Protein AF-0000000086746248 (afdb_homodimer)

Structure (mmCIF, N/CA/C/O backbone):
data_AF-0000000086746248-model_v1
#
loop_
_entity.id
_entity.type
_enti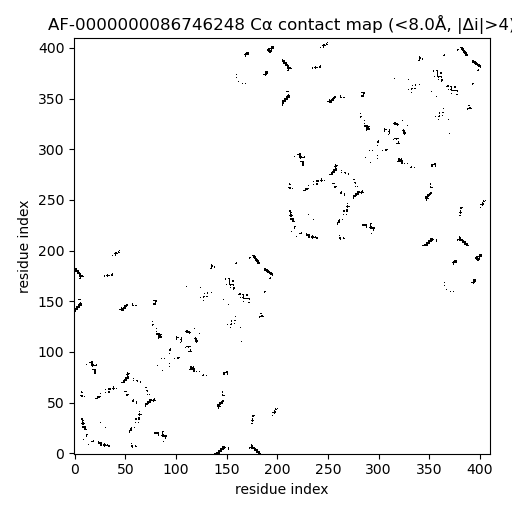ty.pdbx_description
1 polymer 'Alpha-ribazole phosphatase'
#
loop_
_atom_site.group_PDB
_atom_site.id
_atom_site.type_symbol
_atom_site.label_atom_id
_atom_site.label_alt_id
_atom_site.label_comp_id
_atom_site.label_asym_id
_atom_site.label_entity_id
_atom_site.label_seq_id
_atom_site.pdbx_PDB_ins_code
_atom_site.Cartn_x
_atom_site.Cartn_y
_atom_site.Cartn_z
_atom_site.occupancy
_atom_site.B_iso_or_equiv
_atom_site.auth_seq_id
_atom_site.auth_comp_id
_atom_site.auth_asym_id
_atom_site.auth_atom_id
_atom_site.pdbx_PDB_model_num
ATOM 1 N N . MET A 1 1 ? 16.594 5.59 -3.506 1 92.88 1 MET A N 1
ATOM 2 C CA . MET A 1 1 ? 16.297 6.043 -2.148 1 92.88 1 MET A CA 1
ATOM 3 C C . MET A 1 1 ? 15.086 5.301 -1.584 1 92.88 1 MET A C 1
ATOM 5 O O . MET A 1 1 ? 14.273 4.766 -2.338 1 92.88 1 MET A O 1
ATOM 9 N N . ARG A 1 2 ? 15.07 5.227 -0.285 1 95.44 2 ARG A N 1
ATOM 10 C CA . ARG A 1 2 ? 13.93 4.707 0.453 1 95.44 2 ARG A CA 1
ATOM 11 C C . ARG A 1 2 ? 13.258 5.805 1.271 1 95.44 2 ARG A C 1
ATOM 13 O O . ARG A 1 2 ? 13.922 6.508 2.037 1 95.44 2 ARG A O 1
ATOM 20 N N . LEU A 1 3 ? 12.047 5.98 1.037 1 97.38 3 LEU A N 1
ATOM 21 C CA . LEU A 1 3 ? 11.273 7.023 1.699 1 97.38 3 LEU A CA 1
ATOM 22 C C . LEU A 1 3 ? 10.297 6.418 2.707 1 97.38 3 LEU A C 1
ATOM 24 O O . LEU A 1 3 ? 9.445 5.609 2.34 1 97.38 3 LEU A O 1
ATOM 28 N N . PHE A 1 4 ? 10.492 6.738 3.939 1 98.38 4 PHE A N 1
ATOM 29 C CA . PHE A 1 4 ? 9.578 6.348 5.004 1 98.38 4 PHE A CA 1
ATOM 30 C C . PHE A 1 4 ? 8.547 7.441 5.258 1 98.38 4 PHE A C 1
ATOM 32 O O . PHE A 1 4 ? 8.898 8.562 5.629 1 98.38 4 PHE A O 1
ATOM 39 N N . LEU A 1 5 ? 7.301 7.16 5.004 1 98.81 5 LEU A N 1
ATOM 40 C CA . LEU A 1 5 ? 6.195 8.109 5.102 1 98.81 5 LEU A CA 1
ATOM 41 C C . LEU A 1 5 ? 5.379 7.863 6.363 1 98.81 5 LEU A C 1
ATOM 43 O O . LEU A 1 5 ? 4.91 6.746 6.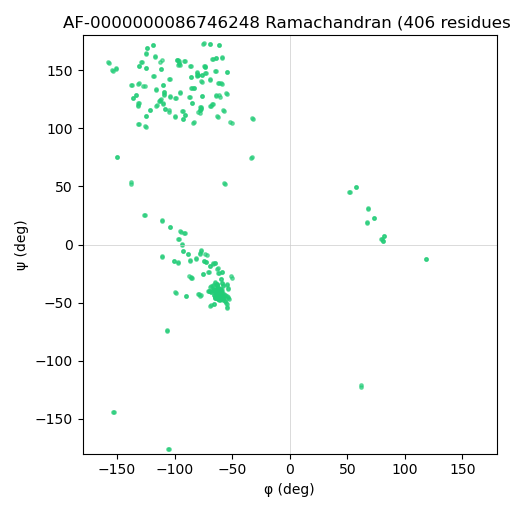602 1 98.81 5 LEU A O 1
ATOM 47 N N . VAL A 1 6 ? 5.176 8.906 7.148 1 98.88 6 VAL A N 1
ATOM 48 C CA . VAL A 1 6 ? 4.453 8.781 8.414 1 98.88 6 VAL A CA 1
ATOM 49 C C . VAL A 1 6 ? 3.463 9.938 8.555 1 98.88 6 VAL A C 1
ATOM 51 O O . VAL A 1 6 ? 3.838 11.102 8.406 1 98.88 6 VAL A O 1
ATOM 54 N N . ARG A 1 7 ? 2.248 9.609 8.789 1 98.75 7 ARG A N 1
ATOM 55 C CA . ARG A 1 7 ? 1.278 10.633 9.188 1 98.75 7 ARG A CA 1
ATOM 56 C C . ARG A 1 7 ? 1.477 11.039 10.641 1 98.75 7 ARG A C 1
ATOM 58 O O . ARG A 1 7 ? 1.772 10.195 11.492 1 98.75 7 ARG A O 1
ATOM 65 N N . HIS A 1 8 ? 1.243 12.25 10.93 1 98.44 8 HIS A N 1
ATOM 66 C CA . HIS A 1 8 ? 1.346 12.688 12.32 1 98.44 8 HIS A CA 1
ATOM 67 C C . HIS A 1 8 ? 0.386 11.906 13.219 1 98.44 8 HIS A C 1
ATOM 69 O O . HIS A 1 8 ? -0.6 11.344 12.734 1 98.44 8 HIS A O 1
ATOM 75 N N . GLY A 1 9 ? 0.669 11.93 14.508 1 97.94 9 GLY A N 1
ATOM 76 C CA . GLY A 1 9 ? -0.2 11.273 15.469 1 97.94 9 GLY A CA 1
ATOM 77 C C . GLY A 1 9 ? -1.541 11.969 15.633 1 97.94 9 GLY A C 1
ATOM 78 O O . GLY A 1 9 ? -1.736 13.078 15.133 1 97.94 9 GLY A O 1
ATOM 79 N N . GLN A 1 10 ? -2.363 11.344 16.344 1 96.38 10 GLN A N 1
ATOM 80 C CA . GLN A 1 10 ? -3.721 11.828 16.578 1 96.38 10 GLN A CA 1
ATOM 81 C C . GLN A 1 10 ? -3.707 13.18 17.281 1 96.38 10 GLN A C 1
ATOM 83 O O . GLN A 1 10 ? -2.928 13.398 18.203 1 96.38 10 GLN A O 1
ATOM 88 N N . THR A 1 11 ? -4.566 14.031 16.844 1 94.06 11 THR A N 1
ATOM 89 C CA . THR A 1 11 ? -4.75 15.344 17.469 1 94.06 11 THR A CA 1
ATOM 90 C C . THR A 1 11 ? -6.168 15.492 18 1 94.06 11 THR A C 1
ATOM 92 O O . THR A 1 11 ? -7.031 14.656 17.734 1 94.06 11 THR A O 1
ATOM 95 N N . THR A 1 12 ? -6.395 16.531 18.703 1 88.19 12 THR A N 1
ATOM 96 C CA . THR A 1 12 ? -7.738 16.812 19.203 1 88.19 12 THR A CA 1
ATOM 97 C C . THR A 1 12 ? -8.695 17.078 18.047 1 88.19 12 THR A C 1
ATOM 99 O O . THR A 1 12 ? -9.883 16.75 18.125 1 88.19 12 THR A O 1
ATOM 102 N N . ALA A 1 13 ? -8.203 17.656 17 1 85.12 13 ALA A N 1
ATOM 103 C CA . ALA A 1 13 ? -9.023 17.922 15.812 1 85.12 13 ALA A CA 1
ATOM 104 C C . ALA A 1 13 ? -9.461 16.625 15.141 1 85.12 13 ALA A C 1
ATOM 106 O O . ALA A 1 13 ? -10.586 16.516 14.648 1 85.12 13 ALA A O 1
ATOM 107 N N . ASN A 1 14 ? -8.609 15.641 15.078 1 83.62 14 ASN A N 1
ATOM 108 C CA . ASN A 1 14 ? -8.977 14.344 14.531 1 83.62 14 ASN A CA 1
ATOM 109 C C . ASN A 1 14 ? -10.18 13.75 15.266 1 83.62 14 ASN A C 1
ATOM 111 O O . ASN A 1 14 ? -11.07 13.18 14.633 1 83.62 14 ASN A O 1
ATOM 115 N N . LEU A 1 15 ? -10.188 13.828 16.516 1 81.12 15 LEU A N 1
ATOM 116 C CA . LEU A 1 15 ? -11.258 13.281 17.344 1 81.12 15 LEU A CA 1
ATOM 117 C C . LEU A 1 15 ? -12.578 13.984 17.047 1 81.12 15 LEU A C 1
ATOM 119 O O . LEU A 1 15 ? -13.633 13.344 17.031 1 81.12 15 LEU A O 1
ATOM 123 N N . SER A 1 16 ? -12.43 15.227 16.75 1 78.88 16 SER A N 1
ATOM 124 C CA . SER A 1 16 ? -13.641 16.031 16.578 1 78.88 16 SER A CA 1
ATOM 125 C C . SER A 1 16 ? -14.156 15.938 15.148 1 78.88 16 SER A C 1
ATOM 127 O O . SER A 1 16 ? -15.281 16.344 14.859 1 78.88 16 SER A O 1
ATOM 129 N N . GLY A 1 17 ? -13.32 15.406 14.227 1 78.5 17 GLY A N 1
ATOM 130 C CA . GLY A 1 17 ? -13.734 15.227 12.844 1 78.5 17 GLY A CA 1
ATOM 131 C C . GLY A 1 17 ? -13.82 16.531 12.07 1 78.5 17 GLY A C 1
ATOM 132 O O . GLY A 1 17 ? -14.664 16.672 11.18 1 78.5 17 GLY A O 1
ATOM 133 N N . VAL A 1 18 ? -13.109 17.547 12.523 1 77.69 18 VAL A N 1
ATOM 134 C CA . VAL A 1 18 ? -13.156 18.859 11.891 1 77.69 18 VAL A CA 1
ATOM 135 C C . VAL A 1 18 ? -12.078 18.953 10.82 1 77.69 18 VAL A C 1
ATOM 137 O O . VAL A 1 18 ? -11.109 18.188 10.828 1 77.69 18 VAL A O 1
ATOM 140 N N . PHE A 1 19 ? -12.305 19.859 9.914 1 78.94 19 PHE A N 1
ATOM 141 C CA . PHE A 1 19 ? -11.266 20.172 8.945 1 78.94 19 PHE A CA 1
ATOM 142 C C . PHE A 1 19 ? -10.07 20.828 9.633 1 78.94 19 PHE A C 1
ATOM 144 O O . PHE A 1 19 ? -10.234 21.828 10.352 1 78.94 19 PHE A O 1
ATOM 151 N N . CYS A 1 20 ? -9 20.25 9.516 1 80.75 20 CYS A N 1
ATOM 152 C CA . CYS A 1 20 ? -7.793 20.812 10.102 1 80.75 20 CYS A CA 1
ATOM 153 C C . CYS A 1 20 ? -6.648 20.828 9.094 1 80.75 20 CYS A C 1
ATOM 155 O O . CYS A 1 20 ? -6.051 19.797 8.82 1 80.75 20 CYS A O 1
ATOM 157 N N . GLY A 1 21 ? -6.41 21.953 8.617 1 89.38 21 GLY A N 1
ATOM 158 C CA . GLY A 1 21 ? -5.344 22.156 7.645 1 89.38 21 GLY A CA 1
ATOM 159 C C . GLY A 1 21 ? -4.137 22.875 8.227 1 89.38 21 GLY A C 1
ATOM 160 O O . GLY A 1 21 ? -3.221 22.234 8.742 1 89.38 21 GLY A O 1
ATOM 161 N N . MET A 1 22 ? -4.336 24.188 8.438 1 88.75 22 MET A N 1
ATOM 162 C CA . MET A 1 22 ? -3.211 25.031 8.844 1 88.75 22 MET A CA 1
ATOM 163 C C . MET A 1 22 ? -3.246 25.297 10.344 1 88.75 22 MET A C 1
ATOM 165 O O . MET A 1 22 ? -2.258 25.75 10.914 1 88.75 22 MET A O 1
ATOM 169 N N . THR A 1 23 ? -4.391 25 10.961 1 87.38 23 THR A N 1
ATOM 170 C CA . THR A 1 23 ? -4.484 25.234 12.398 1 87.38 23 THR A CA 1
ATOM 171 C C . THR A 1 23 ? -3.516 24.344 13.164 1 87.38 23 THR A C 1
ATOM 173 O O . THR A 1 23 ? -3.48 23.125 12.945 1 87.38 23 THR A O 1
ATOM 176 N N . ASP A 1 24 ? -2.783 24.938 13.953 1 87.88 24 ASP A N 1
ATOM 177 C CA . ASP A 1 24 ? -1.768 24.203 14.695 1 87.88 24 ASP A CA 1
ATOM 178 C C . ASP A 1 24 ? -2.363 23.547 15.938 1 87.88 24 ASP A C 1
ATOM 180 O O . ASP A 1 24 ? -2.645 24.234 16.922 1 87.88 24 ASP A O 1
ATOM 184 N N . VAL A 1 25 ? -2.553 22.359 15.945 1 89.81 25 VAL A N 1
ATOM 185 C CA . VAL A 1 25 ? -3.111 21.578 17.047 1 89.81 25 VAL A CA 1
ATOM 186 C C . VAL A 1 25 ? -2.047 20.641 17.609 1 89.81 25 VAL A C 1
ATOM 188 O O . VAL A 1 25 ? -1.065 20.328 16.938 1 89.81 25 VAL A O 1
ATOM 191 N N . VAL A 1 26 ? -2.307 20.281 18.844 1 93 26 VAL A N 1
ATOM 192 C CA . VAL A 1 26 ? -1.319 19.453 19.516 1 93 26 VAL A CA 1
ATOM 193 C C . VAL A 1 26 ? -1.736 17.984 19.438 1 93 26 VAL A C 1
ATOM 195 O O . VAL A 1 26 ? -2.912 17.672 19.234 1 93 26 VAL A O 1
ATOM 198 N N . LEU A 1 27 ? -0.732 17.125 19.609 1 96.5 27 LEU A N 1
ATOM 199 C CA . LEU A 1 27 ? -1.006 15.695 19.703 1 96.5 27 LEU A CA 1
ATOM 200 C C . LEU A 1 27 ? -1.729 15.359 21 1 96.5 27 LEU A C 1
ATOM 202 O O . LEU A 1 27 ? -1.428 15.938 22.047 1 96.5 27 LEU A O 1
ATOM 206 N N . THR A 1 28 ? -2.645 14.461 20.938 1 96.62 28 THR A N 1
ATOM 207 C CA . THR A 1 28 ? -3.193 13.859 22.156 1 96.62 28 THR A CA 1
ATOM 208 C C . THR A 1 28 ? -2.211 12.867 22.766 1 96.62 28 THR A C 1
ATOM 210 O O . THR A 1 28 ? -1.162 12.586 22.172 1 96.62 28 THR A O 1
ATOM 213 N N . GLU A 1 29 ? -2.535 12.375 23.922 1 97.5 29 GLU A N 1
ATOM 214 C CA . GLU A 1 29 ? -1.723 11.312 24.5 1 97.5 29 GLU A CA 1
ATOM 215 C C . GLU A 1 29 ? -1.669 10.094 23.578 1 97.5 29 GLU A C 1
ATOM 217 O O . GLU A 1 29 ? -0.617 9.469 23.422 1 97.5 29 GLU A O 1
ATOM 222 N N . THR A 1 30 ? -2.764 9.812 23.062 1 97.31 30 THR A N 1
ATOM 223 C CA . THR A 1 30 ? -2.82 8.734 22.078 1 97.31 30 THR A CA 1
ATOM 224 C C . THR A 1 30 ? -1.892 9.031 20.906 1 97.31 30 THR A C 1
ATOM 226 O O . THR A 1 30 ? -1.175 8.141 20.438 1 97.31 30 THR A O 1
ATOM 229 N N . GLY A 1 31 ? -1.908 10.25 20.406 1 98.12 31 GLY A N 1
ATOM 230 C CA . GLY A 1 31 ? -1.047 10.648 19.312 1 98.12 31 GLY A CA 1
ATOM 231 C C . GLY A 1 31 ? 0.43 10.508 19.625 1 98.12 31 GLY A C 1
ATOM 232 O O . GLY A 1 31 ? 1.215 10.078 18.781 1 98.12 31 GLY A O 1
ATOM 233 N N . ILE A 1 32 ? 0.754 10.859 20.812 1 98.31 32 ILE A N 1
ATOM 234 C CA . ILE A 1 32 ? 2.133 10.727 21.281 1 98.31 32 ILE A CA 1
ATOM 235 C C . ILE A 1 32 ? 2.531 9.258 21.312 1 98.31 32 ILE A C 1
ATOM 237 O O . ILE A 1 32 ? 3.611 8.883 20.844 1 98.31 32 ILE A O 1
ATOM 241 N N . ASN A 1 33 ? 1.65 8.461 21.828 1 98.38 33 ASN A N 1
ATOM 242 C CA . ASN A 1 33 ? 1.914 7.027 21.875 1 98.38 33 ASN A CA 1
ATOM 243 C C . ASN A 1 33 ? 2.041 6.426 20.484 1 98.38 33 ASN A C 1
ATOM 245 O O . ASN A 1 33 ? 2.861 5.535 20.25 1 98.38 33 ASN A O 1
ATOM 249 N N . GLN A 1 34 ? 1.25 6.879 19.594 1 98.12 34 GLN A N 1
ATOM 250 C CA . GLN A 1 34 ? 1.338 6.441 18.203 1 98.12 34 GLN A CA 1
ATOM 251 C C . GLN A 1 34 ? 2.705 6.766 17.609 1 98.12 34 GLN A C 1
ATOM 253 O O . GLN A 1 34 ? 3.309 5.934 16.922 1 98.12 34 GLN A O 1
ATOM 258 N N . ALA A 1 35 ? 3.188 7.945 17.859 1 98.56 35 ALA A N 1
ATOM 259 C CA . ALA A 1 35 ? 4.508 8.344 17.391 1 98.56 35 ALA A CA 1
ATOM 260 C C . ALA A 1 35 ? 5.602 7.469 18 1 98.56 35 ALA A C 1
ATOM 262 O O . ALA A 1 35 ? 6.547 7.078 17.312 1 98.56 35 ALA A O 1
ATOM 263 N N . ARG A 1 36 ? 5.457 7.156 19.266 1 98.56 36 ARG A N 1
ATOM 264 C CA . ARG A 1 36 ? 6.422 6.301 19.953 1 98.56 36 ARG A CA 1
ATOM 265 C C . ARG A 1 36 ? 6.434 4.898 19.344 1 98.56 36 ARG A C 1
ATOM 267 O O . ARG A 1 36 ? 7.488 4.273 19.234 1 98.56 36 ARG A O 1
ATOM 274 N N . GLN A 1 37 ? 5.258 4.418 19.062 1 97.94 37 GLN A N 1
ATOM 275 C CA . GLN A 1 37 ? 5.164 3.109 18.438 1 97.94 37 GLN A CA 1
ATOM 276 C C . GLN A 1 37 ? 5.906 3.09 17.094 1 97.94 37 GLN A C 1
ATOM 278 O O . GLN A 1 37 ? 6.645 2.146 16.812 1 97.94 37 GLN A O 1
ATOM 283 N N . VAL A 1 38 ? 5.723 4.121 16.328 1 98.38 38 VAL A N 1
ATOM 284 C CA . VAL A 1 38 ? 6.406 4.199 15.039 1 98.38 38 VAL A CA 1
ATOM 285 C C . VAL A 1 38 ? 7.918 4.266 15.258 1 98.38 38 VAL A C 1
ATOM 287 O O . VAL A 1 38 ? 8.688 3.633 14.523 1 98.38 38 VAL A O 1
ATOM 290 N N . ALA A 1 39 ? 8.312 5.047 16.234 1 98.12 39 ALA A N 1
ATOM 291 C CA . ALA A 1 39 ? 9.727 5.098 16.578 1 98.12 39 ALA A CA 1
ATOM 292 C C . ALA A 1 39 ? 10.266 3.699 16.859 1 98.12 39 ALA A C 1
ATOM 294 O O . ALA A 1 39 ? 11.367 3.355 16.422 1 98.12 39 ALA A O 1
ATOM 295 N N . HIS A 1 40 ? 9.492 2.984 17.594 1 97.19 40 HIS A N 1
ATOM 296 C CA . HIS A 1 40 ? 9.883 1.621 17.922 1 97.19 40 HIS A CA 1
ATOM 297 C C . HIS A 1 40 ? 10.008 0.761 16.672 1 97.19 40 HIS A C 1
ATOM 299 O O . HIS A 1 40 ? 10.992 0.042 16.5 1 97.19 40 HIS A O 1
ATOM 305 N N . TYR A 1 41 ? 8.992 0.836 15.797 1 97.06 41 TYR A N 1
ATOM 306 C CA . TYR A 1 41 ? 9.008 0.057 14.562 1 97.06 41 TYR A CA 1
ATOM 307 C C . TYR A 1 41 ? 10.242 0.384 13.727 1 97.06 41 TYR A C 1
ATOM 309 O O . TYR A 1 41 ? 10.789 -0.488 13.047 1 97.06 41 TYR A O 1
ATOM 317 N N . LEU A 1 42 ? 10.688 1.64 13.734 1 96.75 42 LEU A N 1
ATOM 318 C CA . LEU A 1 42 ? 11.742 2.105 12.836 1 96.75 42 LEU A CA 1
ATOM 319 C C . LEU A 1 42 ? 13.062 2.252 13.578 1 96.75 42 LEU A C 1
ATOM 321 O O . LEU A 1 42 ? 13.984 2.922 13.094 1 96.75 42 LEU A O 1
ATOM 325 N N . SER A 1 43 ? 13.195 1.703 14.758 1 94.75 43 SER A N 1
ATOM 326 C CA . SER A 1 43 ? 14.336 1.904 15.641 1 94.75 43 SER A CA 1
ATOM 327 C C . SER A 1 43 ? 15.633 1.412 15 1 94.75 43 SER A C 1
ATOM 329 O O . SER A 1 43 ? 16.719 1.91 15.312 1 94.75 43 SER A O 1
ATOM 331 N N . ALA A 1 44 ? 15.555 0.474 14.062 1 92.56 44 ALA A N 1
ATOM 332 C CA . ALA A 1 44 ? 16.75 -0.1 13.445 1 92.56 44 ALA A CA 1
ATOM 333 C C . ALA A 1 44 ? 17.125 0.659 12.172 1 92.56 44 ALA A C 1
ATOM 335 O O . ALA A 1 44 ? 18.141 0.357 11.539 1 92.56 44 ALA A O 1
ATOM 336 N N . VAL A 1 45 ? 16.344 1.571 11.758 1 94.38 45 VAL A N 1
ATOM 337 C CA . VAL A 1 45 ? 16.578 2.297 10.508 1 94.38 45 VAL A CA 1
ATOM 338 C C . VAL A 1 45 ? 17.5 3.492 10.773 1 94.38 45 VAL A C 1
ATOM 340 O O . VAL A 1 45 ? 17.234 4.293 11.672 1 94.38 45 VAL A O 1
ATOM 343 N N . LYS A 1 46 ? 18.547 3.604 10.062 1 93.31 46 LYS A N 1
ATOM 344 C CA . LYS A 1 46 ? 19.391 4.789 10.094 1 93.31 46 LYS A CA 1
ATOM 345 C C . LYS A 1 46 ? 18.984 5.793 9.023 1 93.31 46 LYS A C 1
ATOM 347 O O . LYS A 1 46 ? 19.25 5.59 7.836 1 93.31 46 LYS A O 1
ATOM 352 N N . PHE A 1 47 ? 18.391 6.863 9.445 1 95.5 47 PHE A N 1
ATOM 353 C CA . PHE A 1 47 ? 17.953 7.895 8.516 1 95.5 47 PHE A CA 1
ATOM 354 C C . PHE A 1 47 ? 19.109 8.836 8.172 1 95.5 47 PHE A C 1
ATOM 356 O O . PHE A 1 47 ? 19.859 9.25 9.055 1 95.5 47 PHE A O 1
ATOM 363 N N . SER A 1 48 ? 19.266 9.141 6.914 1 95.06 48 SER A N 1
ATOM 364 C CA . SER A 1 48 ? 20.234 10.141 6.484 1 95.06 48 SER A CA 1
ATOM 365 C C . SER A 1 48 ? 19.656 11.547 6.539 1 95.06 48 SER A C 1
ATOM 367 O O . SER A 1 48 ? 20.391 12.523 6.672 1 95.06 48 SER A O 1
ATOM 369 N N . GLN A 1 49 ? 18.328 11.625 6.367 1 95.69 49 GLN A N 1
ATOM 370 C CA . GLN A 1 49 ? 17.594 12.883 6.406 1 95.69 49 GLN A CA 1
ATOM 371 C C . GLN A 1 49 ? 16.156 12.664 6.902 1 95.69 49 GLN A C 1
ATOM 373 O O . GLN A 1 49 ? 15.602 11.578 6.75 1 95.69 49 GLN A O 1
ATOM 378 N N . ALA A 1 50 ? 15.664 13.648 7.488 1 97.75 50 ALA A N 1
ATOM 379 C CA . ALA A 1 50 ? 14.266 13.68 7.91 1 97.75 50 ALA A CA 1
ATOM 380 C C . ALA A 1 50 ? 13.633 15.031 7.605 1 97.75 50 ALA A C 1
ATOM 382 O O . ALA A 1 50 ? 14.281 16.078 7.742 1 97.75 50 ALA A O 1
ATOM 383 N N . THR A 1 51 ? 12.445 14.969 7.121 1 98.19 51 THR A N 1
ATOM 384 C CA . THR A 1 51 ? 11.703 16.188 6.809 1 98.19 51 THR A CA 1
ATOM 385 C C . THR A 1 51 ? 10.289 16.125 7.383 1 98.19 51 THR A C 1
ATOM 387 O O . THR A 1 51 ? 9.656 15.07 7.359 1 98.19 51 THR A O 1
ATOM 390 N N . SER A 1 52 ? 9.797 17.141 7.926 1 98.31 52 SER A N 1
ATOM 391 C CA . SER A 1 52 ? 8.422 17.266 8.406 1 98.31 52 SER A CA 1
ATOM 392 C C . SER A 1 52 ? 7.754 18.516 7.848 1 98.31 52 SER A C 1
ATOM 394 O O . SER A 1 52 ? 8.43 19.438 7.379 1 98.31 52 SER A O 1
ATOM 396 N N . SER A 1 53 ? 6.441 18.516 7.809 1 98 53 SER A N 1
ATOM 397 C CA . SER A 1 53 ? 5.73 19.766 7.566 1 98 53 SER A CA 1
ATOM 398 C C . SER A 1 53 ? 6.016 20.781 8.664 1 98 53 SER A C 1
ATOM 400 O O . SER A 1 53 ? 6.641 20.469 9.672 1 98 53 SER A O 1
ATOM 402 N N . ALA A 1 54 ? 5.578 22.016 8.484 1 97.25 54 ALA A N 1
ATOM 403 C CA . ALA A 1 54 ? 5.852 23.094 9.438 1 97.25 54 ALA A CA 1
ATOM 404 C C . ALA A 1 54 ? 4.875 23.047 10.609 1 97.25 54 ALA A C 1
ATOM 406 O O . ALA A 1 54 ? 5.078 23.719 11.625 1 97.25 54 ALA A O 1
ATOM 407 N N . LEU A 1 55 ? 3.852 22.281 10.5 1 96.5 55 LEU A N 1
ATOM 408 C CA . LEU A 1 55 ? 2.803 22.281 11.516 1 96.5 55 LEU A CA 1
ATOM 409 C C . LEU A 1 55 ? 3.225 21.453 12.734 1 96.5 55 LEU A C 1
ATOM 411 O O . LEU A 1 55 ? 3.857 20.406 12.594 1 96.5 55 LEU A O 1
ATOM 415 N N . TRP A 1 56 ? 2.84 21.828 13.852 1 95.88 56 TRP A N 1
ATOM 416 C CA . TRP A 1 56 ? 3.338 21.297 15.125 1 95.88 56 TRP A CA 1
ATOM 417 C C . TRP A 1 56 ? 3.061 19.797 15.242 1 95.88 56 TRP A C 1
ATOM 419 O O . TRP A 1 56 ? 3.908 19.047 15.719 1 95.88 56 TRP A O 1
ATOM 429 N N . ARG A 1 57 ? 1.871 19.375 14.938 1 96.81 57 ARG A N 1
ATOM 430 C CA . ARG A 1 57 ? 1.503 17.969 15.07 1 96.81 57 ARG A CA 1
ATOM 431 C C . ARG A 1 57 ? 2.488 17.062 14.328 1 96.81 57 ARG A C 1
ATOM 433 O O . ARG A 1 57 ? 2.859 16 14.82 1 96.81 57 ARG A O 1
ATOM 440 N N . ALA A 1 58 ? 2.969 17.5 13.156 1 98.06 58 ALA A N 1
ATOM 441 C CA . ALA A 1 58 ? 3.928 16.719 12.367 1 98.06 58 ALA A CA 1
ATOM 442 C C . ALA A 1 58 ? 5.34 16.875 12.93 1 98.06 58 ALA A C 1
ATOM 444 O O . ALA A 1 58 ? 6.07 15.891 13.047 1 98.06 58 ALA A O 1
ATOM 445 N N . ARG A 1 59 ? 5.727 18.078 13.297 1 97.69 59 ARG A N 1
ATOM 446 C CA . ARG A 1 59 ? 7.055 18.328 13.852 1 97.69 59 ARG A CA 1
ATOM 447 C C . ARG A 1 59 ? 7.266 17.531 15.133 1 97.69 59 ARG A C 1
ATOM 449 O O . ARG A 1 59 ? 8.312 16.906 15.312 1 97.69 59 ARG A O 1
ATOM 456 N N . HIS A 1 60 ? 6.312 17.594 15.984 1 98.12 60 HIS A N 1
ATOM 457 C CA . HIS A 1 60 ? 6.406 16.859 17.25 1 98.12 60 HIS A CA 1
ATOM 458 C C . HIS A 1 60 ? 6.48 15.359 17.016 1 98.12 60 HIS A C 1
ATOM 460 O O . HIS A 1 60 ? 7.258 14.664 17.672 1 98.12 60 HIS A O 1
ATOM 466 N N . THR A 1 61 ? 5.668 14.852 16.094 1 98.62 61 THR A N 1
ATOM 467 C CA . THR A 1 61 ? 5.727 13.445 15.734 1 98.62 61 THR A CA 1
ATOM 468 C C . THR A 1 61 ? 7.125 13.062 15.25 1 98.62 61 THR A C 1
ATOM 470 O O . THR A 1 61 ? 7.676 12.047 15.68 1 98.62 61 THR A O 1
ATOM 473 N N . ALA A 1 62 ? 7.699 13.883 14.391 1 98.69 62 ALA A N 1
ATOM 474 C CA . ALA A 1 62 ? 9.039 13.625 13.867 1 98.69 62 ALA A CA 1
ATOM 475 C C . ALA A 1 62 ? 10.07 13.625 14.992 1 98.69 62 ALA A C 1
ATOM 477 O O . ALA A 1 62 ? 10.969 12.773 15.016 1 98.69 62 ALA A O 1
ATOM 478 N N . GLU A 1 63 ? 9.938 14.555 15.875 1 98.19 63 GLU A N 1
ATOM 479 C CA . GLU A 1 63 ? 10.852 14.641 17 1 98.19 63 GLU A CA 1
ATOM 480 C C . GLU A 1 63 ? 10.828 13.367 17.844 1 98.19 63 GLU A C 1
ATOM 482 O O . GLU A 1 63 ? 11.883 12.859 18.25 1 98.19 63 GLU A O 1
ATOM 487 N N . ILE A 1 64 ? 9.656 12.875 18.109 1 98.38 64 ILE A N 1
ATOM 488 C CA . ILE A 1 64 ? 9.5 11.664 18.906 1 98.38 64 ILE A CA 1
ATOM 489 C C . ILE A 1 64 ? 10.141 10.484 18.188 1 98.38 64 ILE A C 1
ATOM 491 O O . ILE A 1 64 ? 10.859 9.688 18.797 1 98.38 64 ILE A O 1
ATOM 495 N N . ILE A 1 65 ? 9.867 10.375 16.875 1 98.31 65 ILE A N 1
ATOM 496 C CA . ILE A 1 65 ? 10.375 9.258 16.078 1 98.31 65 ILE A CA 1
ATOM 497 C C . ILE A 1 65 ? 11.898 9.289 16.047 1 98.31 65 ILE A C 1
ATOM 499 O O . ILE A 1 65 ? 12.547 8.242 16.094 1 98.31 65 ILE A O 1
ATOM 503 N N . LEU A 1 66 ? 12.391 10.445 16.047 1 97.81 66 LEU A N 1
ATOM 504 C CA . LEU A 1 66 ? 13.836 10.602 15.891 1 97.81 66 LEU A CA 1
ATOM 505 C C . LEU A 1 66 ? 14.516 10.719 17.25 1 97.81 66 LEU A C 1
ATOM 507 O O . LEU A 1 66 ? 15.703 11.031 17.328 1 97.81 66 LEU A O 1
ATOM 511 N N . ALA A 1 67 ? 13.641 10.391 18.219 1 90 67 ALA A N 1
ATOM 512 C CA . ALA A 1 67 ? 14.188 10.516 19.562 1 90 67 ALA A CA 1
ATOM 513 C C . ALA A 1 67 ? 15.359 9.555 19.781 1 90 67 ALA A C 1
ATOM 515 O O . ALA A 1 67 ? 15.273 8.383 19.406 1 90 67 ALA A O 1
ATOM 516 N N . GLY A 1 68 ? 16.547 9.93 19.906 1 86.25 68 GLY A N 1
ATOM 517 C CA . GLY A 1 68 ? 17.734 9.125 20.125 1 86.25 68 GLY A CA 1
ATOM 518 C C . GLY A 1 68 ? 18.75 9.242 19 1 86.25 68 GLY A C 1
ATOM 519 O O . GLY A 1 68 ? 19.812 8.617 19.047 1 86.25 68 GLY A O 1
ATOM 520 N N . SER A 1 69 ? 18.203 9.805 18.031 1 89.5 69 SER A N 1
ATOM 521 C CA . SER A 1 69 ? 19.125 10.055 16.922 1 89.5 69 SER A CA 1
ATOM 522 C C . SER A 1 69 ? 19.672 11.477 16.969 1 89.5 69 SER A C 1
ATOM 524 O O . SER A 1 69 ? 19.109 12.344 17.641 1 89.5 69 SER A O 1
ATOM 526 N N . SER A 1 70 ? 20.781 11.703 16.422 1 91.88 70 SER A N 1
ATOM 527 C CA . SER A 1 70 ? 21.359 13.039 16.328 1 91.88 70 SER A CA 1
ATOM 528 C C . SER A 1 70 ? 20.703 13.852 15.219 1 91.88 70 SER A C 1
ATOM 530 O O . SER A 1 70 ? 20.906 15.062 15.125 1 91.88 70 SER A O 1
ATOM 532 N N . LEU A 1 71 ? 19.906 13.219 14.484 1 93.62 71 LEU A N 1
ATOM 533 C CA . LEU A 1 71 ? 19.25 13.859 13.344 1 93.62 71 LEU A CA 1
ATOM 534 C C . LEU A 1 71 ? 17.984 14.578 13.781 1 93.62 71 LEU A C 1
ATOM 536 O O . LEU A 1 71 ? 17.219 14.062 14.594 1 93.62 71 LEU A O 1
ATOM 540 N N . SER A 1 72 ? 17.812 15.789 13.297 1 95.19 72 SER A N 1
ATOM 541 C CA . SER A 1 72 ? 16.547 16.516 13.438 1 95.19 72 SER A CA 1
ATOM 542 C C . SER A 1 72 ? 15.852 16.688 12.094 1 95.19 72 SER A C 1
ATOM 544 O O . SER A 1 72 ? 16.516 16.781 11.055 1 95.19 72 SER A O 1
ATOM 546 N N . ALA A 1 73 ? 14.586 16.75 12.148 1 97 73 ALA A N 1
ATOM 547 C CA . ALA A 1 73 ? 13.836 16.922 10.906 1 97 73 ALA A CA 1
ATOM 548 C C . ALA A 1 73 ? 13.906 18.359 10.406 1 97 73 ALA A C 1
ATOM 550 O O . ALA A 1 73 ? 13.703 19.297 11.172 1 97 73 ALA A O 1
ATOM 551 N N . SER A 1 74 ? 14.266 18.516 9.211 1 97.81 74 SER A N 1
ATOM 552 C CA . SER A 1 74 ? 14.125 19.828 8.578 1 97.81 74 SER A CA 1
ATOM 553 C C . SER A 1 74 ? 12.664 20.125 8.258 1 97.81 74 SER A C 1
ATOM 555 O O . SER A 1 74 ? 11.875 19.203 8.008 1 97.81 74 SER A O 1
ATOM 557 N N . ILE A 1 75 ? 12.336 21.359 8.227 1 97.94 75 ILE A N 1
ATOM 558 C CA . ILE A 1 75 ? 10.969 21.766 7.957 1 97.94 75 ILE A CA 1
ATOM 559 C C . ILE A 1 75 ? 10.805 22.078 6.469 1 97.94 75 ILE A C 1
ATOM 561 O O . ILE A 1 75 ? 11.633 22.797 5.887 1 97.94 75 ILE A O 1
ATOM 565 N N . ASP A 1 76 ? 9.812 21.562 5.832 1 97.88 76 ASP A N 1
ATOM 566 C CA . ASP A 1 76 ? 9.43 21.891 4.461 1 97.88 76 ASP A CA 1
ATOM 567 C C . ASP A 1 76 ? 7.969 22.328 4.391 1 97.88 76 ASP A C 1
ATOM 569 O O . ASP A 1 76 ? 7.062 21.5 4.48 1 97.88 76 ASP A O 1
ATOM 573 N N . VAL A 1 77 ? 7.688 23.578 4.133 1 97 77 VAL A N 1
ATOM 574 C CA . VAL A 1 77 ? 6.348 24.141 4.168 1 97 77 VAL A CA 1
ATOM 575 C C . VAL A 1 77 ? 5.516 23.578 3.016 1 97 77 VAL A C 1
ATOM 577 O O . VAL A 1 77 ? 4.285 23.641 3.039 1 97 77 VAL A O 1
ATOM 580 N N . GLN A 1 78 ? 6.16 23.031 2.016 1 97.25 78 GLN A N 1
ATOM 581 C CA . GLN A 1 78 ? 5.438 22.422 0.903 1 97.25 78 GLN A CA 1
ATOM 582 C C . GLN A 1 78 ? 4.672 21.188 1.359 1 97.25 78 GLN A C 1
ATOM 584 O O . GLN A 1 78 ? 3.775 20.719 0.66 1 97.25 78 GLN A O 1
ATOM 589 N N . LEU A 1 79 ? 5.031 20.672 2.537 1 97.75 79 LEU A N 1
ATOM 590 C CA . LEU A 1 79 ? 4.398 19.453 3.062 1 97.75 79 LEU A CA 1
ATOM 591 C C . LEU A 1 79 ? 3.279 19.812 4.035 1 97.75 79 LEU A C 1
ATOM 593 O O . LEU A 1 79 ? 2.691 18.922 4.66 1 97.75 79 LEU A O 1
ATOM 597 N N . ASN A 1 80 ? 2.971 21.109 4.184 1 97.25 80 ASN A N 1
ATOM 598 C CA . ASN A 1 80 ? 1.842 21.484 5.027 1 97.25 80 ASN A CA 1
ATOM 599 C C . ASN A 1 80 ? 0.522 20.953 4.469 1 97.25 80 ASN A C 1
ATOM 601 O O . ASN A 1 80 ? 0.357 20.859 3.25 1 97.25 80 ASN A O 1
ATOM 605 N N . GLU A 1 81 ? -0.309 20.703 5.379 1 95.44 81 GLU A N 1
ATOM 606 C CA . GLU A 1 81 ? -1.653 20.328 4.945 1 95.44 81 GLU A CA 1
ATOM 607 C C . GLU A 1 81 ? -2.334 21.484 4.215 1 95.44 81 GLU A C 1
ATOM 609 O O . GLU A 1 81 ? -1.927 22.641 4.352 1 95.44 81 GLU A O 1
ATOM 614 N N . MET A 1 82 ? -3.375 21.141 3.441 1 92.56 82 MET A N 1
ATOM 615 C CA . MET A 1 82 ? -4.137 22.125 2.678 1 92.56 82 MET A CA 1
ATOM 616 C C . MET A 1 82 ? -4.75 23.172 3.6 1 92.56 82 MET A C 1
ATOM 618 O O . MET A 1 82 ? -5.25 22.844 4.676 1 92.56 82 MET A O 1
ATOM 622 N N . ASP A 1 83 ? -4.699 24.391 3.176 1 91.38 83 ASP A N 1
ATOM 623 C CA . ASP A 1 83 ? -5.344 25.484 3.895 1 91.38 83 ASP A CA 1
ATOM 624 C C . ASP A 1 83 ? -6.844 25.516 3.611 1 91.38 83 ASP A C 1
ATOM 626 O O . ASP A 1 83 ? -7.266 25.844 2.504 1 91.38 83 ASP A O 1
ATOM 630 N N . PHE A 1 84 ? -7.59 25.266 4.59 1 87.38 84 PHE A N 1
ATOM 631 C CA . PHE A 1 84 ? -9.031 25.172 4.387 1 87.38 84 PHE A CA 1
ATOM 632 C C . PHE A 1 84 ? -9.703 26.516 4.648 1 87.38 84 PHE A C 1
ATOM 634 O O . PHE A 1 84 ? -10.93 26.609 4.609 1 87.38 84 PHE A O 1
ATOM 641 N N . GLY A 1 85 ? -8.891 27.484 5.004 1 88.19 85 GLY A N 1
ATOM 642 C CA . GLY A 1 85 ? -9.414 28.844 5.168 1 88.19 85 GLY A CA 1
ATOM 643 C C . GLY A 1 85 ? -10.461 28.938 6.262 1 88.19 85 GLY A C 1
ATOM 644 O O . GLY A 1 85 ? -10.227 28.516 7.395 1 88.19 85 GLY A O 1
ATOM 645 N N . ALA A 1 86 ? -11.633 29.406 5.867 1 83.62 86 ALA A N 1
ATOM 646 C CA . ALA A 1 86 ? -12.703 29.625 6.832 1 83.62 86 ALA A CA 1
ATOM 647 C C . ALA A 1 86 ? -13.281 28.312 7.324 1 83.62 86 ALA A C 1
ATOM 649 O O . ALA A 1 86 ? -14.023 28.281 8.312 1 83.62 86 ALA A O 1
ATOM 650 N N . TRP A 1 87 ? -12.891 27.203 6.707 1 80.88 87 TRP A N 1
ATOM 651 C CA . TRP A 1 87 ? -13.43 25.906 7.066 1 80.88 87 TRP A CA 1
ATOM 652 C C . TRP A 1 87 ? -12.609 25.266 8.18 1 80.88 87 TRP A C 1
ATOM 654 O O . TRP A 1 87 ? -13.023 24.25 8.758 1 80.88 87 TRP A O 1
ATOM 664 N N . GLU A 1 88 ? -11.531 25.891 8.461 1 85.44 88 GLU A N 1
ATOM 665 C CA . GLU A 1 88 ? -10.672 25.344 9.508 1 85.44 88 GLU A CA 1
ATOM 666 C C . GLU A 1 88 ? -11.453 25.141 10.805 1 85.44 88 GLU A C 1
ATOM 668 O O . GLU A 1 88 ? -12.156 26.031 11.266 1 85.44 88 GLU A O 1
ATOM 673 N N . MET A 1 89 ? -11.297 23.891 11.344 1 84.94 89 MET A N 1
ATOM 674 C CA . MET A 1 89 ? -11.836 23.469 12.641 1 84.94 89 MET A CA 1
ATOM 675 C C . MET A 1 89 ? -13.359 23.422 12.602 1 84.94 89 MET A C 1
ATOM 677 O O . MET A 1 89 ? -14.008 23.484 13.648 1 84.94 89 MET A O 1
ATOM 681 N N . ARG A 1 90 ? -13.898 23.375 11.406 1 80.56 90 ARG A N 1
ATOM 682 C CA . ARG A 1 90 ? -15.344 23.219 11.273 1 80.56 90 ARG A CA 1
ATOM 683 C C . ARG A 1 90 ? -15.711 21.797 10.867 1 80.56 90 ARG A C 1
ATOM 685 O O . ARG A 1 90 ? -14.977 21.156 10.109 1 80.56 90 ARG A O 1
ATOM 692 N N . HIS A 1 91 ? -16.812 21.359 11.438 1 79.31 91 HIS A N 1
ATOM 693 C CA . HIS A 1 91 ? -17.344 20.062 11.055 1 79.31 91 HIS A CA 1
ATOM 694 C C . HIS A 1 91 ? -18.141 20.141 9.758 1 79.31 91 HIS A C 1
ATOM 696 O O . HIS A 1 91 ? -18.812 21.141 9.5 1 79.31 91 HIS A O 1
ATOM 702 N N . HIS A 1 92 ? -18.078 19.031 9.023 1 70.31 92 HIS A N 1
ATOM 703 C CA . HIS A 1 92 ? -18.766 19.031 7.738 1 70.31 92 HIS A CA 1
ATOM 704 C C . HIS A 1 92 ? -20.25 19.312 7.898 1 70.31 92 HIS A C 1
ATOM 706 O O . HIS A 1 92 ? -20.859 19.984 7.055 1 70.31 92 HIS A O 1
ATOM 712 N N . ARG A 1 93 ? -20.828 18.906 8.906 1 72.06 93 ARG A N 1
ATOM 713 C CA . ARG A 1 93 ? -22.25 19.109 9.164 1 72.06 93 ARG A CA 1
ATOM 714 C C . ARG A 1 93 ? -22.562 20.594 9.352 1 72.06 93 ARG A C 1
ATOM 716 O O . ARG A 1 93 ? -23.594 21.078 8.898 1 72.06 93 ARG A O 1
ATOM 723 N N . ASP A 1 94 ? -21.656 21.25 10.031 1 72.62 94 ASP A N 1
ATOM 724 C CA . ASP A 1 94 ? -21.844 22.688 10.25 1 72.62 94 ASP A CA 1
ATOM 725 C C . ASP A 1 94 ? -21.688 23.469 8.945 1 72.62 94 ASP A C 1
ATOM 727 O O . ASP A 1 94 ? -22.422 24.422 8.695 1 72.62 94 ASP A O 1
ATOM 731 N N . LEU A 1 95 ? -20.781 23 8.141 1 71.88 95 LEU A N 1
ATOM 732 C CA . LEU A 1 95 ? -20.484 23.688 6.891 1 71.88 95 LEU A CA 1
ATOM 733 C C . LEU A 1 95 ? -21.641 23.562 5.91 1 71.88 95 LEU A C 1
ATOM 735 O O . LEU A 1 95 ? -21.906 24.469 5.117 1 71.88 95 LEU A O 1
ATOM 739 N N . GLN A 1 96 ? -22.219 22.359 5.906 1 70.81 96 GLN A N 1
ATOM 740 C CA . GLN A 1 96 ? -23.391 22.156 5.055 1 70.81 96 GLN A CA 1
ATOM 741 C C . GLN A 1 96 ? -24.438 23.25 5.27 1 70.81 96 GLN A C 1
ATOM 743 O O . GLN A 1 96 ? -25.125 23.641 4.332 1 70.81 96 GLN A O 1
ATOM 748 N N . HIS A 1 97 ? -24.5 23.844 6.473 1 73.25 97 HIS A N 1
ATOM 749 C CA . HIS A 1 97 ? -25.5 24.859 6.809 1 73.25 97 HIS A CA 1
ATOM 750 C C . HIS A 1 97 ? -24.906 26.266 6.68 1 73.25 97 HIS A C 1
ATOM 752 O O . HIS A 1 97 ? -25.547 27.156 6.141 1 73.25 97 HIS A O 1
ATOM 758 N N . GLU A 1 98 ? -23.766 26.484 7.094 1 74.06 98 GLU A N 1
ATOM 759 C CA . GLU A 1 98 ? -23.172 27.812 7.23 1 74.06 98 GLU A CA 1
ATOM 760 C C . GLU A 1 98 ? -22.531 28.266 5.926 1 74.06 98 GLU A C 1
ATOM 762 O O . GLU A 1 98 ? -22.391 29.469 5.684 1 74.06 98 GLU A O 1
ATOM 767 N N . ASP A 1 99 ? -22.094 27.375 5.129 1 69.81 99 ASP A N 1
ATOM 768 C CA . ASP A 1 99 ? -21.422 27.656 3.859 1 69.81 99 ASP A CA 1
ATOM 769 C C . ASP A 1 99 ? -21.906 26.719 2.766 1 69.81 99 ASP A C 1
ATOM 771 O O . ASP A 1 99 ? -21.109 26.094 2.072 1 69.81 99 ASP A O 1
ATOM 775 N N . ALA A 1 100 ? -23.188 26.656 2.605 1 72.25 100 ALA A N 1
ATOM 776 C CA . ALA A 1 100 ? -23.891 25.641 1.82 1 72.25 100 ALA A CA 1
ATOM 777 C C . ALA A 1 100 ? -23.406 25.641 0.369 1 72.25 100 ALA A C 1
ATOM 779 O O . ALA A 1 100 ? -23.188 24.578 -0.222 1 72.25 100 ALA A O 1
ATOM 780 N N . GLU A 1 101 ? -23.297 26.844 -0.137 1 70.75 101 GLU A N 1
ATOM 781 C CA . GLU A 1 101 ? -22.922 26.922 -1.546 1 70.75 101 GLU A CA 1
ATOM 782 C C . GLU A 1 101 ? -21.516 26.391 -1.778 1 70.75 101 GLU A C 1
ATOM 784 O O . GLU A 1 101 ? -21.297 25.562 -2.674 1 70.75 101 GLU A O 1
ATOM 789 N N . ALA A 1 102 ? -20.578 26.859 -1.026 1 70.75 102 ALA A N 1
ATOM 790 C CA . ALA A 1 102 ? -19.203 26.406 -1.164 1 70.75 102 ALA A CA 1
ATOM 791 C C . ALA A 1 102 ? -19.078 24.906 -0.854 1 70.75 102 ALA A C 1
ATOM 793 O O . ALA A 1 102 ? -18.312 24.203 -1.506 1 70.75 102 ALA A O 1
ATOM 794 N N . TRP A 1 103 ? -19.797 24.453 0.071 1 72.19 103 TRP A N 1
ATOM 795 C CA . TRP A 1 103 ? -19.781 23.062 0.469 1 72.19 103 TRP A CA 1
ATOM 796 C C . TRP A 1 103 ? -20.281 22.172 -0.664 1 72.19 103 TRP A C 1
ATOM 798 O O . TRP A 1 103 ? -19.672 21.141 -0.977 1 72.19 103 TRP A O 1
ATOM 808 N N . THR A 1 104 ? -21.344 22.578 -1.241 1 68.88 104 THR A N 1
ATOM 809 C CA . THR A 1 104 ? -21.906 21.828 -2.363 1 68.88 104 THR A CA 1
ATOM 810 C C . THR A 1 104 ? -20.922 21.781 -3.523 1 68.88 104 THR A C 1
ATOM 812 O O . THR A 1 104 ? -20.766 20.734 -4.168 1 68.88 104 THR A O 1
ATOM 815 N N . ALA A 1 105 ? -20.312 22.891 -3.752 1 68.44 105 ALA A N 1
ATOM 816 C CA . ALA A 1 105 ? -19.312 22.953 -4.812 1 68.44 105 ALA A CA 1
ATOM 817 C C . ALA A 1 105 ? -18.156 22 -4.531 1 68.44 105 ALA A C 1
ATOM 819 O O . ALA A 1 105 ? -17.672 21.312 -5.434 1 68.44 105 ALA A O 1
ATOM 820 N N . TRP A 1 106 ? -17.766 22.016 -3.305 1 71 106 TRP A N 1
ATOM 821 C CA . TRP A 1 106 ? -16.688 21.141 -2.865 1 71 106 TRP A CA 1
ATOM 822 C C . TRP A 1 106 ? -17.094 19.672 -3.031 1 71 106 TRP A C 1
ATOM 824 O O . TRP A 1 106 ? -16.312 18.859 -3.535 1 71 106 TRP A O 1
ATOM 834 N N . LEU A 1 107 ? -18.312 19.375 -2.693 1 68.06 107 LEU A N 1
ATOM 835 C CA . LEU A 1 107 ? -18.812 18 -2.82 1 68.06 107 LEU A CA 1
ATOM 836 C C . LEU A 1 107 ? -18.891 17.594 -4.285 1 68.06 107 LEU A C 1
ATOM 838 O O . LEU A 1 107 ? -18.625 16.438 -4.625 1 68.06 107 LEU A O 1
ATOM 842 N N . THR A 1 108 ? -19.25 18.625 -5.078 1 67 108 THR A N 1
ATOM 843 C CA . THR A 1 108 ? -19.469 18.359 -6.496 1 67 108 THR A CA 1
ATOM 844 C C . THR A 1 108 ? -18.141 18.234 -7.227 1 67 108 THR A C 1
ATOM 846 O O . THR A 1 108 ? -17.969 17.344 -8.07 1 67 108 THR A O 1
ATOM 849 N N . ASP A 1 109 ? -17.203 19.219 -6.867 1 74.62 109 ASP A N 1
ATOM 850 C CA . ASP A 1 109 ? -15.938 19.203 -7.578 1 74.62 109 ASP A CA 1
ATOM 851 C C . ASP A 1 109 ? -14.805 19.734 -6.703 1 74.62 109 ASP A C 1
ATOM 853 O O . ASP A 1 109 ? -14.336 20.859 -6.91 1 74.62 109 ASP A O 1
ATOM 857 N N . TRP A 1 110 ? -14.453 18.953 -5.883 1 74.19 110 TRP A N 1
ATOM 858 C CA . TRP A 1 110 ? -13.445 19.375 -4.914 1 74.19 110 TRP A CA 1
ATOM 859 C C . TRP A 1 110 ? -12.133 19.719 -5.605 1 74.19 110 TRP A C 1
ATOM 861 O O . TRP A 1 110 ? -11.328 20.484 -5.07 1 74.19 110 TRP A O 1
ATOM 871 N N . GLN A 1 111 ? -11.969 19.25 -6.727 1 74.88 111 GLN A N 1
ATOM 872 C CA . GLN A 1 111 ? -10.719 19.5 -7.43 1 74.88 111 GLN A CA 1
ATOM 873 C C . GLN A 1 111 ? -10.672 20.938 -7.977 1 74.88 111 GLN A C 1
ATOM 875 O O . GLN A 1 111 ? -9.586 21.484 -8.188 1 74.88 111 GLN A O 1
ATOM 880 N N . GLN A 1 112 ? -11.836 21.484 -8.195 1 73 112 GLN A N 1
ATOM 881 C CA . GLN A 1 112 ? -11.891 22.828 -8.789 1 73 112 GLN A CA 1
ATOM 882 C C . GLN A 1 112 ? -12.398 23.859 -7.781 1 73 112 GLN A C 1
ATOM 884 O O . GLN A 1 112 ? -12.383 25.062 -8.055 1 73 112 GLN A O 1
ATOM 889 N N . ALA A 1 113 ? -12.875 23.312 -6.664 1 70.19 113 ALA A N 1
ATOM 890 C CA . ALA A 1 113 ? -13.43 24.219 -5.652 1 70.19 113 ALA A CA 1
ATOM 891 C C . ALA A 1 113 ? -12.391 24.547 -4.59 1 70.19 113 ALA A C 1
ATOM 893 O O . ALA A 1 113 ? -11.328 23.922 -4.531 1 70.19 113 ALA A O 1
ATOM 894 N N . SER A 1 114 ? -12.625 25.703 -3.959 1 77.25 114 SER A N 1
ATOM 895 C CA . SER A 1 114 ? -11.789 26.094 -2.832 1 77.25 114 SER A CA 1
ATOM 896 C C . SER A 1 114 ? -12.633 26.438 -1.606 1 77.25 114 SER A C 1
ATOM 898 O O . SER A 1 114 ? -13.695 27.047 -1.728 1 77.25 114 SER A O 1
ATOM 900 N N . PRO A 1 115 ? -12.148 25.922 -0.484 1 77.06 115 PRO A N 1
ATOM 901 C CA . PRO A 1 115 ? -12.773 26.484 0.721 1 77.06 115 PRO A CA 1
ATOM 902 C C . PRO A 1 115 ? -12.695 28 0.775 1 77.06 115 PRO A C 1
ATOM 904 O O . PRO A 1 115 ? -11.758 28.594 0.238 1 77.06 115 PRO A O 1
ATOM 907 N N . THR A 1 116 ? -13.68 28.672 1.375 1 78.31 116 THR A N 1
ATOM 908 C CA . THR A 1 116 ? -13.672 30.125 1.482 1 78.31 116 THR A CA 1
ATOM 909 C C . THR A 1 116 ? -12.414 30.609 2.188 1 78.31 116 THR A C 1
ATOM 911 O O . THR A 1 116 ? -12.148 30.234 3.33 1 78.31 116 THR A O 1
ATOM 914 N N . GLY A 1 117 ? -11.555 31.375 1.416 1 82.75 117 GLY A N 1
ATOM 915 C CA . GLY A 1 117 ? -10.344 31.938 1.986 1 82.75 117 GLY A CA 1
ATOM 916 C C . GLY A 1 117 ? -9.211 30.938 2.078 1 82.75 117 GLY A C 1
ATOM 917 O O . GLY A 1 117 ? -8.18 31.203 2.699 1 82.75 117 GLY A O 1
ATOM 918 N N . GLY A 1 118 ? -9.461 29.797 1.554 1 86.69 118 GLY A N 1
ATOM 919 C CA . GLY A 1 118 ? -8.445 28.75 1.643 1 86.69 118 GLY A CA 1
ATOM 920 C C . GLY A 1 118 ? -7.727 28.5 0.332 1 86.69 118 GLY A C 1
ATOM 921 O O . GLY A 1 118 ? -7.789 29.328 -0.581 1 86.69 118 GLY A O 1
ATOM 922 N N . GLU A 1 119 ? -6.922 27.578 0.346 1 89.88 119 GLU A N 1
ATOM 923 C CA . GLU A 1 119 ? -6.148 27.141 -0.808 1 89.88 119 GLU A CA 1
ATOM 924 C C . GLU A 1 119 ? -7.008 26.312 -1.761 1 89.88 119 GLU A C 1
ATOM 926 O O . GLU A 1 119 ? -7.855 25.531 -1.323 1 89.88 119 GLU A O 1
ATOM 931 N N . THR A 1 120 ? -6.816 26.516 -3.07 1 88.25 120 THR A N 1
ATOM 932 C CA . THR A 1 120 ? -7.469 25.625 -4.02 1 88.25 120 THR A CA 1
ATOM 933 C C . THR A 1 120 ? -6.773 24.266 -4.043 1 88.25 120 THR A C 1
ATOM 935 O O . THR A 1 120 ? -5.582 24.172 -3.746 1 88.25 120 THR A O 1
ATOM 938 N N . PHE A 1 121 ? -7.512 23.312 -4.383 1 90.25 121 PHE A N 1
ATOM 939 C CA . PHE A 1 121 ? -6.906 22 -4.504 1 90.25 121 PHE A CA 1
ATOM 940 C C . PHE A 1 121 ? -5.801 22 -5.555 1 90.25 121 PHE A C 1
ATOM 942 O O . PHE A 1 121 ? -4.777 21.328 -5.387 1 90.25 121 PHE A O 1
ATOM 949 N N . SER A 1 122 ? -6.012 22.719 -6.656 1 91.81 122 SER A N 1
ATOM 950 C CA . SER A 1 122 ? -5.016 22.812 -7.719 1 91.81 122 SER A CA 1
ATOM 951 C C . SER A 1 122 ? -3.691 23.359 -7.191 1 91.81 122 SER A C 1
ATOM 953 O O . SER A 1 122 ? -2.625 22.844 -7.535 1 91.81 122 SER A O 1
ATOM 955 N N . ALA A 1 123 ? -3.738 24.359 -6.402 1 93.25 123 ALA A N 1
ATOM 956 C CA . ALA A 1 123 ? -2.531 24.922 -5.801 1 93.25 123 ALA A CA 1
ATOM 957 C C . ALA A 1 123 ? -1.877 23.922 -4.852 1 93.25 123 ALA A C 1
ATOM 959 O O . ALA A 1 123 ? -0.654 23.766 -4.855 1 93.25 123 ALA A O 1
ATOM 960 N N . PHE A 1 124 ? -2.734 23.344 -4.035 1 94.25 124 PHE A N 1
ATOM 961 C CA . PHE A 1 124 ? -2.273 22.297 -3.127 1 94.25 124 PHE A CA 1
ATOM 962 C C . PHE A 1 124 ? -1.592 21.172 -3.898 1 94.25 124 PHE A C 1
ATOM 964 O O . PHE A 1 124 ? -0.475 20.781 -3.562 1 94.25 124 PHE A O 1
ATOM 971 N N . ALA A 1 125 ? -2.213 20.688 -4.949 1 95.56 125 ALA A N 1
ATOM 972 C CA . ALA A 1 125 ? -1.681 19.609 -5.773 1 95.56 125 ALA A CA 1
ATOM 973 C C . ALA A 1 125 ? -0.369 20.016 -6.438 1 95.56 125 ALA A C 1
ATOM 975 O O . ALA A 1 125 ? 0.553 19.203 -6.555 1 95.56 125 ALA A O 1
ATOM 976 N N . ALA A 1 126 ? -0.283 21.219 -6.812 1 96 126 ALA A N 1
ATOM 977 C CA . ALA A 1 126 ? 0.909 21.719 -7.492 1 96 126 ALA A CA 1
ATOM 978 C C . ALA A 1 126 ? 2.119 21.703 -6.566 1 96 126 ALA A C 1
ATOM 980 O O . ALA A 1 126 ? 3.223 21.344 -6.977 1 96 126 ALA A O 1
ATOM 981 N N . ARG A 1 127 ? 1.92 22.141 -5.336 1 95.38 127 ARG A N 1
ATOM 982 C CA . ARG A 1 127 ? 3.051 22.141 -4.414 1 95.38 127 ARG A CA 1
ATOM 983 C C . ARG A 1 127 ? 3.512 20.719 -4.109 1 95.38 127 ARG A C 1
ATOM 985 O O . ARG A 1 127 ? 4.715 20.469 -4.023 1 95.38 127 ARG A O 1
ATOM 992 N N . ILE A 1 128 ? 2.557 19.844 -3.971 1 97.5 128 ILE A N 1
ATOM 993 C CA . ILE A 1 128 ? 2.922 18.453 -3.715 1 97.5 128 ILE A CA 1
ATOM 994 C C . ILE A 1 128 ? 3.629 17.859 -4.938 1 97.5 128 ILE A C 1
ATOM 996 O O . ILE A 1 128 ? 4.578 17.094 -4.801 1 97.5 128 ILE A O 1
ATOM 1000 N N . GLU A 1 129 ? 3.162 18.234 -6.109 1 97.69 129 GLU A N 1
ATOM 1001 C CA . GLU A 1 129 ? 3.809 17.781 -7.336 1 97.69 129 GLU A CA 1
ATOM 1002 C C . GLU A 1 129 ? 5.27 18.203 -7.387 1 97.69 129 GLU A C 1
ATOM 1004 O O . GLU A 1 129 ? 6.129 17.469 -7.855 1 97.69 129 GLU A O 1
ATOM 1009 N N . ASN A 1 130 ? 5.543 19.391 -6.934 1 97.56 130 ASN A N 1
ATOM 1010 C CA . ASN A 1 130 ? 6.918 19.859 -6.852 1 97.56 130 ASN A CA 1
ATOM 1011 C C . ASN A 1 130 ? 7.773 18.953 -5.977 1 97.56 130 ASN A C 1
ATOM 1013 O O . ASN A 1 130 ? 8.914 18.641 -6.328 1 97.56 130 ASN A O 1
ATOM 1017 N N . VAL A 1 131 ? 7.254 18.562 -4.883 1 97.62 131 VAL A N 1
ATOM 1018 C CA . VAL A 1 131 ? 7.953 17.656 -3.977 1 97.62 131 VAL A CA 1
ATOM 1019 C C . VAL A 1 131 ? 8.188 16.312 -4.668 1 97.62 131 VAL A C 1
ATOM 1021 O O . VAL A 1 131 ? 9.289 15.766 -4.602 1 97.62 131 VAL A O 1
ATOM 1024 N N . VAL A 1 132 ? 7.191 15.805 -5.328 1 97.88 132 VAL A N 1
ATOM 1025 C CA . VAL A 1 132 ? 7.258 14.523 -6.031 1 97.88 132 VAL A CA 1
ATOM 1026 C C . VAL A 1 132 ? 8.375 14.562 -7.07 1 97.88 132 VAL A C 1
ATOM 1028 O O . VAL A 1 132 ? 9.203 13.648 -7.137 1 97.88 132 VAL A O 1
ATOM 1031 N N . GLN A 1 133 ? 8.398 15.633 -7.84 1 97 133 GLN A N 1
ATOM 1032 C CA . GLN A 1 133 ? 9.406 15.758 -8.891 1 97 133 GLN A CA 1
ATOM 1033 C C . GLN A 1 133 ? 10.812 15.797 -8.305 1 97 133 GLN A C 1
ATOM 1035 O O . GLN A 1 133 ? 11.734 15.195 -8.852 1 97 133 GLN A O 1
ATOM 1040 N N . ARG A 1 134 ? 10.914 16.484 -7.246 1 95.62 134 ARG A N 1
ATOM 1041 C CA . ARG A 1 134 ? 12.211 16.531 -6.574 1 95.62 134 ARG A CA 1
ATOM 1042 C C . ARG A 1 134 ? 12.641 15.156 -6.105 1 95.62 134 ARG A C 1
ATOM 1044 O O . ARG A 1 134 ? 13.789 14.758 -6.289 1 95.62 134 ARG A O 1
ATOM 1051 N N . LEU A 1 135 ? 11.773 14.422 -5.492 1 95.12 135 LEU A N 1
ATOM 1052 C CA . LEU A 1 135 ? 12.07 13.086 -4.984 1 95.12 135 LEU A CA 1
ATOM 1053 C C . LEU A 1 135 ? 12.43 12.141 -6.121 1 95.12 135 LEU A C 1
ATOM 1055 O O . LEU A 1 135 ? 13.344 11.32 -5.992 1 95.12 135 LEU A O 1
ATOM 1059 N N . LEU A 1 136 ? 11.711 12.227 -7.242 1 94.62 136 LEU A N 1
ATOM 1060 C CA . LEU A 1 136 ? 11.898 11.312 -8.359 1 94.62 136 LEU A CA 1
ATOM 1061 C C . LEU A 1 136 ? 13.227 11.57 -9.062 1 94.62 136 LEU A C 1
ATOM 1063 O O . LEU A 1 136 ? 13.781 10.672 -9.703 1 94.62 136 LEU A O 1
ATOM 1067 N N . THR A 1 137 ? 13.734 12.766 -8.93 1 92.56 137 THR A N 1
ATOM 1068 C CA . THR A 1 137 ? 14.938 13.133 -9.664 1 92.56 137 THR A CA 1
ATOM 1069 C C . THR A 1 137 ? 16.172 12.977 -8.781 1 92.56 137 THR A C 1
ATOM 1071 O O . THR A 1 137 ? 17.297 12.953 -9.281 1 92.56 137 THR A O 1
ATOM 1074 N N . GLN A 1 138 ? 15.945 12.859 -7.527 1 87.31 138 GLN A N 1
ATOM 1075 C CA . GLN A 1 138 ? 17.062 12.695 -6.594 1 87.31 138 GLN A CA 1
ATOM 1076 C C . GLN A 1 138 ? 17.609 11.266 -6.637 1 87.31 138 GLN A C 1
ATOM 1078 O O . GLN A 1 138 ? 16.844 10.305 -6.523 1 87.31 138 GLN A O 1
ATOM 1083 N N . GLU A 1 139 ? 18.797 11.102 -7.023 1 81.81 139 GLU A N 1
ATOM 1084 C CA . GLU A 1 139 ? 19.438 9.789 -6.984 1 81.81 139 GLU A CA 1
ATOM 1085 C C . GLU A 1 139 ? 20.172 9.57 -5.66 1 81.81 139 GLU A C 1
ATOM 1087 O O . GLU A 1 139 ? 21.078 10.32 -5.312 1 81.81 139 GLU A O 1
ATOM 1092 N N . SER A 1 140 ? 19.719 8.688 -4.824 1 81.38 140 SER A N 1
ATOM 1093 C CA . SER A 1 140 ? 20.312 8.375 -3.527 1 81.38 140 SER A CA 1
ATOM 1094 C C . SER A 1 140 ? 19.906 6.98 -3.062 1 81.38 140 SER A C 1
ATOM 1096 O O . SER A 1 140 ? 18.969 6.387 -3.604 1 81.38 140 SER A O 1
ATOM 1098 N N . GLN A 1 141 ? 20.656 6.422 -2.24 1 78.62 141 GLN A N 1
ATOM 1099 C CA . GLN A 1 141 ? 20.312 5.152 -1.611 1 78.62 141 GLN A CA 1
ATOM 1100 C C . GLN A 1 141 ? 20.016 5.336 -0.123 1 78.62 141 GLN A C 1
ATOM 1102 O O . GLN A 1 141 ? 19.984 4.359 0.631 1 78.62 141 GLN A O 1
ATOM 1107 N N . ALA A 1 142 ? 19.734 6.465 0.246 1 90.44 142 ALA A N 1
ATOM 1108 C CA . ALA A 1 142 ? 19.562 6.832 1.65 1 90.44 142 ALA A CA 1
ATOM 1109 C C . ALA A 1 142 ? 18.141 6.559 2.127 1 90.44 142 ALA A C 1
ATOM 1111 O O . ALA A 1 142 ? 17.234 6.398 1.315 1 90.44 142 ALA A O 1
ATOM 1112 N N . ASN A 1 143 ? 18.031 6.332 3.422 1 95.62 143 ASN A N 1
ATOM 1113 C CA . ASN A 1 143 ? 16.734 6.309 4.082 1 95.62 143 ASN A CA 1
ATOM 1114 C C . ASN A 1 143 ? 16.281 7.715 4.48 1 95.62 143 ASN A C 1
ATOM 1116 O O . ASN A 1 143 ? 16.984 8.414 5.207 1 95.62 143 ASN A O 1
ATOM 1120 N N . LEU A 1 144 ? 15.164 8.109 3.986 1 96.94 144 LEU A N 1
ATOM 1121 C CA . LEU A 1 144 ? 14.609 9.414 4.309 1 96.94 144 LEU A CA 1
ATOM 1122 C C . LEU A 1 144 ? 13.289 9.273 5.066 1 96.94 144 LEU A C 1
ATOM 1124 O O . LEU A 1 144 ? 12.453 8.445 4.711 1 96.94 144 LEU A O 1
ATOM 1128 N N . LEU A 1 145 ? 13.148 10.016 6.121 1 98.19 145 LEU A N 1
ATOM 1129 C CA . LEU A 1 145 ? 11.898 10.07 6.863 1 98.19 145 LEU A CA 1
ATOM 1130 C C . LEU A 1 145 ? 11.094 11.312 6.477 1 98.19 145 LEU A C 1
ATOM 1132 O O . LEU A 1 145 ? 11.633 12.422 6.453 1 98.19 145 LEU A O 1
ATOM 1136 N N . LEU A 1 146 ? 9.875 11.164 6.086 1 98.69 146 LEU A N 1
ATOM 1137 C CA . LEU A 1 146 ? 8.945 12.258 5.801 1 98.69 146 LEU A CA 1
ATOM 1138 C C . LEU A 1 146 ? 7.707 12.164 6.684 1 98.69 146 LEU A C 1
ATOM 1140 O O . LEU A 1 146 ? 6.973 11.172 6.621 1 98.69 146 LEU A O 1
ATOM 1144 N N . VAL A 1 147 ? 7.457 13.117 7.562 1 98.88 147 VAL A N 1
ATOM 1145 C CA . VAL A 1 147 ? 6.301 13.172 8.453 1 98.88 147 VAL A CA 1
ATOM 1146 C C . VAL A 1 147 ? 5.363 14.289 8.016 1 98.88 147 VAL A C 1
ATOM 1148 O O . VAL A 1 147 ? 5.766 15.453 7.938 1 98.88 147 VAL A O 1
ATOM 1151 N N . ALA A 1 148 ? 4.172 13.961 7.719 1 98.62 148 ALA A N 1
ATOM 1152 C CA . ALA A 1 148 ? 3.238 14.953 7.195 1 98.62 148 ALA A CA 1
ATOM 1153 C C . ALA A 1 148 ? 1.797 14.57 7.52 1 98.62 148 ALA A C 1
ATOM 1155 O O . ALA A 1 148 ? 1.5 14.133 8.633 1 98.62 148 ALA A O 1
ATOM 1156 N N . HIS A 1 149 ? 0.889 14.852 6.613 1 97.94 149 HIS A N 1
ATOM 1157 C CA . HIS A 1 149 ? -0.546 14.789 6.871 1 97.94 149 HIS A CA 1
ATOM 1158 C C . HIS A 1 149 ? -1.248 13.883 5.867 1 97.94 149 HIS A C 1
ATOM 1160 O O . HIS A 1 149 ? -0.671 13.523 4.84 1 97.94 149 HIS A O 1
ATOM 1166 N N . GLN A 1 150 ? -2.469 13.516 6.211 1 96.69 150 GLN A N 1
ATOM 1167 C CA . GLN A 1 150 ? -3.25 12.609 5.371 1 96.69 150 GLN A CA 1
ATOM 1168 C C . GLN A 1 150 ? -3.352 13.133 3.941 1 96.69 150 GLN A C 1
ATOM 1170 O O . GLN A 1 150 ? -3.029 12.422 2.99 1 96.69 150 GLN A O 1
ATOM 1175 N N . GLY A 1 151 ? -3.822 14.391 3.783 1 95.69 151 GLY A N 1
ATOM 1176 C CA . GLY A 1 151 ? -3.975 14.938 2.445 1 95.69 151 GLY A CA 1
ATOM 1177 C C . GLY A 1 151 ? -2.674 14.984 1.668 1 95.69 151 GLY A C 1
ATOM 1178 O O . GLY A 1 151 ? -2.641 14.656 0.479 1 95.69 151 GLY A O 1
ATOM 1179 N N . VAL A 1 152 ? -1.623 15.328 2.305 1 98 152 VAL A N 1
ATOM 1180 C CA . VAL A 1 152 ? -0.302 15.477 1.701 1 98 152 VAL A CA 1
ATOM 1181 C C . VAL A 1 152 ? 0.229 14.102 1.288 1 98 152 VAL A C 1
ATOM 1183 O O . VAL A 1 152 ? 0.599 13.898 0.13 1 98 152 VAL A O 1
ATOM 1186 N N . LEU A 1 153 ? 0.243 13.172 2.195 1 98.75 153 LEU A N 1
ATOM 1187 C CA . LEU A 1 153 ? 0.855 11.867 1.974 1 98.75 153 LEU A CA 1
ATOM 1188 C C . LEU A 1 153 ? 0.069 11.062 0.941 1 98.75 153 LEU A C 1
ATOM 1190 O O . LEU A 1 153 ? 0.656 10.367 0.113 1 98.75 153 LEU A O 1
ATOM 1194 N N . SER A 1 154 ? -1.261 11.125 1.018 1 98.25 154 SER A N 1
ATOM 1195 C CA . SER A 1 154 ? -2.082 10.398 0.056 1 98.25 154 SER A CA 1
ATOM 1196 C C . SER A 1 154 ? -1.848 10.898 -1.364 1 98.25 154 SER A C 1
ATOM 1198 O O . SER A 1 154 ? -1.698 10.102 -2.293 1 98.25 154 SER A O 1
ATOM 1200 N N . LEU A 1 155 ? -1.838 12.234 -1.531 1 97.94 155 LEU A N 1
ATOM 1201 C CA . LEU A 1 155 ? -1.577 12.82 -2.84 1 97.94 155 LEU A CA 1
ATOM 1202 C C . LEU A 1 155 ? -0.158 12.508 -3.305 1 97.94 155 LEU A C 1
ATOM 1204 O O . LEU A 1 155 ? 0.055 12.148 -4.465 1 97.94 155 LEU A O 1
ATOM 1208 N N . LEU A 1 156 ? 0.8 12.656 -2.408 1 98.69 156 LEU A N 1
ATOM 1209 C CA . LEU A 1 156 ? 2.195 12.359 -2.705 1 98.69 156 LEU A CA 1
ATOM 1210 C C . LEU A 1 156 ? 2.348 10.93 -3.221 1 98.69 156 LEU A C 1
ATOM 1212 O O . LEU A 1 156 ? 2.977 10.703 -4.254 1 98.69 156 LEU A O 1
ATOM 1216 N N . LEU A 1 157 ? 1.786 9.945 -2.529 1 98.75 157 LEU A N 1
ATOM 1217 C CA . LEU A 1 157 ? 1.895 8.547 -2.924 1 98.75 157 LEU A CA 1
ATOM 1218 C C . LEU A 1 157 ? 1.244 8.312 -4.285 1 98.75 157 LEU A C 1
ATOM 1220 O O . LEU A 1 157 ? 1.821 7.648 -5.145 1 98.75 157 LEU A O 1
ATOM 1224 N N . ALA A 1 158 ? 0.02 8.859 -4.441 1 98.5 158 ALA A N 1
ATOM 1225 C CA . ALA A 1 158 ? -0.655 8.711 -5.73 1 98.5 158 ALA A CA 1
ATOM 1226 C C . ALA A 1 158 ? 0.232 9.195 -6.875 1 98.5 158 ALA A C 1
ATOM 1228 O O . ALA A 1 158 ? 0.38 8.508 -7.887 1 98.5 158 ALA A O 1
ATOM 1229 N N . ARG A 1 159 ? 0.836 10.336 -6.723 1 98.44 159 ARG A N 1
ATOM 1230 C CA . ARG A 1 159 ? 1.647 10.922 -7.781 1 98.44 159 ARG A CA 1
ATOM 1231 C C . ARG A 1 159 ? 2.939 10.141 -7.984 1 98.44 159 ARG A C 1
ATOM 1233 O O . ARG A 1 159 ? 3.391 9.961 -9.117 1 98.44 159 ARG A O 1
ATOM 1240 N N . LEU A 1 160 ? 3.566 9.688 -6.902 1 98.25 160 LEU A N 1
ATOM 1241 C CA . LEU A 1 160 ? 4.77 8.867 -7.004 1 98.25 160 LEU A CA 1
ATOM 1242 C C . LEU A 1 160 ? 4.484 7.586 -7.781 1 98.25 160 LEU A C 1
ATOM 1244 O O . LEU A 1 160 ? 5.375 7.047 -8.445 1 98.25 160 LEU A O 1
ATOM 1248 N N . LEU A 1 161 ? 3.262 7.113 -7.695 1 97.88 161 LEU A N 1
ATOM 1249 C CA . LEU A 1 161 ? 2.857 5.906 -8.406 1 97.88 161 LEU A CA 1
ATOM 1250 C C . LEU A 1 161 ? 2.295 6.246 -9.781 1 97.88 161 LEU A C 1
ATOM 1252 O O . LEU A 1 161 ? 1.63 5.418 -10.406 1 97.88 161 LEU A O 1
ATOM 1256 N N . THR A 1 162 ? 2.41 7.465 -10.227 1 96.94 162 THR A N 1
ATOM 1257 C CA . THR A 1 162 ? 2.045 7.977 -11.547 1 96.94 162 THR A CA 1
ATOM 1258 C C . THR A 1 162 ? 0.53 7.945 -11.734 1 96.94 162 THR A C 1
ATOM 1260 O O . THR A 1 162 ? 0.042 7.633 -12.82 1 96.94 162 THR A O 1
ATOM 1263 N N . MET A 1 163 ? -0.211 8.109 -10.719 1 97.62 163 MET A N 1
ATOM 1264 C CA . MET A 1 163 ? -1.668 8.188 -10.758 1 97.62 163 MET A CA 1
ATOM 1265 C C . MET A 1 163 ? -2.133 9.641 -10.773 1 97.62 163 MET A C 1
ATOM 1267 O O . MET A 1 163 ? -1.381 10.539 -10.398 1 97.62 163 MET A O 1
ATOM 1271 N N . PRO A 1 164 ? -3.365 9.953 -11.234 1 95.94 164 PRO A N 1
ATOM 1272 C CA . PRO A 1 164 ? -3.891 11.312 -11.156 1 95.94 164 PRO A CA 1
ATOM 1273 C C . PRO A 1 164 ? -4.16 11.766 -9.719 1 95.94 164 PRO A C 1
ATOM 1275 O O . PRO A 1 164 ? -4.289 10.922 -8.82 1 95.94 164 PRO A O 1
ATOM 1278 N N . PRO A 1 165 ? -4.238 13.031 -9.461 1 95.12 165 PRO A N 1
ATOM 1279 C CA . PRO A 1 165 ? -4.457 13.539 -8.102 1 95.12 165 PRO A CA 1
ATOM 1280 C C . PRO A 1 165 ? -5.699 12.938 -7.441 1 95.12 165 PRO A C 1
ATOM 1282 O O . PRO A 1 165 ? -5.691 12.68 -6.234 1 95.12 165 PRO A O 1
ATOM 1285 N N . SER A 1 166 ? -6.742 12.672 -8.188 1 92.44 166 SER A N 1
ATOM 1286 C CA . SER A 1 166 ? -7.984 12.141 -7.633 1 92.44 166 SER A CA 1
ATOM 1287 C C . SER A 1 166 ? -7.781 10.75 -7.043 1 92.44 166 SER A C 1
ATOM 1289 O O . SER A 1 166 ? -8.602 10.273 -6.258 1 92.44 166 SER A O 1
ATOM 1291 N N . ALA A 1 167 ? -6.699 10.055 -7.344 1 95.62 167 ALA A N 1
ATOM 1292 C CA . ALA A 1 167 ? -6.422 8.711 -6.859 1 95.62 167 ALA A CA 1
ATOM 1293 C C . ALA A 1 167 ? -5.945 8.734 -5.41 1 95.62 167 ALA A C 1
ATOM 1295 O O . ALA A 1 167 ? -5.793 7.688 -4.781 1 95.62 167 ALA A O 1
ATOM 1296 N N . MET A 1 168 ? -5.75 9.977 -4.855 1 95.44 168 MET A N 1
ATOM 1297 C CA . MET A 1 168 ? -5.305 10.102 -3.471 1 95.44 168 MET A CA 1
ATOM 1298 C C . MET A 1 168 ? -6.289 9.422 -2.521 1 95.44 168 MET A C 1
ATOM 1300 O O . MET A 1 168 ? -5.906 8.984 -1.437 1 95.44 168 MET A O 1
ATOM 1304 N N . TRP A 1 169 ? -7.527 9.266 -2.934 1 93.5 169 TRP A N 1
ATOM 1305 C CA . TRP A 1 169 ? -8.578 8.727 -2.08 1 93.5 169 TRP A CA 1
ATOM 1306 C C . TRP A 1 169 ? -8.422 7.223 -1.907 1 93.5 169 TRP A C 1
ATOM 1308 O O . TRP A 1 169 ? -9.047 6.621 -1.029 1 93.5 169 TRP A O 1
ATOM 1318 N N . HIS A 1 170 ? -7.605 6.543 -2.709 1 96.81 170 HIS A N 1
ATOM 1319 C CA . HIS A 1 170 ? -7.32 5.117 -2.564 1 96.81 170 HIS A CA 1
ATOM 1320 C C . HIS A 1 170 ? -6.426 4.855 -1.358 1 96.81 170 HIS A C 1
ATOM 1322 O O . HIS A 1 170 ? -6.289 3.711 -0.919 1 96.81 170 HIS A O 1
ATOM 1328 N N . PHE A 1 171 ? -5.793 5.938 -0.832 1 97.44 171 PHE A N 1
ATOM 1329 C CA . PHE A 1 171 ? -4.738 5.746 0.157 1 97.44 171 PHE A CA 1
ATOM 1330 C C . PHE A 1 171 ? -5.035 6.535 1.427 1 97.44 171 PHE A C 1
ATOM 1332 O O . PHE A 1 171 ? -4.855 7.754 1.463 1 97.44 171 PHE A O 1
ATOM 1339 N N . HIS A 1 172 ? -5.5 5.91 2.422 1 95.94 172 HIS A N 1
ATOM 1340 C CA . HIS A 1 172 ? -5.664 6.516 3.74 1 95.94 172 HIS A CA 1
ATOM 1341 C C . HIS A 1 172 ? -4.516 6.129 4.668 1 95.94 172 HIS A C 1
ATOM 1343 O O . HIS A 1 172 ? -4.387 4.961 5.051 1 95.94 172 HIS A O 1
ATOM 1349 N N . PHE A 1 173 ? -3.703 7.047 4.984 1 97.75 173 PHE A N 1
ATOM 1350 C CA . PHE A 1 173 ? -2.59 6.816 5.898 1 97.75 173 PHE A CA 1
ATOM 1351 C C . PHE A 1 173 ? -3.074 6.785 7.344 1 97.75 173 PHE A C 1
ATOM 1353 O O . PHE A 1 173 ? -3.557 7.789 7.863 1 97.75 173 PHE A O 1
ATOM 1360 N N . GLU A 1 174 ? -2.889 5.695 7.957 1 96.38 174 GLU A N 1
ATOM 1361 C CA . GLU A 1 174 ? -3.285 5.551 9.352 1 96.38 174 GLU A CA 1
ATOM 1362 C C . GLU A 1 174 ? -2.24 6.156 10.289 1 96.38 174 GLU A C 1
ATOM 1364 O O . GLU A 1 174 ? -1.041 6.094 10.008 1 96.38 174 GLU A O 1
ATOM 1369 N N . GLN A 1 175 ? -2.723 6.715 11.352 1 97.25 175 GLN A N 1
ATOM 1370 C CA . GLN A 1 175 ? -1.802 7.172 12.391 1 97.25 175 GLN A CA 1
ATOM 1371 C C . GLN A 1 175 ? -1.206 5.996 13.156 1 97.25 175 GLN A C 1
ATOM 1373 O O . GLN A 1 175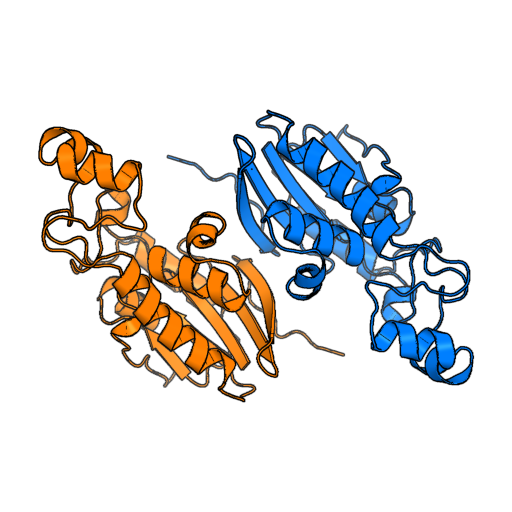 ? -1.847 4.949 13.297 1 97.25 175 GLN A O 1
ATOM 1378 N N . GLY A 1 176 ? 0.005 6.156 13.594 1 97.56 176 GLY A N 1
ATOM 1379 C CA . GLY A 1 176 ? 0.66 5.098 14.352 1 97.56 176 GLY A CA 1
ATOM 1380 C C . GLY A 1 176 ? 1.266 4.023 13.469 1 97.56 176 GLY A C 1
ATOM 1381 O O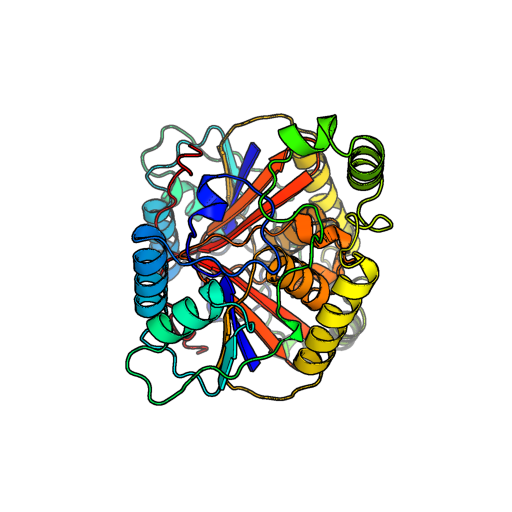 . GLY A 1 176 ? 1.63 2.949 13.953 1 97.56 176 GLY A O 1
ATOM 1382 N N . THR A 1 177 ? 1.276 4.195 12.203 1 97.88 177 THR A N 1
ATOM 1383 C CA . THR A 1 177 ? 1.857 3.271 11.234 1 97.88 177 THR A CA 1
ATOM 1384 C C . THR A 1 177 ? 2.889 3.98 10.367 1 97.88 177 THR A C 1
ATOM 1386 O O . THR A 1 177 ? 3.051 5.199 10.453 1 97.88 177 THR A O 1
ATOM 1389 N N . TYR A 1 178 ? 3.654 3.234 9.602 1 98.56 178 TYR A N 1
ATOM 1390 C CA . TYR A 1 178 ? 4.578 3.803 8.625 1 98.56 178 TYR A CA 1
ATOM 1391 C C . TYR A 1 178 ? 4.418 3.127 7.266 1 98.56 178 TYR A C 1
ATOM 1393 O O . TYR A 1 178 ? 3.91 2.008 7.18 1 98.56 178 TYR A O 1
ATOM 1401 N N . SER A 1 179 ? 4.723 3.779 6.23 1 98.56 179 SER A N 1
ATOM 1402 C CA . SER A 1 179 ? 4.762 3.275 4.859 1 98.56 179 SER A CA 1
ATOM 1403 C C . SER A 1 179 ? 6.121 3.529 4.215 1 98.56 179 SER A C 1
ATOM 1405 O O . SER A 1 179 ? 6.812 4.488 4.57 1 98.56 179 SER A O 1
ATOM 1407 N N . VAL A 1 180 ? 6.5 2.678 3.266 1 98.12 180 VAL A N 1
ATOM 1408 C CA . VAL A 1 180 ? 7.816 2.805 2.648 1 98.12 180 VAL A CA 1
ATOM 1409 C C . VAL A 1 180 ? 7.688 2.697 1.13 1 98.12 180 VAL A C 1
ATOM 1411 O O . VAL A 1 180 ? 7.02 1.794 0.62 1 98.12 180 VAL A O 1
ATOM 1414 N N . VAL A 1 181 ? 8.25 3.641 0.439 1 97.19 181 VAL A N 1
ATOM 1415 C CA . VAL A 1 181 ? 8.422 3.531 -1.005 1 97.19 181 VAL A CA 1
ATOM 1416 C C . VAL A 1 181 ? 9.914 3.566 -1.348 1 97.19 181 VAL A C 1
ATOM 1418 O O . VAL A 1 181 ? 10.695 4.238 -0.673 1 97.19 181 VAL A O 1
ATOM 1421 N N . GLU A 1 182 ? 10.289 2.857 -2.316 1 96.06 182 GLU A N 1
ATOM 1422 C CA . GLU A 1 182 ? 11.625 2.906 -2.895 1 96.06 182 GLU A CA 1
ATOM 1423 C C . GLU A 1 182 ? 11.609 3.545 -4.281 1 96.06 182 GLU A C 1
ATOM 1425 O O . GLU A 1 182 ? 10.781 3.184 -5.125 1 96.06 182 GLU A O 1
ATOM 1430 N N . ILE A 1 183 ? 12.43 4.461 -4.457 1 95.19 183 ILE A N 1
ATOM 1431 C CA . ILE A 1 183 ? 12.531 5.156 -5.734 1 95.19 183 ILE A CA 1
ATOM 1432 C C . ILE A 1 183 ? 13.891 4.887 -6.363 1 95.19 183 ILE A C 1
ATOM 1434 O O . ILE A 1 183 ? 14.93 5.148 -5.75 1 95.19 183 ILE A O 1
ATOM 1438 N N . HIS A 1 184 ? 13.938 4.332 -7.469 1 91.88 184 HIS A N 1
ATOM 1439 C CA . HIS A 1 184 ? 15.148 4.051 -8.242 1 91.88 184 HIS A CA 1
ATOM 1440 C C . HIS A 1 184 ? 14.984 4.496 -9.695 1 91.88 184 HIS A C 1
ATOM 1442 O O . HIS A 1 184 ? 14.086 4.023 -10.398 1 91.88 184 HIS A O 1
ATOM 1448 N N . ARG A 1 185 ? 15.812 5.41 -10.164 1 89.62 185 ARG A N 1
ATOM 1449 C CA . ARG A 1 185 ? 15.812 5.914 -11.531 1 89.62 185 ARG A CA 1
ATOM 1450 C C . ARG A 1 185 ? 14.422 6.379 -11.945 1 89.62 185 ARG A C 1
ATOM 1452 O O . ARG A 1 185 ? 13.914 5.984 -13 1 89.62 185 ARG A O 1
ATOM 1459 N N . GLY A 1 186 ? 13.797 7.098 -11.062 1 91.5 186 GLY A N 1
ATOM 1460 C CA . GLY A 1 186 ? 12.539 7.754 -11.359 1 91.5 186 GLY A CA 1
ATOM 1461 C C . GLY A 1 186 ? 11.344 6.824 -11.25 1 91.5 186 GLY A C 1
ATOM 1462 O O . GLY A 1 186 ? 10.211 7.223 -11.523 1 91.5 186 GLY A O 1
ATOM 1463 N N . PHE A 1 187 ? 11.547 5.539 -10.844 1 93.69 187 PHE A N 1
ATOM 1464 C CA . PHE A 1 187 ? 10.469 4.574 -10.695 1 93.69 187 PHE A CA 1
ATOM 1465 C C . PHE A 1 187 ? 10.234 4.246 -9.227 1 93.69 187 PHE A C 1
ATOM 1467 O O . PHE A 1 187 ? 11.188 4.043 -8.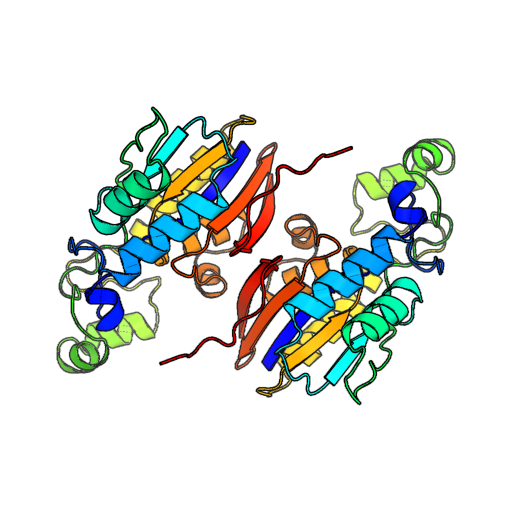469 1 93.69 187 PHE A O 1
ATOM 1474 N N . THR A 1 188 ? 8.969 4.18 -8.844 1 96.81 188 THR A N 1
ATOM 1475 C CA . THR A 1 188 ? 8.609 4.004 -7.441 1 96.81 188 THR A CA 1
ATOM 1476 C C . THR A 1 188 ? 8.031 2.609 -7.203 1 96.81 188 THR A C 1
ATOM 1478 O O . THR A 1 188 ? 7.176 2.146 -7.961 1 96.81 188 THR A O 1
ATOM 1481 N N . ASN A 1 189 ? 8.516 1.936 -6.199 1 96.56 189 ASN A N 1
ATOM 1482 C CA . ASN A 1 189 ? 7.945 0.697 -5.68 1 96.56 189 ASN A CA 1
ATOM 1483 C C . ASN A 1 189 ? 7.367 0.89 -4.281 1 96.56 189 ASN A C 1
ATOM 1485 O O . ASN A 1 189 ? 8.039 1.426 -3.395 1 96.56 189 ASN A O 1
ATOM 1489 N N . LEU A 1 190 ? 6.125 0.552 -4.137 1 98.31 190 LEU A N 1
ATOM 1490 C CA . LEU A 1 190 ? 5.559 0.529 -2.793 1 98.31 190 LEU A CA 1
ATOM 1491 C C . LEU A 1 190 ? 5.988 -0.728 -2.043 1 98.31 190 LEU A C 1
ATOM 1493 O O . LEU A 1 190 ? 5.598 -1.839 -2.41 1 98.31 190 LEU A O 1
ATOM 1497 N N . ARG A 1 191 ? 6.727 -0.604 -0.997 1 97.12 191 ARG A N 1
ATOM 1498 C CA . ARG A 1 191 ? 7.258 -1.746 -0.259 1 97.12 191 ARG A CA 1
ATOM 1499 C C . ARG A 1 191 ? 6.297 -2.18 0.843 1 97.12 191 ARG A C 1
ATOM 1501 O O . ARG A 1 191 ? 6.113 -3.377 1.08 1 97.12 191 ARG A O 1
ATOM 1508 N N . THR A 1 192 ? 5.797 -1.26 1.523 1 97.94 192 THR A N 1
ATOM 1509 C CA . THR A 1 192 ? 4.789 -1.514 2.549 1 97.94 192 THR A CA 1
ATOM 1510 C C . THR A 1 192 ? 3.912 -0.284 2.762 1 97.94 192 THR A C 1
ATOM 1512 O O . THR A 1 192 ? 4.34 0.843 2.508 1 97.94 192 THR A O 1
ATOM 1515 N N . PHE A 1 193 ? 2.689 -0.427 3.131 1 98.56 193 PHE A N 1
ATOM 1516 C CA . PHE A 1 193 ? 1.709 0.616 3.406 1 98.56 193 PHE A CA 1
ATOM 1517 C C . PHE A 1 193 ? 1.004 0.359 4.734 1 98.56 193 PHE A C 1
ATOM 1519 O O . PHE A 1 193 ? 0.436 -0.715 4.941 1 98.56 193 PHE A O 1
ATOM 1526 N N . ASN A 1 194 ? 1.065 1.331 5.723 1 98.06 194 ASN A N 1
ATOM 1527 C CA . ASN A 1 194 ? 0.419 1.271 7.027 1 98.06 194 ASN A CA 1
ATOM 1528 C C . ASN A 1 194 ? 0.855 0.036 7.812 1 98.06 194 ASN A C 1
ATOM 1530 O O . ASN A 1 194 ? 0.017 -0.71 8.32 1 98.06 194 ASN A O 1
ATOM 1534 N N . ASN A 1 195 ? 2.189 -0.142 7.863 1 97.12 195 ASN A N 1
ATOM 1535 C CA . ASN A 1 195 ? 2.775 -1.285 8.555 1 97.12 195 ASN A CA 1
ATOM 1536 C C . ASN A 1 195 ? 2.969 -1.003 10.039 1 97.12 195 ASN A C 1
ATOM 1538 O O . ASN A 1 195 ? 3.297 0.121 10.43 1 97.12 195 ASN A O 1
ATOM 1542 N N . GLN A 1 196 ? 2.781 -1.992 10.859 1 95.81 196 GLN A N 1
ATOM 1543 C CA . GLN A 1 196 ? 2.893 -1.855 12.305 1 95.81 196 GLN A CA 1
ATOM 1544 C C . GLN A 1 196 ? 3.877 -2.869 12.883 1 95.81 196 GLN A C 1
ATOM 1546 O O . GLN A 1 196 ? 3.695 -3.355 14 1 95.81 196 GLN A O 1
ATOM 1551 N N . SER A 1 197 ? 4.773 -3.293 12.086 1 95.44 197 SER A N 1
ATOM 1552 C CA . SER A 1 197 ? 5.848 -4.184 12.516 1 95.44 197 SER A CA 1
ATOM 1553 C C . SER A 1 197 ? 7.211 -3.52 12.344 1 95.44 197 SER A C 1
ATOM 1555 O O . SER A 1 197 ? 7.34 -2.52 11.633 1 95.44 197 SER A O 1
ATOM 1557 N N . GLY A 1 198 ? 8.172 -4.098 13.055 1 95.25 198 GLY A N 1
ATOM 1558 C CA . GLY A 1 198 ? 9.516 -3.572 12.891 1 95.25 198 GLY A CA 1
ATOM 1559 C C . GLY A 1 198 ? 10.031 -3.697 11.469 1 95.25 198 GLY A C 1
ATOM 1560 O O . GLY A 1 198 ? 9.891 -4.75 10.836 1 95.25 198 GLY A O 1
ATOM 1561 N N . TRP A 1 199 ? 10.5 -2.586 10.961 1 92.69 199 TRP A N 1
ATOM 1562 C CA . TRP A 1 199 ? 11.078 -2.609 9.625 1 92.69 199 TRP A CA 1
ATOM 1563 C C . TRP A 1 199 ? 12.398 -3.375 9.625 1 92.69 199 TRP A C 1
ATOM 1565 O O . TRP A 1 199 ? 13.266 -3.135 10.469 1 92.69 199 TRP A O 1
ATOM 1575 N N . GLN A 1 200 ? 12.367 -4.426 8.828 1 78 200 GLN A N 1
ATOM 1576 C CA . GLN A 1 200 ? 13.609 -5.188 8.695 1 78 200 GLN A CA 1
ATOM 1577 C C . GLN A 1 200 ? 14.281 -4.918 7.352 1 78 200 GLN A C 1
ATOM 1579 O O . GLN A 1 200 ? 13.641 -5.004 6.305 1 78 200 GLN A O 1
ATOM 1584 N N . PRO A 1 201 ? 15.453 -4.324 7.402 1 61.47 201 PRO A N 1
ATOM 1585 C CA . PRO A 1 201 ? 16.172 -4.105 6.145 1 61.47 201 PRO A CA 1
ATOM 1586 C C . PRO A 1 201 ? 16.297 -5.375 5.309 1 61.47 201 PRO A C 1
ATOM 1588 O O . PRO A 1 201 ? 16.359 -6.477 5.859 1 61.47 201 PRO A O 1
ATOM 1591 N N . GLU A 1 202 ? 15.578 -5.559 4.242 1 55.91 202 GLU A N 1
ATOM 1592 C CA . GLU A 1 202 ? 15.727 -6.723 3.375 1 55.91 202 GLU A CA 1
ATOM 1593 C C . GLU A 1 202 ? 17.172 -7.215 3.344 1 55.91 202 GLU A C 1
ATOM 1595 O O . GLU A 1 202 ? 18.094 -6.414 3.271 1 55.91 202 GLU A O 1
ATOM 1600 N N . ILE A 1 203 ? 17.484 -8.305 3.938 1 41.34 203 ILE A N 1
ATOM 1601 C CA . ILE A 1 203 ? 18.703 -8.992 3.525 1 41.34 203 ILE A CA 1
ATOM 1602 C C . ILE A 1 203 ? 18.641 -9.289 2.029 1 41.34 203 ILE A C 1
ATOM 1604 O O . ILE A 1 203 ? 17.844 -10.117 1.588 1 41.34 203 ILE A O 1
ATOM 1608 N N . ARG A 1 204 ? 18.375 -8.398 1.111 1 40.47 204 ARG A N 1
ATOM 1609 C CA . ARG A 1 204 ? 18.609 -8.828 -0.265 1 40.47 204 ARG A CA 1
ATOM 1610 C C . ARG A 1 204 ? 19.781 -9.805 -0.35 1 40.47 204 ARG A C 1
ATOM 1612 O O . ARG A 1 204 ? 20.938 -9.414 -0.132 1 40.47 204 ARG A O 1
ATOM 1619 N N . GLU A 1 205 ? 19.641 -11.109 0.062 1 32.31 205 GLU A N 1
ATOM 1620 C CA . GLU A 1 205 ? 20.625 -12.031 -0.526 1 32.31 205 GLU A CA 1
ATOM 1621 C C . GLU A 1 205 ? 20.406 -12.18 -2.029 1 32.31 205 GLU A C 1
ATOM 1623 O O . GLU A 1 205 ? 19.266 -12.133 -2.502 1 32.31 205 GLU A O 1
ATOM 1628 N N . MET B 1 1 ? -16.672 -4.98 0.826 1 92.94 1 MET B N 1
ATOM 1629 C CA . MET B 1 1 ? -15.906 -6.188 1.148 1 92.94 1 MET B CA 1
ATOM 1630 C C . MET B 1 1 ? -14.461 -5.848 1.477 1 92.94 1 MET B C 1
ATOM 1632 O O . MET B 1 1 ? -13.961 -4.793 1.082 1 92.94 1 MET B O 1
ATOM 1636 N N . ARG B 1 2 ? -13.875 -6.711 2.246 1 95.44 2 ARG B N 1
ATOM 1637 C CA . ARG B 1 2 ? -12.453 -6.652 2.545 1 95.44 2 ARG B CA 1
ATOM 1638 C C . ARG B 1 2 ? -11.719 -7.852 1.949 1 95.44 2 ARG B C 1
ATOM 1640 O O . ARG B 1 2 ? -12.109 -9 2.172 1 95.44 2 ARG B O 1
ATOM 1647 N N . LEU B 1 3 ? -10.789 -7.57 1.182 1 97.38 3 LEU B N 1
ATOM 1648 C CA . LEU B 1 3 ? -10.016 -8.594 0.488 1 97.38 3 LEU B CA 1
ATOM 1649 C C . LEU B 1 3 ? -8.609 -8.711 1.068 1 97.38 3 LEU B C 1
ATOM 1651 O O . LEU B 1 3 ? -7.855 -7.734 1.067 1 97.38 3 LEU B O 1
ATOM 1655 N N . PHE B 1 4 ? -8.312 -9.836 1.622 1 98.38 4 PHE B N 1
ATOM 1656 C CA . PHE B 1 4 ? -6.973 -10.148 2.107 1 98.38 4 PHE B CA 1
ATOM 1657 C C . PHE B 1 4 ? -6.164 -10.867 1.037 1 98.38 4 PHE B C 1
ATOM 1659 O O . PHE B 1 4 ? -6.531 -11.969 0.608 1 98.38 4 PHE B O 1
ATOM 1666 N N . LEU B 1 5 ? -5.113 -10.258 0.559 1 98.81 5 LEU B N 1
ATOM 1667 C CA . LEU B 1 5 ? -4.281 -10.758 -0.529 1 98.81 5 LEU B CA 1
ATOM 1668 C C . LEU B 1 5 ? -2.971 -11.328 0.007 1 98.81 5 LEU B C 1
ATOM 1670 O O . LEU B 1 5 ? -2.242 -10.641 0.73 1 98.81 5 LEU B O 1
ATOM 1674 N N . VAL B 1 6 ? -2.662 -12.555 -0.371 1 98.88 6 VAL B N 1
ATOM 1675 C CA . VAL B 1 6 ? -1.461 -13.219 0.118 1 98.88 6 VAL B CA 1
ATOM 1676 C C . VAL B 1 6 ? -0.75 -13.922 -1.038 1 98.88 6 VAL B C 1
ATOM 1678 O O . VAL B 1 6 ? -1.368 -14.688 -1.783 1 98.88 6 VAL B O 1
ATOM 1681 N N . ARG B 1 7 ? 0.488 -13.633 -1.199 1 98.75 7 ARG B N 1
ATOM 1682 C CA . ARG B 1 7 ? 1.317 -14.422 -2.105 1 98.75 7 ARG B CA 1
ATOM 1683 C C . ARG B 1 7 ? 1.688 -15.758 -1.483 1 98.75 7 ARG B C 1
ATOM 1685 O O . ARG B 1 7 ? 1.95 -15.844 -0.282 1 98.75 7 ARG B O 1
ATOM 1692 N N . HIS B 1 8 ? 1.787 -16.75 -2.262 1 98.44 8 HIS B N 1
ATOM 1693 C CA . HIS B 1 8 ? 2.207 -18.047 -1.739 1 98.44 8 HIS B CA 1
ATOM 1694 C C . HIS B 1 8 ? 3.586 -17.953 -1.094 1 98.44 8 HIS B C 1
ATOM 1696 O O . HIS B 1 8 ? 4.355 -17.047 -1.388 1 98.44 8 HIS B O 1
ATOM 1702 N N . GLY B 1 9 ? 3.879 -18.953 -0.266 1 97.94 9 GLY B N 1
ATOM 1703 C CA . GLY B 1 9 ? 5.184 -19.016 0.37 1 97.94 9 GLY B CA 1
ATOM 1704 C C . GLY B 1 9 ? 6.305 -19.328 -0.6 1 97.94 9 GLY B C 1
ATOM 1705 O O . GLY B 1 9 ? 6.051 -19.703 -1.748 1 97.94 9 GLY B O 1
ATOM 1706 N N . GLN B 1 10 ? 7.457 -19.25 -0.108 1 96.44 10 GLN B N 1
ATOM 1707 C CA . GLN B 1 10 ? 8.664 -19.469 -0.896 1 96.44 10 GLN B CA 1
ATOM 1708 C C . GLN B 1 10 ? 8.695 -20.891 -1.449 1 96.44 10 GLN B C 1
ATOM 1710 O O . GLN B 1 10 ? 8.359 -21.844 -0.742 1 96.44 10 GLN B O 1
ATOM 1715 N N . THR B 1 11 ? 9.102 -21.016 -2.652 1 94.06 11 THR B N 1
ATOM 1716 C CA . THR B 1 11 ? 9.273 -22.312 -3.311 1 94.06 11 THR B CA 1
ATOM 1717 C C . THR B 1 11 ? 10.727 -22.516 -3.713 1 94.06 11 THR B C 1
ATOM 1719 O O . THR B 1 11 ? 11.539 -21.594 -3.641 1 94.06 11 THR B O 1
ATOM 1722 N N . THR B 1 12 ? 11.031 -23.672 -4.141 1 88.56 12 THR B N 1
ATOM 1723 C CA . THR B 1 12 ? 12.375 -23.953 -4.633 1 88.56 12 THR B CA 1
ATOM 1724 C C . THR B 1 12 ? 12.68 -23.141 -5.883 1 88.56 12 THR B C 1
ATOM 1726 O O . THR B 1 12 ? 13.828 -22.75 -6.109 1 88.56 12 THR B O 1
ATOM 1729 N N . ALA B 1 13 ? 11.68 -22.875 -6.688 1 85.31 13 ALA B N 1
ATOM 1730 C CA . ALA B 1 13 ? 11.844 -22.078 -7.891 1 85.31 13 ALA B CA 1
ATOM 1731 C C . ALA B 1 13 ? 12.195 -20.625 -7.539 1 85.31 13 ALA B C 1
ATOM 1733 O O . ALA B 1 13 ? 13 -20 -8.234 1 85.31 13 ALA B O 1
ATOM 1734 N N . ASN B 1 14 ? 11.602 -20.078 -6.52 1 84.06 14 ASN B N 1
ATOM 1735 C CA . ASN B 1 14 ? 11.945 -18.734 -6.066 1 84.06 14 ASN B CA 1
ATOM 1736 C C . ASN B 1 14 ? 13.43 -18.609 -5.75 1 84.06 14 ASN B C 1
ATOM 1738 O O . ASN B 1 14 ? 14.062 -17.609 -6.09 1 84.06 14 ASN B O 1
ATOM 1742 N N . LEU B 1 15 ? 13.961 -19.547 -5.105 1 81.25 15 LEU B N 1
ATOM 1743 C CA . LEU B 1 15 ? 15.367 -19.562 -4.707 1 81.25 15 LEU B CA 1
ATOM 1744 C C . LEU B 1 15 ? 16.281 -19.578 -5.926 1 81.25 15 LEU B C 1
ATOM 1746 O O . LEU B 1 15 ? 17.328 -18.922 -5.934 1 81.25 15 LEU B O 1
ATOM 1750 N N . SER B 1 16 ? 15.781 -20.234 -6.91 1 79.06 16 SER B N 1
ATOM 1751 C CA . SER B 1 16 ? 16.609 -20.438 -8.094 1 79.06 16 SER B CA 1
ATOM 1752 C C . SER B 1 16 ? 16.484 -19.266 -9.062 1 79.06 16 SER B C 1
ATOM 1754 O O . SER B 1 16 ? 17.281 -19.125 -9.992 1 79.06 16 SER B O 1
ATOM 1756 N N . GLY B 1 17 ? 15.445 -18.406 -8.844 1 78.62 17 GLY B N 1
ATOM 1757 C CA . GLY B 1 17 ? 15.258 -17.234 -9.68 1 78.62 17 GLY B CA 1
ATOM 1758 C C . GLY B 1 17 ? 14.75 -17.562 -11.07 1 78.62 17 GLY B C 1
ATOM 1759 O O . GLY B 1 17 ? 15.078 -16.859 -12.031 1 78.62 17 GLY B O 1
ATOM 1760 N N . VAL B 1 18 ? 14.117 -18.703 -11.234 1 77.62 18 VAL B N 1
ATOM 1761 C CA . VAL B 1 18 ? 13.6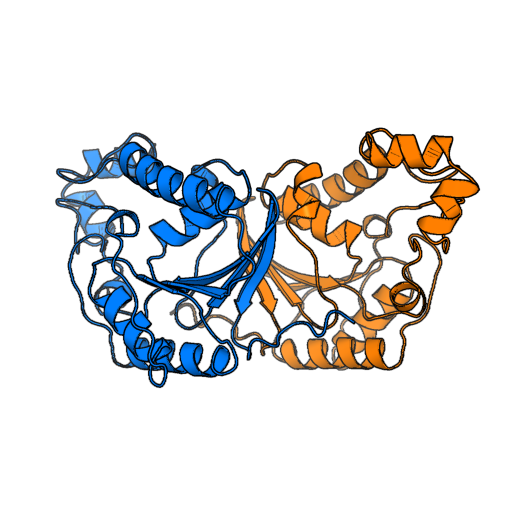41 -19.141 -12.539 1 77.62 18 VAL B CA 1
ATOM 1762 C C . VAL B 1 18 ? 12.211 -18.672 -12.75 1 77.62 18 VAL B C 1
ATOM 1764 O O . VAL B 1 18 ? 11.508 -18.344 -11.797 1 77.62 18 VAL B O 1
ATOM 1767 N N . PHE B 1 19 ? 11.852 -18.609 -13.992 1 78.94 19 PHE B N 1
ATOM 1768 C CA . PHE B 1 19 ? 10.453 -18.328 -14.32 1 78.94 19 PHE B CA 1
ATOM 1769 C C . PHE B 1 19 ? 9.562 -19.484 -13.891 1 78.94 19 PHE B C 1
ATOM 1771 O O . PHE B 1 19 ? 9.805 -20.641 -14.273 1 78.94 19 PHE B O 1
ATOM 1778 N N . CYS B 1 20 ? 8.688 -19.203 -13.086 1 80.88 20 CYS B N 1
ATOM 1779 C CA . CYS B 1 20 ? 7.762 -20.234 -12.633 1 80.88 20 CYS B CA 1
ATOM 1780 C C . CYS B 1 20 ? 6.316 -19.766 -12.727 1 80.88 20 CYS B C 1
ATOM 1782 O O . CYS B 1 20 ? 5.875 -18.953 -11.906 1 80.88 20 CYS B O 1
ATOM 1784 N N . GLY B 1 21 ? 5.688 -20.234 -13.688 1 89.31 21 GLY B N 1
ATOM 1785 C CA . GLY B 1 21 ? 4.293 -19.891 -13.922 1 89.31 21 GLY B CA 1
ATOM 1786 C C . GLY B 1 21 ? 3.338 -21.031 -13.586 1 89.31 21 GLY B C 1
ATOM 1787 O O . GLY B 1 21 ? 2.875 -21.125 -12.445 1 89.31 21 GLY B O 1
ATOM 1788 N N . MET B 1 22 ? 3.34 -22.031 -14.477 1 88.56 22 MET B N 1
ATOM 1789 C CA . MET B 1 22 ? 2.359 -23.109 -14.352 1 88.56 22 MET B CA 1
ATOM 1790 C C . MET B 1 22 ? 2.98 -24.344 -13.711 1 88.56 22 MET B C 1
ATOM 1792 O O . MET B 1 22 ? 2.266 -25.25 -13.273 1 88.56 22 MET B O 1
ATOM 1796 N N . THR B 1 23 ? 4.32 -24.359 -13.648 1 87.19 23 THR B N 1
ATOM 1797 C CA . THR B 1 23 ? 4.973 -25.516 -13.047 1 87.19 23 THR B CA 1
ATOM 1798 C C . THR B 1 23 ? 4.613 -25.625 -11.57 1 87.19 23 THR B C 1
ATOM 1800 O O . THR B 1 23 ? 4.719 -24.656 -10.82 1 87.19 23 THR B O 1
ATOM 1803 N N . ASP B 1 24 ? 4.195 -26.75 -11.227 1 87.56 24 ASP B N 1
ATOM 1804 C CA . ASP B 1 24 ? 3.752 -26.953 -9.852 1 87.56 24 ASP B CA 1
ATOM 1805 C C . ASP B 1 24 ? 4.93 -27.266 -8.938 1 87.56 24 ASP B C 1
ATOM 1807 O O . ASP B 1 24 ? 5.449 -28.391 -8.953 1 87.56 24 ASP B O 1
ATOM 1811 N N . VAL B 1 25 ? 5.348 -26.406 -8.195 1 89.75 25 VAL B N 1
ATOM 1812 C CA . VAL B 1 25 ? 6.465 -26.562 -7.262 1 89.75 25 VAL B CA 1
ATOM 1813 C C . VAL B 1 25 ? 5.945 -26.531 -5.824 1 89.75 25 VAL B C 1
ATOM 1815 O O . VAL B 1 25 ? 4.848 -26.031 -5.566 1 89.75 25 VAL B O 1
ATOM 1818 N N . VAL B 1 26 ? 6.762 -27.094 -4.988 1 93 26 VAL B N 1
ATOM 1819 C CA . VAL B 1 26 ? 6.34 -27.203 -3.594 1 93 26 VAL B CA 1
ATOM 1820 C C . VAL B 1 26 ? 6.953 -26.062 -2.781 1 93 26 VAL B C 1
ATOM 1822 O O . VAL B 1 26 ? 7.961 -25.484 -3.186 1 93 26 VAL B O 1
ATOM 1825 N N . LEU B 1 27 ? 6.305 -25.797 -1.655 1 96.5 27 LEU B N 1
ATOM 1826 C CA . LEU B 1 27 ? 6.855 -24.828 -0.711 1 96.5 27 LEU B CA 1
ATOM 1827 C C . LEU B 1 27 ? 8.117 -25.375 -0.046 1 96.5 27 LEU B C 1
ATOM 1829 O O . LEU B 1 27 ? 8.188 -26.578 0.268 1 96.5 27 LEU B O 1
ATOM 1833 N N . THR B 1 28 ? 9.078 -24.547 0.174 1 96.62 28 THR B N 1
ATOM 1834 C CA . THR B 1 28 ? 10.195 -24.891 1.046 1 96.62 28 THR B CA 1
ATOM 1835 C C . THR B 1 28 ? 9.773 -24.828 2.512 1 96.62 28 THR B C 1
ATOM 1837 O O . THR B 1 28 ? 8.648 -24.438 2.826 1 96.62 28 THR B O 1
ATOM 1840 N N . GLU B 1 29 ? 10.656 -25.266 3.369 1 97.5 29 GLU B N 1
ATOM 1841 C CA . GLU B 1 29 ? 10.391 -25.109 4.797 1 97.5 29 GLU B CA 1
ATOM 1842 C C . GLU B 1 29 ? 10.18 -23.641 5.156 1 97.5 29 GLU B C 1
ATOM 1844 O O . GLU B 1 29 ? 9.305 -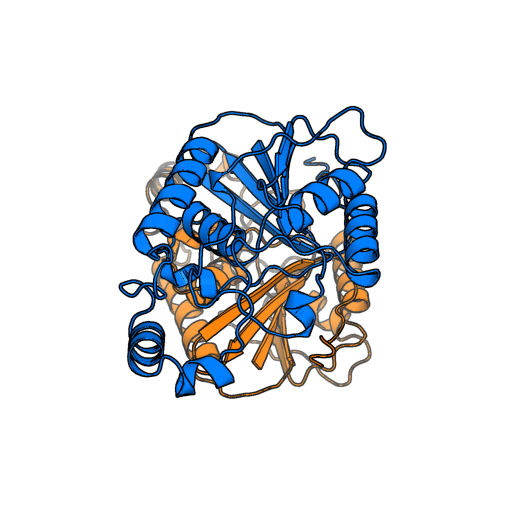23.297 5.961 1 97.5 29 GLU B O 1
ATOM 1849 N N . THR B 1 30 ? 10.977 -22.859 4.594 1 97.38 30 THR B N 1
ATOM 1850 C CA . THR B 1 30 ? 10.812 -21.422 4.777 1 97.38 30 THR B CA 1
ATOM 1851 C C . THR B 1 30 ? 9.43 -20.969 4.305 1 97.38 30 THR B C 1
ATOM 1853 O O . THR B 1 30 ? 8.766 -20.172 4.973 1 97.38 30 THR B O 1
ATOM 1856 N N . GLY B 1 31 ? 9.008 -21.453 3.158 1 98.12 31 GLY B N 1
ATOM 1857 C CA . GLY B 1 31 ? 7.699 -21.109 2.621 1 98.12 31 GLY B CA 1
ATOM 1858 C C . GLY B 1 31 ? 6.559 -21.516 3.531 1 98.12 31 GLY B C 1
ATOM 1859 O O . GLY B 1 31 ? 5.582 -20.781 3.686 1 98.12 31 GLY B O 1
ATOM 1860 N N . ILE B 1 32 ? 6.711 -22.672 4.094 1 98.31 32 ILE B N 1
ATOM 1861 C CA . ILE B 1 32 ? 5.711 -23.172 5.031 1 98.31 32 ILE B CA 1
ATOM 1862 C C . ILE B 1 32 ? 5.66 -22.266 6.258 1 98.31 32 ILE B C 1
ATOM 1864 O O . ILE B 1 32 ? 4.574 -21.891 6.719 1 98.31 32 ILE B O 1
ATOM 1868 N N . ASN B 1 33 ? 6.809 -21.906 6.738 1 98.44 33 ASN B N 1
ATOM 1869 C CA . ASN B 1 33 ? 6.871 -21.016 7.895 1 98.44 33 ASN B CA 1
ATOM 1870 C C . ASN B 1 33 ? 6.277 -19.656 7.582 1 98.44 33 ASN B C 1
ATOM 1872 O O . ASN B 1 33 ? 5.629 -19.047 8.438 1 98.44 33 ASN B O 1
ATOM 1876 N N . GLN B 1 34 ? 6.512 -19.188 6.41 1 98.12 34 GLN B N 1
ATOM 1877 C CA . GLN B 1 34 ? 5.926 -17.922 5.973 1 98.12 34 GLN B CA 1
ATOM 1878 C C . GLN B 1 34 ? 4.402 -17.984 5.992 1 98.12 34 GLN B C 1
ATOM 1880 O O . GLN B 1 34 ? 3.738 -17.062 6.453 1 98.12 34 GLN B O 1
ATOM 1885 N N . ALA B 1 35 ? 3.857 -19.062 5.52 1 98.56 35 ALA B N 1
ATOM 1886 C CA . ALA B 1 35 ? 2.41 -19.266 5.531 1 98.56 35 ALA B CA 1
ATOM 1887 C C . ALA B 1 35 ? 1.873 -19.312 6.957 1 98.56 35 ALA B C 1
ATOM 1889 O O . ALA B 1 35 ? 0.818 -18.734 7.25 1 98.56 35 ALA B O 1
ATOM 1890 N N . ARG B 1 36 ? 2.598 -19.953 7.832 1 98.56 36 ARG B N 1
ATOM 1891 C CA . ARG B 1 36 ? 2.197 -20.047 9.234 1 98.56 36 ARG B CA 1
ATOM 1892 C C . ARG B 1 36 ? 2.203 -18.672 9.891 1 98.56 36 ARG B C 1
ATOM 1894 O O . ARG B 1 36 ? 1.342 -18.359 10.719 1 98.56 36 ARG B O 1
ATOM 1901 N N . GLN B 1 37 ? 3.215 -17.906 9.57 1 97.94 37 GLN B N 1
ATOM 1902 C CA . GLN B 1 37 ? 3.277 -16.547 10.094 1 97.94 37 GLN B CA 1
ATOM 1903 C C . GLN B 1 37 ? 2.055 -15.742 9.68 1 97.94 37 GLN B C 1
ATOM 1905 O O . GLN B 1 37 ? 1.463 -15.031 10.492 1 97.94 37 GLN B O 1
ATOM 1910 N N . VAL B 1 38 ? 1.689 -15.859 8.438 1 98.31 38 VAL B N 1
ATOM 1911 C CA . VAL B 1 38 ? 0.521 -15.141 7.941 1 98.31 38 VAL B CA 1
ATOM 1912 C C . VAL B 1 38 ? -0.731 -15.633 8.664 1 98.31 38 VAL B C 1
ATOM 1914 O O . VAL B 1 38 ? -1.6 -14.836 9.023 1 98.31 38 VAL B O 1
ATOM 1917 N N . ALA B 1 39 ? -0.813 -16.922 8.828 1 98.12 39 ALA B N 1
ATOM 1918 C CA . ALA B 1 39 ? -1.922 -17.484 9.602 1 98.12 39 ALA B CA 1
ATOM 1919 C C . ALA B 1 39 ? -2.014 -16.828 10.977 1 98.12 39 ALA B C 1
ATOM 1921 O O . ALA B 1 39 ? -3.105 -16.5 11.445 1 98.12 39 ALA B O 1
ATOM 1922 N N . HIS B 1 40 ? -0.88 -16.719 11.562 1 97.19 40 HIS B N 1
ATOM 1923 C CA . HIS B 1 40 ? -0.827 -16.094 12.883 1 97.19 40 HIS B CA 1
ATOM 1924 C C . HIS B 1 40 ? -1.301 -14.648 12.828 1 97.19 40 HIS B C 1
ATOM 1926 O O . HIS B 1 40 ? -2.105 -14.227 13.664 1 97.19 40 HIS B O 1
ATOM 1932 N N . TYR B 1 41 ? -0.793 -13.883 11.844 1 97 41 TYR B N 1
ATOM 1933 C CA . TYR B 1 41 ? -1.186 -12.484 11.711 1 97 41 TYR B CA 1
ATOM 1934 C C . TYR B 1 41 ? -2.693 -12.352 11.539 1 97 41 TYR B C 1
ATOM 1936 O O . TYR B 1 41 ? -3.299 -11.383 12.008 1 97 41 TYR B O 1
ATOM 1944 N N . LEU B 1 42 ? -3.318 -13.297 10.852 1 96.75 42 LEU B N 1
ATOM 1945 C CA . LEU B 1 42 ? -4.719 -13.18 10.461 1 96.75 42 LEU B CA 1
ATOM 1946 C C . LEU B 1 42 ? -5.602 -14.062 11.344 1 96.75 42 LEU B C 1
ATOM 1948 O O . LEU B 1 42 ? -6.746 -14.352 10.984 1 96.75 42 LEU B O 1
ATOM 1952 N N . SER B 1 43 ? -5.113 -14.539 12.453 1 94.75 43 SER B N 1
ATOM 1953 C CA . SER B 1 43 ? -5.781 -15.523 13.297 1 94.75 43 SER B CA 1
ATOM 1954 C C . SER B 1 43 ? -7.102 -14.984 13.836 1 94.75 43 SER B C 1
ATOM 1956 O O . SER B 1 43 ? -8.023 -15.758 14.125 1 94.75 43 SER B O 1
ATOM 1958 N N . ALA B 1 44 ? -7.254 -13.672 13.93 1 92.5 44 ALA B N 1
ATOM 1959 C CA . ALA B 1 44 ? -8.461 -13.078 14.492 1 92.5 44 ALA B CA 1
ATOM 1960 C C . ALA B 1 44 ? -9.484 -12.773 13.406 1 92.5 44 ALA B C 1
ATOM 1962 O O . ALA B 1 44 ? -10.594 -12.32 13.695 1 92.5 44 ALA B O 1
ATOM 1963 N N . VAL B 1 45 ? -9.156 -12.953 12.18 1 94.31 45 VAL B N 1
ATOM 1964 C CA . VAL B 1 45 ? -10.031 -12.609 11.07 1 94.31 45 VAL B CA 1
ATOM 1965 C C . VAL B 1 45 ? -10.961 -13.789 10.758 1 94.31 45 VAL B C 1
ATOM 1967 O O . VAL B 1 45 ? -10.5 -14.922 10.594 1 94.31 45 VAL B O 1
ATOM 1970 N N . LYS B 1 46 ? -12.203 -13.562 10.727 1 93.25 46 LYS B N 1
ATOM 1971 C CA . LYS B 1 46 ? -13.172 -14.555 10.273 1 93.25 46 LYS B CA 1
ATOM 1972 C C . LYS B 1 46 ? -13.461 -14.406 8.781 1 93.25 46 LYS B C 1
ATOM 1974 O O . LYS B 1 46 ? -14.164 -13.484 8.367 1 93.25 46 LYS B O 1
ATOM 1979 N N . PHE B 1 47 ? -12.961 -15.328 8.023 1 95.5 47 PHE B N 1
ATOM 1980 C CA . PHE B 1 47 ? -13.172 -15.289 6.582 1 95.5 47 PHE B CA 1
ATOM 1981 C C . PHE B 1 47 ? -14.516 -15.906 6.215 1 95.5 47 PHE B C 1
ATOM 1983 O O . PHE B 1 47 ? -14.891 -16.953 6.746 1 95.5 47 PHE B O 1
ATOM 1990 N N . SER B 1 48 ? -15.258 -15.242 5.352 1 95.12 48 SER B N 1
ATOM 1991 C CA . SER B 1 48 ? -16.484 -15.805 4.82 1 95.12 48 SER B CA 1
ATOM 1992 C C . SER B 1 48 ? -16.219 -16.703 3.613 1 95.12 48 SER B C 1
ATOM 1994 O O . SER B 1 48 ? -17 -17.609 3.318 1 95.12 48 SER B O 1
ATOM 1996 N N . GLN B 1 49 ? -15.141 -16.391 2.896 1 95.75 49 GLN B N 1
ATOM 1997 C CA . GLN B 1 49 ? -14.719 -17.141 1.717 1 95.75 49 GLN B CA 1
ATOM 1998 C C . GLN B 1 49 ? -13.203 -17.062 1.541 1 95.75 49 GLN B C 1
ATOM 2000 O O . GLN B 1 49 ? -12.562 -16.109 1.983 1 95.75 49 GLN B O 1
ATOM 2005 N N . ALA B 1 50 ? -12.703 -18.047 0.965 1 97.81 50 ALA B N 1
ATOM 2006 C CA . ALA B 1 50 ? -11.297 -18.094 0.581 1 97.81 50 ALA B CA 1
ATOM 2007 C C . ALA B 1 50 ? -11.133 -18.688 -0.82 1 97.81 50 ALA B C 1
ATOM 2009 O O . ALA B 1 50 ? -11.844 -19.609 -1.199 1 97.81 50 ALA B O 1
ATOM 2010 N N . THR B 1 51 ? -10.273 -18.062 -1.56 1 98.19 51 THR B N 1
ATOM 2011 C CA . THR B 1 51 ? -9.984 -18.531 -2.912 1 98.19 51 THR B CA 1
ATOM 2012 C C . THR B 1 51 ? -8.484 -18.625 -3.143 1 98.19 51 THR B C 1
ATOM 2014 O O . THR B 1 51 ? -7.723 -17.766 -2.682 1 98.19 51 THR B O 1
ATOM 2017 N N . SER B 1 52 ? -8.016 -19.609 -3.768 1 98.31 52 SER B N 1
ATOM 2018 C CA . SER B 1 52 ? -6.621 -19.766 -4.168 1 98.31 52 SER B CA 1
ATOM 2019 C C . SER B 1 52 ? -6.508 -20.109 -5.652 1 98.31 52 SER B C 1
ATOM 2021 O O . SER B 1 52 ? -7.484 -20.531 -6.277 1 98.31 52 SER B O 1
ATOM 2023 N N . SER B 1 53 ? -5.363 -19.828 -6.23 1 98 53 SER B N 1
ATOM 2024 C CA . SER B 1 53 ? -5.078 -20.359 -7.551 1 98 53 SER B CA 1
ATOM 2025 C C . SER B 1 53 ? -5.062 -21.891 -7.531 1 98 53 SER B C 1
ATOM 2027 O O . SER B 1 53 ? -5.121 -22.5 -6.461 1 98 53 SER B O 1
ATOM 2029 N N . ALA B 1 54 ? -4.984 -22.516 -8.695 1 97.25 54 ALA B N 1
ATOM 2030 C CA . ALA B 1 54 ? -5.02 -23.984 -8.797 1 97.25 54 ALA B CA 1
ATOM 2031 C C . ALA B 1 54 ? -3.645 -24.578 -8.516 1 97.25 54 ALA B C 1
ATOM 2033 O O . ALA B 1 54 ? -3.518 -25.797 -8.328 1 97.25 54 ALA B O 1
ATOM 2034 N N . LEU B 1 55 ? -2.645 -23.781 -8.477 1 96.44 55 LEU B N 1
ATOM 2035 C CA . LEU B 1 55 ? -1.281 -24.297 -8.352 1 96.44 55 LEU B CA 1
ATOM 2036 C C . LEU B 1 55 ? -0.978 -24.672 -6.902 1 96.44 55 LEU B C 1
ATOM 2038 O O . LEU B 1 55 ? -1.396 -23.984 -5.973 1 96.44 55 LEU B O 1
ATOM 2042 N N . TRP B 1 56 ? -0.237 -25.641 -6.676 1 95.81 56 TRP B N 1
ATOM 2043 C CA . TRP B 1 56 ? -0.035 -26.266 -5.379 1 95.81 56 TRP B CA 1
ATOM 2044 C C . TRP B 1 56 ? 0.554 -25.281 -4.375 1 95.81 56 TRP B C 1
ATOM 2046 O O . TRP B 1 56 ? 0.156 -25.266 -3.209 1 95.81 56 TRP B O 1
ATOM 2056 N N . ARG B 1 57 ? 1.561 -24.547 -4.758 1 96.81 57 ARG B N 1
ATOM 2057 C CA . ARG B 1 57 ? 2.215 -23.609 -3.85 1 96.81 57 ARG B CA 1
ATOM 2058 C C . ARG B 1 57 ? 1.2 -22.656 -3.217 1 96.81 57 ARG B C 1
ATOM 2060 O O . ARG B 1 57 ? 1.29 -22.359 -2.025 1 96.81 57 ARG B O 1
ATOM 2067 N N . ALA B 1 58 ? 0.198 -22.219 -3.982 1 98.06 58 ALA B N 1
ATOM 2068 C CA . ALA B 1 58 ? -0.833 -21.328 -3.469 1 98.06 58 ALA B CA 1
ATOM 2069 C C . ALA B 1 58 ? -1.869 -22.094 -2.652 1 98.06 58 ALA B C 1
ATOM 2071 O O . ALA B 1 58 ? -2.275 -21.641 -1.577 1 98.06 58 ALA B O 1
ATOM 2072 N N . ARG B 1 59 ? -2.285 -23.25 -3.123 1 97.62 59 ARG B N 1
ATOM 2073 C CA . ARG B 1 59 ? -3.266 -24.062 -2.414 1 97.62 59 ARG B CA 1
ATOM 2074 C C . ARG B 1 59 ? -2.752 -24.469 -1.036 1 97.62 59 ARG B C 1
ATOM 2076 O O . ARG B 1 59 ? -3.479 -24.359 -0.045 1 97.62 59 ARG B O 1
ATOM 2083 N N . HIS B 1 60 ? -1.565 -24.922 -1.007 1 98.12 60 HIS B N 1
ATOM 2084 C CA . HIS B 1 60 ? -0.968 -25.344 0.257 1 98.12 60 HIS B CA 1
ATOM 2085 C C . HIS B 1 60 ? -0.844 -24.156 1.221 1 98.12 60 HIS B C 1
ATOM 2087 O O . HIS B 1 60 ? -1.121 -24.297 2.414 1 98.12 60 HIS B O 1
ATOM 2093 N N . THR B 1 61 ? -0.416 -23.016 0.697 1 98.62 61 THR B N 1
ATOM 2094 C CA . THR B 1 61 ? -0.347 -21.812 1.516 1 98.62 61 THR B CA 1
ATOM 2095 C C . THR B 1 61 ? -1.714 -21.484 2.111 1 98.62 61 THR B C 1
ATOM 2097 O O . THR B 1 61 ? -1.824 -21.188 3.305 1 98.62 61 THR B O 1
ATOM 2100 N N . ALA B 1 62 ? -2.748 -21.531 1.295 1 98.69 62 ALA B N 1
ATOM 2101 C CA . ALA B 1 62 ? -4.105 -21.25 1.754 1 98.69 62 ALA B CA 1
ATOM 2102 C C . ALA B 1 62 ? -4.539 -22.234 2.832 1 98.69 62 ALA B C 1
ATOM 2104 O O . ALA B 1 62 ? -5.16 -21.859 3.824 1 98.69 62 ALA B O 1
ATOM 2105 N N . GLU B 1 63 ? -4.23 -23.484 2.615 1 98.19 63 GLU B N 1
ATOM 2106 C CA . GLU B 1 63 ? -4.574 -24.516 3.582 1 98.19 63 GLU B CA 1
ATOM 2107 C C . GLU B 1 63 ? -3.949 -24.219 4.945 1 98.19 63 GLU B C 1
ATOM 2109 O O . GLU B 1 63 ? -4.605 -24.375 5.977 1 98.19 63 GLU B O 1
ATOM 2114 N N . ILE B 1 64 ? -2.695 -23.859 4.941 1 98.38 64 ILE B N 1
ATOM 2115 C CA . ILE B 1 64 ? -1.985 -23.562 6.18 1 98.38 64 ILE B CA 1
ATOM 2116 C C . ILE B 1 64 ? -2.635 -22.375 6.875 1 98.38 64 ILE B C 1
ATOM 2118 O O . ILE B 1 64 ? -2.855 -22.391 8.086 1 98.38 64 ILE B O 1
ATOM 2122 N N . ILE B 1 65 ? -2.939 -21.312 6.09 1 98.31 65 ILE B N 1
ATOM 2123 C CA . ILE B 1 65 ? -3.508 -20.094 6.648 1 98.31 65 ILE B CA 1
ATOM 2124 C C . ILE B 1 65 ? -4.875 -20.391 7.262 1 98.31 65 ILE B C 1
ATOM 2126 O O . ILE B 1 65 ? -5.234 -19.828 8.297 1 98.31 65 ILE B O 1
ATOM 2130 N N . LEU B 1 66 ? -5.535 -21.266 6.66 1 97.81 66 LEU B N 1
ATOM 2131 C CA . LEU B 1 66 ? -6.906 -21.547 7.074 1 97.81 66 LEU B CA 1
ATOM 2132 C C . LEU B 1 66 ? -6.953 -22.719 8.055 1 97.81 66 LEU B C 1
ATOM 2134 O O . LEU B 1 66 ? -8.031 -23.203 8.391 1 97.81 66 LEU B O 1
ATOM 2138 N N . ALA B 1 67 ? -5.695 -23.016 8.453 1 89.94 67 ALA B N 1
ATOM 2139 C CA . ALA B 1 67 ? -5.625 -24.156 9.367 1 89.94 67 ALA B CA 1
ATOM 2140 C C . ALA B 1 67 ? -6.379 -23.875 10.664 1 89.94 67 ALA B C 1
ATOM 2142 O O . ALA B 1 67 ? -6.238 -22.797 11.242 1 89.94 67 ALA B O 1
ATOM 2143 N N . GLY B 1 68 ? -7.441 -24.438 10.969 1 86.38 68 GLY B N 1
ATOM 2144 C CA . GLY B 1 68 ? -8.242 -24.266 12.172 1 86.38 68 GLY B CA 1
ATOM 2145 C C . GLY B 1 68 ? -9.641 -23.75 11.891 1 86.38 68 GLY B C 1
ATOM 2146 O O . GLY B 1 68 ? -10.438 -23.562 12.812 1 86.38 68 GLY B O 1
ATOM 2147 N N . SER B 1 69 ? -9.695 -23.344 10.703 1 89.62 69 SER B N 1
ATOM 2148 C CA . SER B 1 69 ? -11.031 -22.906 10.297 1 89.62 69 SER B CA 1
ATOM 2149 C C . SER B 1 69 ? -11.766 -24.016 9.555 1 89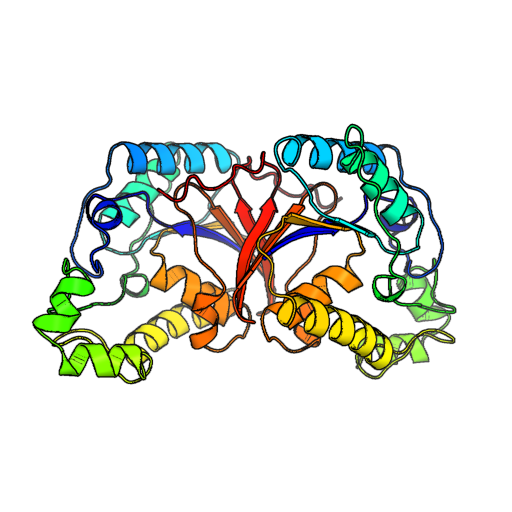.62 69 SER B C 1
ATOM 2151 O O . SER B 1 69 ? -11.148 -24.969 9.078 1 89.62 69 SER B O 1
ATOM 2153 N N . SER B 1 70 ? -13.023 -24.016 9.555 1 91.88 70 SER B N 1
ATOM 2154 C CA . SER B 1 70 ? -13.828 -24.984 8.805 1 91.88 70 SER B CA 1
ATOM 2155 C C . SER B 1 70 ? -13.883 -24.625 7.328 1 91.88 70 SER B C 1
ATOM 2157 O O . SER B 1 70 ? -14.344 -25.406 6.508 1 91.88 70 SER B O 1
ATOM 2159 N N . LEU B 1 71 ? -13.375 -23.5 7.016 1 93.62 71 LEU B N 1
ATOM 2160 C CA . LEU B 1 71 ? -13.406 -23.016 5.648 1 93.62 71 LEU B CA 1
ATOM 2161 C C . LEU B 1 71 ? -12.242 -23.562 4.84 1 93.62 71 LEU B C 1
ATOM 2163 O O . LEU B 1 71 ? -11.117 -23.641 5.336 1 93.62 71 LEU B O 1
ATOM 2167 N N . SER B 1 72 ? -12.523 -24.016 3.643 1 95.19 72 SER B N 1
ATOM 2168 C CA . SER B 1 72 ? -11.484 -24.359 2.674 1 95.19 72 SER B CA 1
ATOM 2169 C C . SER B 1 72 ? -11.484 -23.391 1.494 1 95.19 72 SER B C 1
ATOM 2171 O O . SER B 1 72 ? -12.531 -22.844 1.13 1 95.19 72 SER B O 1
ATOM 2173 N N . ALA B 1 73 ? -10.359 -23.234 0.938 1 97 73 ALA B N 1
ATOM 2174 C CA . ALA B 1 73 ? -10.258 -22.328 -0.2 1 97 73 ALA B CA 1
ATOM 2175 C C . ALA B 1 73 ? -10.82 -22.969 -1.466 1 97 73 ALA B C 1
ATOM 2177 O O . ALA B 1 73 ? -10.508 -24.109 -1.778 1 97 73 ALA B O 1
ATOM 2178 N N . SER B 1 74 ? -11.68 -22.297 -2.1 1 97.75 74 SER B N 1
ATOM 2179 C CA . SER B 1 74 ? -12.07 -22.719 -3.439 1 97.75 74 SER B CA 1
ATOM 2180 C C . SER B 1 74 ? -10.977 -22.422 -4.461 1 97.75 74 SER B C 1
ATOM 2182 O O . SER B 1 74 ? -10.219 -21.453 -4.293 1 97.75 74 SER B O 1
ATOM 2184 N N . ILE B 1 75 ? -10.938 -23.172 -5.484 1 97.88 75 ILE B N 1
ATOM 2185 C CA . ILE B 1 75 ? -9.922 -23.016 -6.516 1 97.88 75 ILE B CA 1
ATOM 2186 C C . ILE B 1 75 ? -10.477 -22.141 -7.648 1 97.88 75 ILE B C 1
ATOM 2188 O O . ILE B 1 75 ? -11.586 -22.375 -8.133 1 97.88 75 ILE B O 1
ATOM 2192 N N . ASP B 1 76 ? -9.773 -21.141 -8.07 1 97.88 76 ASP B N 1
ATOM 2193 C CA . ASP B 1 76 ? -10.078 -20.328 -9.234 1 97.88 76 ASP B CA 1
ATOM 2194 C C . ASP B 1 76 ? -8.898 -20.297 -10.211 1 97.88 76 ASP B C 1
ATOM 2196 O O . ASP B 1 76 ? -7.898 -19.625 -9.953 1 97.88 76 ASP B O 1
ATOM 2200 N N . VAL B 1 77 ? -9 -20.906 -11.352 1 96.94 77 VAL B N 1
ATOM 2201 C CA . VAL B 1 77 ? -7.91 -21.062 -12.305 1 96.94 77 VAL B CA 1
ATOM 2202 C C . VAL B 1 77 ? -7.559 -19.703 -12.914 1 96.94 77 VAL B C 1
ATOM 2204 O O . VAL B 1 77 ? -6.477 -19.531 -13.477 1 96.94 77 VAL B O 1
ATOM 2207 N N . GLN B 1 78 ? -8.453 -18.734 -12.812 1 97.25 78 GLN B N 1
ATOM 2208 C CA . GLN B 1 78 ? -8.172 -17.406 -13.312 1 97.25 78 GLN B CA 1
ATOM 2209 C C . GLN B 1 78 ? -7.062 -16.734 -12.508 1 97.25 78 GLN B C 1
ATOM 2211 O O . GLN B 1 78 ? -6.477 -15.742 -12.953 1 97.25 78 GLN B O 1
ATOM 2216 N N . LEU B 1 79 ? -6.77 -17.281 -11.32 1 97.75 79 LEU B N 1
ATOM 2217 C CA . LEU B 1 79 ? -5.754 -16.719 -10.445 1 97.75 79 LEU B CA 1
ATOM 2218 C C . LEU B 1 79 ? -4.418 -17.422 -10.625 1 97.75 79 LEU B C 1
ATOM 2220 O O . LEU B 1 79 ? -3.459 -17.141 -9.898 1 97.75 79 LEU B O 1
ATOM 2224 N N . ASN B 1 80 ? -4.332 -18.344 -11.586 1 97.19 80 ASN B N 1
ATOM 2225 C CA . ASN B 1 80 ? -3.047 -18.984 -11.852 1 97.19 80 ASN B CA 1
ATOM 2226 C C . ASN B 1 80 ? -2.018 -17.969 -12.367 1 97.19 80 ASN B C 1
ATOM 2228 O O . ASN B 1 80 ? -2.371 -17 -13.039 1 97.19 80 ASN B O 1
ATOM 2232 N N . GLU B 1 81 ? -0.842 -18.281 -12.023 1 95.44 81 GLU B N 1
ATOM 2233 C CA . GLU B 1 81 ? 0.232 -17.469 -12.586 1 95.44 81 GLU B CA 1
ATOM 2234 C C . GLU B 1 81 ? 0.3 -17.609 -14.102 1 95.44 81 GLU B C 1
ATOM 2236 O O . GLU B 1 81 ? -0.223 -18.562 -14.664 1 95.44 81 GLU B O 1
ATOM 2241 N N . MET B 1 82 ? 0.955 -16.609 -14.742 1 92.44 82 MET B N 1
ATOM 2242 C CA . MET B 1 82 ? 1.113 -16.594 -16.188 1 92.44 82 MET B CA 1
ATOM 2243 C C . MET B 1 82 ? 1.847 -17.844 -16.672 1 92.44 82 MET B C 1
ATOM 2245 O O . MET B 1 82 ? 2.816 -18.281 -16.047 1 92.44 82 MET B O 1
ATOM 2249 N N . ASP B 1 83 ? 1.381 -18.391 -17.734 1 91.25 83 ASP B N 1
ATOM 2250 C CA . ASP B 1 83 ? 2.047 -19.516 -18.391 1 91.25 83 ASP B CA 1
ATOM 2251 C C . ASP B 1 83 ? 3.246 -19.062 -19.203 1 91.25 83 ASP B C 1
ATOM 2253 O O . ASP B 1 83 ? 3.082 -18.422 -20.25 1 91.25 83 ASP B O 1
ATOM 2257 N N . PHE B 1 84 ? 4.379 -19.438 -18.797 1 87.19 84 PHE B N 1
ATOM 2258 C CA . PHE B 1 84 ? 5.582 -18.953 -19.469 1 87.19 84 PHE B CA 1
ATOM 2259 C C . PHE B 1 84 ? 6.031 -19.922 -20.547 1 87.19 84 PHE B C 1
ATOM 2261 O O . PHE B 1 84 ? 7.078 -19.734 -21.172 1 87.19 84 PHE B O 1
ATOM 2268 N N . GLY B 1 85 ? 5.273 -21 -20.688 1 87.88 85 GLY B N 1
ATOM 2269 C CA . GLY B 1 85 ? 5.543 -21.938 -21.766 1 87.88 85 GLY B CA 1
ATOM 2270 C C . GLY B 1 85 ? 6.914 -22.578 -21.672 1 87.88 85 GLY B C 1
ATOM 2271 O O . GLY B 1 85 ? 7.27 -23.141 -20.625 1 87.88 85 GLY B O 1
ATOM 2272 N N . ALA B 1 86 ? 7.695 -22.375 -22.719 1 83.31 86 ALA B N 1
ATOM 2273 C CA . ALA B 1 86 ? 9.016 -23.016 -22.781 1 83.31 86 ALA B CA 1
ATOM 2274 C C . ALA B 1 86 ? 9.992 -22.344 -21.828 1 83.31 86 ALA B C 1
ATOM 2276 O O . ALA B 1 86 ? 11.07 -22.875 -21.562 1 83.31 86 ALA B O 1
ATOM 2277 N N . TRP B 1 87 ? 9.594 -21.234 -21.234 1 80.5 87 TRP B N 1
ATOM 2278 C CA . TRP B 1 87 ? 10.477 -20.484 -20.344 1 80.5 87 TRP B CA 1
ATOM 2279 C C . TRP B 1 87 ? 10.352 -21 -18.906 1 80.5 87 TRP B C 1
ATOM 2281 O O . TRP B 1 87 ? 11.156 -20.625 -18.047 1 80.5 87 TRP B O 1
ATOM 2291 N N . GLU B 1 88 ? 9.398 -21.844 -18.734 1 85.12 88 GLU B N 1
ATOM 2292 C CA . GLU B 1 88 ? 9.188 -22.359 -17.391 1 85.12 88 GLU B CA 1
ATOM 2293 C C . GLU B 1 88 ? 10.469 -22.984 -16.828 1 85.12 88 GLU B C 1
ATOM 2295 O O . GLU B 1 88 ? 11.117 -23.797 -17.5 1 85.12 88 GLU B O 1
ATOM 2300 N N . MET B 1 89 ? 10.797 -22.547 -15.578 1 84.62 89 MET B N 1
ATOM 2301 C CA . MET B 1 89 ? 11.898 -23.078 -14.781 1 84.62 89 MET B CA 1
ATOM 2302 C C . MET B 1 89 ? 13.242 -22.734 -15.422 1 84.62 89 MET B C 1
ATOM 2304 O O . MET B 1 89 ? 14.258 -23.375 -15.133 1 84.62 89 MET B O 1
ATOM 2308 N N . ARG B 1 90 ? 13.219 -21.734 -16.297 1 80.31 90 ARG B N 1
ATOM 2309 C CA . ARG B 1 90 ? 14.469 -21.266 -16.891 1 80.31 90 ARG B CA 1
ATOM 2310 C C . ARG B 1 90 ? 14.898 -19.938 -16.266 1 80.31 90 ARG B C 1
ATOM 2312 O O . ARG B 1 90 ? 14.055 -19.109 -15.93 1 80.31 90 ARG B O 1
ATOM 2319 N N . HIS B 1 91 ? 16.188 -19.844 -16.109 1 79.19 91 HIS B N 1
ATOM 2320 C CA . HIS B 1 91 ? 16.75 -18.594 -15.625 1 79.19 91 HIS B CA 1
ATOM 2321 C C . HIS B 1 91 ? 16.875 -17.578 -16.75 1 79.19 91 HIS B C 1
ATOM 2323 O O . HIS B 1 91 ? 17.172 -17.938 -17.891 1 79.19 91 HIS B O 1
ATOM 2329 N N . HIS B 1 92 ? 16.719 -16.312 -16.359 1 70.25 92 HIS B N 1
ATOM 2330 C CA . HIS B 1 92 ? 16.766 -15.266 -17.375 1 70.25 92 HIS B CA 1
ATOM 2331 C C . HIS B 1 92 ? 18.109 -15.281 -18.125 1 70.25 92 HIS B C 1
ATOM 2333 O O . HIS B 1 92 ? 18.156 -15.016 -19.328 1 70.25 92 HIS B O 1
ATOM 2339 N N . ARG B 1 93 ? 19.125 -15.602 -17.516 1 71.94 93 ARG B N 1
ATOM 2340 C CA . ARG B 1 93 ? 20.453 -15.664 -18.125 1 71.94 93 ARG B CA 1
ATOM 2341 C C . ARG B 1 93 ? 20.516 -16.734 -19.203 1 71.94 93 ARG B C 1
ATOM 2343 O O . ARG B 1 93 ? 21.156 -16.547 -20.25 1 71.94 93 ARG B O 1
ATOM 2350 N N . ASP B 1 94 ? 19.891 -17.844 -18.891 1 72.56 94 ASP B N 1
ATOM 2351 C CA . ASP B 1 94 ? 19.875 -18.938 -19.859 1 72.56 94 ASP B CA 1
ATOM 2352 C C . ASP B 1 94 ? 19.031 -18.578 -21.078 1 72.56 94 ASP B C 1
ATOM 2354 O O . ASP B 1 94 ? 19.391 -18.891 -22.203 1 72.56 94 ASP B O 1
ATOM 2358 N N . LEU B 1 95 ? 17.984 -17.859 -20.828 1 71.88 95 LEU B N 1
ATOM 2359 C CA . LEU B 1 95 ? 17.062 -17.5 -21.891 1 71.88 95 LEU B CA 1
ATOM 2360 C C . LEU B 1 95 ? 17.703 -16.484 -22.844 1 71.88 95 LEU B C 1
ATOM 2362 O O . LEU B 1 95 ? 17.406 -16.5 -24.047 1 71.88 95 LEU B O 1
ATOM 2366 N N . GLN B 1 96 ? 18.438 -15.555 -22.234 1 70.5 96 GLN B N 1
ATOM 2367 C CA . GLN B 1 96 ? 19.141 -14.586 -23.062 1 70.5 96 GLN B CA 1
ATOM 2368 C C . GLN B 1 96 ? 19.953 -15.281 -24.156 1 70.5 96 GLN B C 1
ATOM 2370 O O . GLN B 1 96 ? 20.094 -14.75 -25.266 1 70.5 96 GLN B O 1
ATOM 2375 N N . HIS B 1 97 ? 20.406 -16.547 -23.938 1 72.94 97 HIS B N 1
ATOM 2376 C CA . HIS B 1 97 ? 21.234 -17.281 -24.891 1 72.94 97 HIS B CA 1
ATOM 2377 C C . HIS B 1 97 ? 20.391 -18.266 -25.703 1 72.94 97 HIS B C 1
ATOM 2379 O O . HIS B 1 97 ? 20.562 -18.359 -26.922 1 72.94 97 HIS B O 1
ATOM 2385 N N . GLU B 1 98 ? 19.5 -18.922 -25.125 1 73.81 98 GLU B N 1
ATOM 2386 C CA . GLU B 1 98 ? 18.797 -20.031 -25.75 1 73.81 98 GLU B CA 1
ATOM 2387 C C . GLU B 1 98 ? 17.578 -19.547 -26.531 1 73.81 98 GLU B C 1
ATOM 2389 O O . GLU B 1 98 ? 17.125 -20.234 -27.453 1 73.81 98 GLU B O 1
ATOM 2394 N N . ASP B 1 99 ? 17.016 -18.469 -26.156 1 69.56 99 ASP B N 1
ATOM 2395 C CA . ASP B 1 99 ? 15.836 -17.891 -26.797 1 69.56 99 ASP B CA 1
ATOM 2396 C C . ASP B 1 99 ? 15.977 -16.375 -26.938 1 69.56 99 ASP B C 1
ATOM 2398 O O . ASP B 1 99 ? 15.086 -15.625 -26.547 1 69.56 99 ASP B O 1
ATOM 2402 N N . ALA B 1 100 ? 17.047 -15.984 -27.531 1 71.81 100 ALA B N 1
ATOM 2403 C CA . ALA B 1 100 ? 17.531 -14.602 -27.547 1 71.81 100 ALA B CA 1
ATOM 2404 C C . ALA B 1 100 ? 16.5 -13.672 -28.172 1 71.81 100 ALA B C 1
ATOM 2406 O O . ALA B 1 100 ? 16.25 -12.578 -27.672 1 71.81 100 ALA B O 1
ATOM 2407 N N . GLU B 1 101 ? 15.93 -14.156 -29.266 1 70.56 101 GLU B N 1
ATOM 2408 C CA . GLU B 1 101 ? 14.984 -13.289 -29.953 1 70.56 101 GLU B CA 1
ATOM 2409 C C . GLU B 1 101 ? 13.75 -13.031 -29.109 1 70.56 101 GLU B C 1
ATOM 2411 O O . GLU B 1 101 ? 13.328 -11.883 -28.953 1 70.56 101 GLU B O 1
ATOM 2416 N N . ALA B 1 102 ? 13.164 -14.062 -28.625 1 70.62 102 ALA B N 1
ATOM 2417 C CA . ALA B 1 102 ? 11.969 -13.93 -27.781 1 70.62 102 ALA B CA 1
ATOM 2418 C C . ALA B 1 102 ? 12.273 -13.156 -26.516 1 70.62 102 ALA B C 1
ATOM 2420 O O . ALA B 1 102 ? 11.461 -12.352 -26.047 1 70.62 102 ALA B O 1
ATOM 2421 N N . TRP B 1 103 ? 13.391 -13.359 -25.969 1 72 103 TRP B N 1
ATOM 2422 C CA . TRP B 1 103 ? 13.812 -12.688 -24.75 1 72 103 TRP B CA 1
ATOM 2423 C C . TRP B 1 103 ? 13.945 -11.188 -24.984 1 72 103 TRP B C 1
ATOM 2425 O O . TRP B 1 103 ? 13.461 -10.383 -24.172 1 72 103 TRP B O 1
ATOM 2435 N N . THR B 1 104 ? 14.57 -10.852 -26.047 1 68.56 104 THR B N 1
ATOM 2436 C CA . THR B 1 104 ? 14.734 -9.445 -26.391 1 68.56 104 THR B CA 1
ATOM 2437 C C . THR B 1 104 ? 13.375 -8.781 -26.594 1 68.56 104 THR B C 1
ATOM 2439 O O . THR B 1 104 ? 13.156 -7.645 -26.156 1 68.56 104 THR B O 1
ATOM 2442 N N . ALA B 1 105 ? 12.531 -9.5 -27.266 1 68.31 105 ALA B N 1
ATOM 2443 C CA . ALA B 1 105 ? 11.18 -8.984 -27.484 1 68.31 105 ALA B CA 1
ATOM 2444 C C . ALA B 1 105 ? 10.461 -8.75 -26.156 1 68.31 105 ALA B C 1
ATOM 2446 O O . ALA B 1 105 ? 9.781 -7.734 -25.984 1 68.31 105 ALA B O 1
ATOM 2447 N N . TRP B 1 106 ? 10.641 -9.695 -25.328 1 70.81 106 TRP B N 1
ATOM 2448 C CA . TRP B 1 106 ? 10.039 -9.609 -24 1 70.81 106 TRP B CA 1
ATOM 2449 C C . TRP B 1 106 ? 10.602 -8.422 -23.219 1 70.81 106 TRP B C 1
ATOM 2451 O O . TRP B 1 106 ? 9.844 -7.664 -22.609 1 70.81 106 TRP B O 1
ATOM 2461 N N . LEU B 1 107 ? 11.875 -8.219 -23.312 1 67.94 107 LEU B N 1
ATOM 2462 C CA . LEU B 1 107 ? 12.516 -7.105 -22.625 1 67.94 107 LEU B CA 1
ATOM 2463 C C . LEU B 1 107 ? 12.055 -5.773 -23.203 1 67.94 107 LEU B C 1
ATOM 2465 O O . LEU B 1 107 ? 11.883 -4.797 -22.469 1 67.94 107 LEU B O 1
ATOM 2469 N N . THR B 1 108 ? 11.844 -5.855 -24.547 1 66.62 108 THR B N 1
ATOM 2470 C CA . THR B 1 108 ? 11.484 -4.629 -25.25 1 66.62 108 THR B CA 1
ATOM 2471 C C . THR B 1 108 ? 10.016 -4.281 -25.016 1 66.62 108 THR B C 1
ATOM 2473 O O . THR B 1 108 ? 9.68 -3.113 -24.797 1 66.62 108 THR B O 1
ATOM 2476 N N . ASP B 1 109 ? 9.164 -5.383 -25.109 1 74.5 109 ASP B N 1
ATOM 2477 C CA . ASP B 1 109 ? 7.738 -5.117 -24.969 1 74.5 109 ASP B CA 1
ATOM 2478 C C . ASP B 1 109 ? 7.012 -6.32 -24.359 1 74.5 109 ASP B C 1
ATOM 2480 O O . ASP B 1 109 ? 6.293 -7.031 -25.062 1 74.5 109 ASP B O 1
ATOM 2484 N N . TRP B 1 110 ? 7.191 -6.434 -23.203 1 74.19 110 TRP B N 1
ATOM 2485 C CA . TRP B 1 110 ? 6.637 -7.598 -22.516 1 74.19 110 TRP B CA 1
ATOM 2486 C C . TRP B 1 110 ? 5.113 -7.602 -22.594 1 74.19 110 TRP B C 1
ATOM 2488 O O . TRP B 1 110 ? 4.48 -8.656 -22.484 1 74.19 110 TRP B O 1
ATOM 2498 N N . GLN B 1 111 ? 4.602 -6.527 -22.828 1 74.56 111 GLN B N 1
ATOM 2499 C CA . GLN B 1 111 ? 3.145 -6.441 -22.875 1 74.56 111 GLN B CA 1
ATOM 2500 C C . GLN B 1 111 ? 2.6 -7.039 -24.172 1 74.56 111 GLN B C 1
ATOM 2502 O O . GLN B 1 111 ? 1.45 -7.484 -24.219 1 74.56 111 GLN B O 1
ATOM 2507 N N . GLN B 1 112 ? 3.428 -7.031 -25.188 1 73 112 GLN B N 1
ATOM 2508 C CA . GLN B 1 112 ? 2.971 -7.508 -26.484 1 73 112 GLN B CA 1
ATOM 2509 C C . GLN B 1 112 ? 3.65 -8.82 -26.859 1 73 112 GLN B C 1
ATOM 2511 O O . GLN B 1 112 ? 3.27 -9.469 -27.844 1 73 112 GLN B O 1
ATOM 2516 N N . ALA B 1 113 ? 4.664 -9.141 -26.062 1 70.31 113 ALA B N 1
ATOM 2517 C CA . ALA B 1 113 ? 5.41 -10.359 -26.359 1 70.31 113 ALA B CA 1
ATOM 2518 C C . ALA B 1 113 ? 4.883 -11.539 -25.547 1 70.31 113 ALA B C 1
ATOM 2520 O O . ALA B 1 113 ? 4.117 -11.352 -24.594 1 70.31 113 ALA B O 1
ATOM 2521 N N . SER B 1 114 ? 5.109 -12.727 -26.109 1 77.12 114 SER B N 1
ATOM 2522 C CA . SER B 1 114 ? 4.77 -13.945 -25.391 1 77.12 114 SER B CA 1
ATOM 2523 C C . SER B 1 114 ? 5.969 -14.883 -25.297 1 77.12 114 SER B C 1
ATOM 2525 O O . SER B 1 114 ? 6.742 -15.016 -26.234 1 77.12 114 SER B O 1
ATOM 2527 N N . PRO B 1 115 ? 6.113 -15.422 -24.078 1 76.75 115 PRO B N 1
ATOM 2528 C CA . PRO B 1 115 ? 7.066 -16.531 -24.047 1 76.75 115 PRO B CA 1
ATOM 2529 C C . PRO B 1 115 ? 6.73 -17.625 -25.062 1 76.75 115 PRO B C 1
ATOM 2531 O O . PRO B 1 115 ? 5.559 -17.828 -25.375 1 76.75 115 PRO B O 1
ATOM 2534 N N . THR B 1 116 ? 7.73 -18.312 -25.609 1 78 116 THR B N 1
ATOM 2535 C CA . THR B 1 116 ? 7.492 -19.375 -26.578 1 78 116 THR B CA 1
ATOM 2536 C C . THR B 1 116 ? 6.582 -20.453 -25.969 1 78 116 THR B C 1
ATOM 2538 O O . THR B 1 116 ? 6.906 -21.047 -24.953 1 78 116 THR B O 1
ATOM 2541 N N . GLY B 1 117 ? 5.34 -20.594 -26.594 1 82.56 117 GLY B N 1
ATOM 2542 C CA . GLY B 1 117 ? 4.402 -21.609 -26.141 1 82.56 117 GLY B CA 1
ATOM 2543 C C . GLY B 1 117 ? 3.635 -21.219 -24.906 1 82.56 117 GLY B C 1
ATOM 2544 O O . GLY B 1 117 ? 2.939 -22.031 -24.297 1 82.56 117 GLY B O 1
ATOM 2545 N N . GLY B 1 118 ? 3.85 -20.016 -24.5 1 86.5 118 GLY B N 1
ATOM 2546 C CA . GLY B 1 118 ? 3.197 -19.562 -23.281 1 86.5 118 GLY B CA 1
ATOM 2547 C C . GLY B 1 118 ? 2.045 -18.625 -23.531 1 86.5 118 GLY B C 1
ATOM 2548 O O . GLY B 1 118 ? 1.552 -18.531 -24.672 1 86.5 118 GLY B O 1
ATOM 2549 N N . GLU B 1 119 ? 1.523 -18.172 -22.531 1 89.69 119 GLU B N 1
ATOM 2550 C CA . GLU B 1 119 ? 0.433 -17.188 -22.547 1 89.69 119 GLU B CA 1
ATOM 2551 C C . GLU B 1 119 ? 0.941 -15.797 -22.875 1 89.69 119 GLU B C 1
ATOM 2553 O O . GLU B 1 119 ? 2.027 -15.406 -22.438 1 89.69 119 GLU B O 1
ATOM 2558 N N . THR B 1 120 ? 0.169 -15.055 -23.688 1 88 120 THR B N 1
ATOM 2559 C CA . THR B 1 120 ? 0.511 -13.648 -23.875 1 88 120 THR B CA 1
ATOM 2560 C C . THR B 1 120 ? 0.15 -12.836 -22.625 1 88 120 THR B C 1
ATOM 2562 O O . THR B 1 120 ? -0.755 -13.203 -21.875 1 88 120 THR B O 1
ATOM 2565 N N . PHE B 1 121 ? 0.841 -11.805 -22.469 1 90.19 121 PHE B N 1
ATOM 2566 C CA . PHE B 1 121 ? 0.509 -10.938 -21.344 1 90.19 121 PHE B CA 1
ATOM 2567 C C . PHE B 1 121 ? -0.917 -10.406 -21.469 1 90.19 121 PHE B C 1
ATOM 2569 O O . PHE B 1 121 ? -1.62 -10.266 -20.469 1 90.19 121 PHE B O 1
ATOM 2576 N N . SER B 1 122 ? -1.336 -10.086 -22.703 1 91.75 122 SER B N 1
ATOM 2577 C CA . SER B 1 122 ? -2.688 -9.586 -22.938 1 91.75 122 SER B CA 1
ATOM 2578 C C . SER B 1 122 ? -3.734 -10.586 -22.453 1 91.75 122 SER B C 1
ATOM 2580 O O . SER B 1 122 ? -4.727 -10.203 -21.828 1 91.75 122 SER B O 1
ATOM 2582 N N . ALA B 1 123 ? -3.555 -11.82 -22.734 1 93.12 123 ALA B N 1
ATOM 2583 C CA . ALA B 1 123 ? -4.469 -12.859 -22.266 1 93.12 123 ALA B CA 1
ATOM 2584 C C . ALA B 1 123 ? -4.449 -12.977 -20.75 1 93.12 123 ALA B C 1
ATOM 2586 O O . ALA B 1 123 ? -5.5 -13.094 -20.125 1 93.12 123 ALA B O 1
ATOM 2587 N N . PHE B 1 124 ? -3.227 -12.984 -20.25 1 94.19 124 PHE B N 1
ATOM 2588 C CA . PHE B 1 124 ? -3.045 -13 -18.797 1 94.19 124 PHE B CA 1
ATOM 2589 C C . PHE B 1 124 ? -3.764 -11.82 -18.156 1 94.19 124 PHE B C 1
ATOM 2591 O O . PHE B 1 124 ? -4.531 -12 -17.203 1 94.19 124 PHE B O 1
ATOM 2598 N N . ALA B 1 125 ? -3.568 -10.633 -18.672 1 95.5 125 ALA B N 1
ATOM 2599 C CA . ALA B 1 125 ? -4.184 -9.414 -18.141 1 95.5 125 ALA B CA 1
ATOM 2600 C C . ALA B 1 125 ? -5.703 -9.484 -18.25 1 95.5 125 ALA B C 1
ATOM 2602 O O . ALA B 1 125 ? -6.414 -9.023 -17.359 1 95.5 125 ALA B O 1
ATOM 2603 N N . ALA B 1 126 ? -6.176 -10.047 -19.281 1 95.88 126 ALA B N 1
ATOM 2604 C CA . ALA B 1 126 ? -7.617 -10.133 -19.5 1 95.88 126 ALA B CA 1
ATOM 2605 C C . ALA B 1 126 ? -8.289 -11.016 -18.453 1 95.88 126 ALA B C 1
ATOM 2607 O O . ALA B 1 126 ? -9.367 -10.688 -17.953 1 95.88 126 ALA B O 1
ATOM 2608 N N . ARG B 1 127 ? -7.664 -12.148 -18.156 1 95.31 127 ARG B N 1
ATOM 2609 C CA . ARG B 1 127 ? -8.273 -13.016 -17.156 1 95.31 127 ARG B CA 1
ATOM 2610 C C . ARG B 1 127 ? -8.273 -12.352 -15.781 1 95.31 127 ARG B C 1
ATOM 2612 O O . ARG B 1 127 ? -9.242 -12.461 -15.031 1 95.31 127 ARG B O 1
ATOM 2619 N N . ILE B 1 128 ? -7.199 -11.664 -15.484 1 97.5 128 ILE B N 1
ATOM 2620 C CA . ILE B 1 128 ? -7.145 -10.961 -14.203 1 97.5 128 ILE B CA 1
ATOM 2621 C C . ILE B 1 128 ? -8.18 -9.844 -14.18 1 97.5 128 ILE B C 1
ATOM 2623 O O . ILE B 1 128 ? -8.812 -9.594 -13.148 1 97.5 128 ILE B O 1
ATOM 2627 N N . GLU B 1 129 ? -8.344 -9.172 -15.297 1 97.69 129 GLU B N 1
ATOM 2628 C CA . GLU B 1 129 ? -9.352 -8.117 -15.391 1 97.69 129 GLU B CA 1
ATOM 2629 C C . GLU B 1 129 ? -10.75 -8.664 -15.109 1 97.69 129 GLU B C 1
ATOM 2631 O O . GLU B 1 129 ? -11.562 -7.988 -14.477 1 97.69 129 GLU B O 1
ATOM 2636 N N . ASN B 1 130 ? -11.023 -9.844 -15.57 1 97.56 130 ASN B N 1
ATOM 2637 C CA . ASN B 1 130 ? -12.297 -10.484 -15.266 1 97.56 130 ASN B CA 1
ATOM 2638 C C . ASN B 1 130 ? -12.508 -10.648 -13.766 1 97.56 130 ASN B C 1
ATOM 2640 O O . ASN B 1 130 ? -13.602 -10.406 -13.258 1 97.56 130 ASN B O 1
ATOM 2644 N N . VAL B 1 131 ? -11.5 -11.055 -13.094 1 97.56 131 VAL B N 1
ATOM 2645 C CA . VAL B 1 131 ? -11.555 -11.203 -11.641 1 97.56 131 VAL B CA 1
ATOM 2646 C C . VAL B 1 131 ? -11.805 -9.852 -10.984 1 97.56 131 VAL B C 1
ATOM 2648 O O . VAL B 1 131 ? -12.641 -9.727 -10.086 1 97.56 131 VAL B O 1
ATOM 2651 N N . VAL B 1 132 ? -11.109 -8.836 -11.422 1 97.88 132 VAL B N 1
ATOM 2652 C CA . VAL B 1 132 ? -11.219 -7.484 -10.891 1 97.88 132 VAL B CA 1
ATOM 2653 C C . VAL B 1 132 ? -12.656 -6.992 -11.031 1 97.88 132 VAL B C 1
ATOM 2655 O O . VAL B 1 132 ? -13.242 -6.484 -10.07 1 97.88 132 VAL B O 1
ATOM 2658 N N . GLN B 1 133 ? -13.211 -7.188 -12.211 1 97 133 GLN B N 1
ATOM 2659 C CA . GLN B 1 133 ? -14.578 -6.727 -12.461 1 97 133 GLN B CA 1
ATOM 2660 C C . GLN B 1 133 ? -15.578 -7.438 -11.555 1 97 133 GLN B C 1
ATOM 2662 O O . GLN B 1 133 ? -16.5 -6.816 -11.047 1 97 133 GLN B O 1
ATOM 2667 N N . ARG B 1 134 ? -15.344 -8.672 -11.391 1 95.62 134 ARG B N 1
ATOM 2668 C CA . ARG B 1 134 ? -16.203 -9.43 -10.492 1 95.62 134 ARG B CA 1
ATOM 2669 C C . ARG B 1 134 ? -16.125 -8.891 -9.07 1 95.62 134 ARG B C 1
ATOM 2671 O O . ARG B 1 134 ? -17.141 -8.711 -8.398 1 95.62 134 ARG B O 1
ATOM 2678 N N . LEU B 1 135 ? -14.961 -8.664 -8.586 1 95.06 135 LEU B N 1
ATOM 2679 C CA . LEU B 1 135 ? -14.742 -8.172 -7.23 1 95.06 135 LEU B CA 1
ATOM 2680 C C . LEU B 1 135 ? -15.359 -6.785 -7.055 1 95.06 135 LEU B C 1
ATOM 2682 O O . LEU B 1 135 ? -15.953 -6.492 -6.012 1 95.06 135 LEU B O 1
ATOM 2686 N N . LEU B 1 136 ? -15.227 -5.914 -8.055 1 94.69 136 LEU B N 1
ATOM 2687 C CA . LEU B 1 136 ? -15.688 -4.535 -7.961 1 94.69 136 LEU B CA 1
ATOM 2688 C C . LEU B 1 136 ? -17.219 -4.473 -7.973 1 94.69 136 LEU B C 1
ATOM 2690 O O . LEU B 1 136 ? -17.812 -3.516 -7.469 1 94.69 136 LEU B O 1
ATOM 2694 N N . THR B 1 137 ? -17.844 -5.48 -8.523 1 92.62 137 THR B N 1
ATOM 2695 C CA . THR B 1 137 ? -19.281 -5.445 -8.688 1 92.62 137 THR B CA 1
ATOM 2696 C C . THR B 1 137 ? -19.969 -6.195 -7.551 1 92.62 137 THR B C 1
ATOM 2698 O O . THR B 1 137 ? -21.172 -6.039 -7.336 1 92.62 137 THR B O 1
ATOM 2701 N N . GLN B 1 138 ? -19.219 -6.961 -6.855 1 87.38 138 GLN B N 1
ATOM 2702 C CA . GLN B 1 138 ? -19.781 -7.719 -5.738 1 87.38 138 GLN B CA 1
ATOM 2703 C C . GLN B 1 138 ? -20 -6.824 -4.527 1 87.38 138 GLN B C 1
ATOM 2705 O O . GLN B 1 138 ? -19.109 -6.086 -4.113 1 87.38 138 GLN B O 1
ATOM 2710 N N . GLU B 1 139 ? -21.203 -6.672 -4.105 1 81.69 139 GLU B N 1
ATOM 2711 C CA . GLU B 1 139 ? -21.5 -5.93 -2.885 1 81.69 139 GLU B CA 1
ATOM 2712 C C . GLU B 1 139 ? -21.516 -6.855 -1.671 1 81.69 139 GLU B C 1
ATOM 2714 O O . GLU B 1 139 ? -22.312 -7.793 -1.616 1 81.69 139 GLU B O 1
ATOM 2719 N N . SER B 1 140 ? -20.594 -6.762 -0.77 1 81.25 140 SER B N 1
ATOM 2720 C CA . SER B 1 140 ? -20.484 -7.582 0.434 1 81.25 140 SER B CA 1
ATOM 2721 C C . SER B 1 140 ? -19.672 -6.875 1.509 1 81.25 140 SER B C 1
ATOM 2723 O O . SER B 1 140 ? -18.953 -5.91 1.22 1 81.25 140 SER B O 1
ATOM 2725 N N . GLN B 1 141 ? -19.875 -7.215 2.686 1 78.62 141 GLN B N 1
ATOM 2726 C CA . GLN B 1 141 ? -19.062 -6.727 3.787 1 78.62 141 GLN B CA 1
ATOM 2727 C C . GLN B 1 141 ? -18.203 -7.844 4.379 1 78.62 141 GLN B C 1
ATOM 2729 O O . GLN B 1 141 ? -17.656 -7.703 5.473 1 78.62 141 GLN B O 1
ATOM 2734 N N . ALA B 1 142 ? -18 -8.82 3.66 1 90.5 142 ALA B N 1
ATOM 2735 C CA . ALA B 1 142 ? -17.328 -10.031 4.125 1 90.5 142 ALA B CA 1
ATOM 2736 C C . ALA B 1 142 ? -15.82 -9.906 3.984 1 90.5 142 ALA B C 1
ATOM 2738 O O . ALA B 1 142 ? -15.32 -9.047 3.25 1 90.5 142 ALA B O 1
ATOM 2739 N N . ASN B 1 143 ? -15.117 -10.641 4.832 1 95.62 143 ASN B N 1
ATOM 2740 C CA . ASN B 1 143 ? -13.68 -10.844 4.664 1 95.62 143 ASN B CA 1
ATOM 2741 C C . ASN B 1 143 ? -13.383 -12 3.711 1 95.62 143 ASN B C 1
ATOM 2743 O O . ASN B 1 143 ? -13.836 -13.125 3.934 1 95.62 143 ASN B O 1
ATOM 2747 N N . LEU B 1 144 ? -12.68 -11.703 2.678 1 96.94 144 LEU B N 1
ATOM 2748 C CA . LEU B 1 144 ? -12.305 -12.711 1.697 1 96.94 144 LEU B CA 1
ATOM 2749 C C . LEU B 1 144 ? -10.789 -12.898 1.664 1 96.94 144 LEU B C 1
ATOM 2751 O O . LEU B 1 144 ? -10.039 -11.922 1.67 1 96.94 144 LEU B O 1
ATOM 2755 N N . LEU B 1 145 ? -10.367 -14.125 1.677 1 98.19 145 LEU B N 1
ATOM 2756 C CA . LEU B 1 145 ? -8.953 -14.445 1.519 1 98.19 145 LEU B CA 1
ATOM 2757 C C . LEU B 1 145 ? -8.648 -14.859 0.082 1 98.19 145 LEU B C 1
ATOM 2759 O O . LEU B 1 145 ? -9.344 -15.703 -0.486 1 98.19 145 LEU B O 1
ATOM 2763 N N . LEU B 1 146 ? -7.703 -14.242 -0.557 1 98.69 146 LEU B N 1
ATOM 2764 C CA . LEU B 1 146 ? -7.219 -14.609 -1.882 1 98.69 146 LEU B CA 1
ATOM 2765 C C . LEU B 1 146 ? -5.727 -14.93 -1.846 1 98.69 146 LEU B C 1
ATOM 2767 O O . LEU B 1 146 ? -4.914 -14.07 -1.498 1 98.69 146 LEU B O 1
ATOM 2771 N N . VAL B 1 147 ? -5.316 -16.156 -2.127 1 98.88 147 VAL B N 1
ATOM 2772 C CA . VAL B 1 147 ? -3.924 -16.594 -2.156 1 98.88 147 VAL B CA 1
ATOM 2773 C C . VAL B 1 147 ? -3.498 -16.875 -3.598 1 98.88 147 VAL B C 1
ATOM 2775 O O . VAL B 1 147 ? -4.113 -17.688 -4.285 1 98.88 147 VAL B O 1
ATOM 2778 N N . ALA B 1 148 ? -2.506 -16.203 -4.039 1 98.62 148 ALA B N 1
ATOM 2779 C CA . ALA B 1 148 ? -2.098 -16.328 -5.434 1 98.62 148 ALA B CA 1
ATOM 2780 C C . ALA B 1 148 ? -0.611 -16.031 -5.602 1 98.62 148 ALA B C 1
ATOM 2782 O O . ALA B 1 148 ? 0.212 -16.469 -4.789 1 98.62 148 ALA B O 1
ATOM 2783 N N . HIS B 1 149 ? -0.257 -15.406 -6.703 1 97.88 149 HIS B N 1
ATOM 2784 C CA . HIS B 1 149 ? 1.132 -15.273 -7.129 1 97.88 149 HIS B CA 1
ATOM 2785 C C . HIS B 1 149 ? 1.499 -13.805 -7.355 1 97.88 149 HIS B C 1
ATOM 2787 O O . HIS B 1 149 ? 0.62 -12.945 -7.438 1 97.88 149 HIS B O 1
ATOM 2793 N N . GLN B 1 150 ? 2.801 -13.562 -7.422 1 96.62 150 GLN B N 1
ATOM 2794 C CA . GLN B 1 150 ? 3.309 -12.211 -7.586 1 96.62 150 GLN B CA 1
ATOM 2795 C C . GLN B 1 150 ? 2.686 -11.531 -8.805 1 96.62 150 GLN B C 1
ATOM 2797 O O . GLN B 1 150 ? 2.131 -10.438 -8.703 1 96.62 150 GLN B O 1
ATOM 2802 N N . GLY B 1 151 ? 2.797 -12.18 -9.984 1 95.69 151 GLY B N 1
ATOM 2803 C CA . GLY B 1 151 ? 2.256 -11.57 -11.195 1 95.69 151 GLY B CA 1
ATOM 2804 C C . GLY B 1 151 ? 0.763 -11.312 -11.109 1 95.69 151 GLY B C 1
ATOM 2805 O O . GLY B 1 151 ? 0.288 -10.258 -11.539 1 95.69 151 GLY B O 1
ATOM 2806 N N . VAL B 1 152 ? 0.038 -12.203 -10.547 1 98 152 VAL B N 1
ATOM 2807 C CA . VAL B 1 152 ? -1.414 -12.125 -10.422 1 98 152 VAL B CA 1
ATOM 2808 C C . VAL B 1 152 ? -1.798 -11.008 -9.461 1 98 152 VAL B C 1
ATOM 2810 O O . VAL B 1 152 ? -2.584 -10.125 -9.812 1 98 152 VAL B O 1
ATOM 2813 N N . LEU B 1 153 ? -1.237 -11.008 -8.289 1 98.75 153 LEU B N 1
ATOM 2814 C CA . LEU B 1 153 ? -1.623 -10.086 -7.23 1 98.75 153 LEU B CA 1
ATOM 2815 C C . LEU B 1 153 ? -1.216 -8.656 -7.582 1 98.75 153 LEU B C 1
ATOM 2817 O O . LEU B 1 153 ? -1.955 -7.707 -7.305 1 98.75 153 LEU B O 1
ATOM 2821 N N . SER B 1 154 ? -0.023 -8.5 -8.148 1 98.25 154 SER B N 1
ATOM 2822 C CA . SER B 1 154 ? 0.433 -7.164 -8.531 1 98.25 154 SER B CA 1
ATOM 2823 C C . SER B 1 154 ? -0.479 -6.551 -9.594 1 98.25 154 SER B C 1
ATOM 2825 O O . SER B 1 154 ? -0.854 -5.383 -9.492 1 98.25 154 SER B O 1
ATOM 2827 N N . LEU B 1 155 ? -0.819 -7.34 -10.625 1 97.88 155 LEU B N 1
ATOM 2828 C CA . LEU B 1 155 ? -1.722 -6.867 -11.664 1 97.88 155 LEU B CA 1
ATOM 2829 C C . LEU B 1 155 ? -3.113 -6.602 -11.102 1 97.88 155 LEU B C 1
ATOM 2831 O O . LEU B 1 155 ? -3.729 -5.578 -11.414 1 97.88 155 LEU B O 1
ATOM 2835 N N . LEU B 1 156 ? -3.604 -7.52 -10.297 1 98.69 156 LEU B N 1
ATOM 2836 C CA . LEU B 1 156 ? -4.906 -7.375 -9.648 1 98.69 156 LEU B CA 1
ATOM 2837 C C . LEU B 1 156 ? -4.984 -6.066 -8.875 1 98.69 156 LEU B C 1
ATOM 2839 O O . LEU B 1 156 ? -5.938 -5.305 -9.031 1 98.69 156 LEU B O 1
ATOM 2843 N N . LEU B 1 157 ? -4.004 -5.773 -8.023 1 98.75 157 LEU B N 1
ATOM 2844 C CA . LEU B 1 157 ? -3.996 -4.559 -7.215 1 98.75 157 LEU B CA 1
ATOM 2845 C C . LEU B 1 157 ? -3.961 -3.316 -8.102 1 98.75 157 LEU B C 1
ATOM 2847 O O . LEU B 1 157 ? -4.707 -2.363 -7.867 1 98.75 157 LEU B O 1
ATOM 2851 N N . ALA B 1 158 ? -3.057 -3.34 -9.094 1 98.44 158 ALA B N 1
ATOM 2852 C CA . ALA B 1 158 ? -2.984 -2.203 -10.016 1 98.44 158 ALA B CA 1
ATOM 2853 C C . ALA B 1 158 ? -4.352 -1.899 -10.617 1 98.44 158 ALA B C 1
ATOM 2855 O O . ALA B 1 158 ? -4.785 -0.745 -10.641 1 98.44 158 ALA B O 1
ATOM 2856 N N . ARG B 1 159 ? -5.035 -2.895 -11.078 1 98.44 159 ARG B N 1
ATOM 2857 C CA . ARG B 1 159 ? -6.32 -2.707 -11.742 1 98.44 159 ARG B CA 1
ATOM 2858 C C . ARG B 1 159 ? -7.395 -2.275 -10.75 1 98.44 159 ARG B C 1
ATOM 2860 O O . ARG B 1 159 ? -8.242 -1.442 -11.07 1 98.44 159 ARG B O 1
ATOM 2867 N N . LEU B 1 160 ? -7.398 -2.857 -9.555 1 98.25 160 LEU B N 1
ATOM 2868 C CA . LEU B 1 160 ? -8.344 -2.455 -8.516 1 98.25 160 LEU B CA 1
ATOM 2869 C C . LEU B 1 160 ? -8.18 -0.979 -8.172 1 98.25 160 LEU B C 1
ATOM 2871 O O . LEU B 1 160 ? -9.141 -0.316 -7.789 1 98.25 160 LEU B O 1
ATOM 2875 N N . LEU B 1 161 ? -6.969 -0.483 -8.32 1 97.88 161 LEU B N 1
ATOM 2876 C CA . LEU B 1 161 ? -6.68 0.92 -8.039 1 97.88 161 LEU B CA 1
ATOM 2877 C C . LEU B 1 161 ? -6.84 1.766 -9.305 1 97.88 161 LEU B C 1
ATOM 2879 O O . LEU B 1 161 ? -6.363 2.9 -9.359 1 97.88 161 LEU B O 1
ATOM 2883 N N . THR B 1 162 ? -7.371 1.236 -10.367 1 96.94 162 THR B N 1
ATOM 2884 C CA . THR B 1 162 ? -7.715 1.887 -11.625 1 96.94 162 THR B CA 1
ATOM 2885 C C . THR B 1 162 ? -6.457 2.326 -12.367 1 96.94 162 THR B C 1
ATOM 2887 O O . THR B 1 162 ? -6.434 3.395 -12.977 1 96.94 162 THR B O 1
ATOM 2890 N N . MET B 1 163 ? -5.387 1.637 -12.211 1 97.69 163 MET B N 1
ATOM 2891 C CA . MET B 1 163 ? -4.137 1.893 -12.922 1 97.69 163 MET B CA 1
ATOM 2892 C C . MET B 1 163 ? -4.012 1 -14.148 1 97.69 163 MET B C 1
ATOM 2894 O O . MET B 1 163 ? -4.688 -0.028 -14.242 1 97.69 163 MET B O 1
ATOM 2898 N N . PRO B 1 164 ? -3.191 1.378 -15.156 1 95.94 164 PRO B N 1
ATOM 2899 C CA . PRO B 1 164 ? -2.959 0.49 -16.297 1 95.94 164 PRO B CA 1
ATOM 2900 C C . PRO B 1 164 ? -2.193 -0.774 -15.914 1 95.94 164 PRO B C 1
ATOM 2902 O O . PRO B 1 164 ? -1.533 -0.809 -14.875 1 95.94 164 PRO B O 1
ATOM 2905 N N . PRO B 1 165 ? -2.252 -1.835 -16.688 1 95.06 165 PRO B N 1
ATOM 2906 C CA . PRO B 1 165 ? -1.578 -3.098 -16.375 1 95.06 165 PRO B CA 1
ATOM 2907 C C . PRO B 1 165 ? -0.084 -2.918 -16.125 1 95.06 165 PRO B C 1
ATOM 2909 O O . PRO B 1 165 ? 0.48 -3.592 -15.25 1 95.06 165 PRO B O 1
ATOM 2912 N N . SER B 1 166 ? 0.572 -1.995 -16.797 1 92.38 166 SER B N 1
ATOM 2913 C CA . SER B 1 166 ? 2.008 -1.783 -16.641 1 92.38 166 SER B CA 1
ATOM 2914 C C . SER B 1 166 ? 2.35 -1.293 -15.234 1 92.38 166 SER B C 1
ATOM 2916 O O . SER B 1 166 ? 3.504 -1.367 -14.812 1 92.38 166 SER B O 1
ATOM 2918 N N . ALA B 1 167 ? 1.399 -0.818 -14.461 1 95.62 167 ALA B N 1
ATOM 2919 C CA . ALA B 1 167 ? 1.623 -0.294 -13.117 1 95.62 167 ALA B CA 1
ATOM 2920 C C . ALA B 1 167 ? 1.814 -1.427 -12.109 1 95.62 167 ALA B C 1
ATOM 2922 O O . ALA B 1 167 ? 2.152 -1.185 -10.953 1 95.62 167 ALA B O 1
ATOM 2923 N N . MET B 1 168 ? 1.642 -2.697 -12.594 1 95.38 168 MET B N 1
ATOM 2924 C CA . MET B 1 168 ? 1.817 -3.846 -11.711 1 95.38 168 MET B CA 1
ATOM 2925 C C . MET B 1 168 ? 3.223 -3.867 -11.117 1 95.38 168 MET B C 1
ATOM 2927 O O . MET B 1 168 ? 3.436 -4.402 -10.023 1 95.38 168 MET B O 1
ATOM 2931 N N . TRP B 1 169 ? 4.168 -3.236 -11.766 1 93.44 169 TRP B N 1
ATOM 2932 C CA . TRP B 1 169 ? 5.566 -3.27 -11.352 1 93.44 169 TRP B CA 1
ATOM 2933 C C . TRP B 1 169 ? 5.793 -2.395 -10.125 1 93.44 169 TRP B C 1
ATOM 2935 O O . TRP B 1 169 ? 6.836 -2.484 -9.469 1 93.44 169 TRP B O 1
ATOM 2945 N N . HIS B 1 170 ? 4.859 -1.519 -9.75 1 96.81 170 HIS B N 1
ATOM 2946 C CA . HIS B 1 170 ? 4.949 -0.702 -8.539 1 96.81 170 HIS B CA 1
ATOM 2947 C C . HIS B 1 170 ? 4.723 -1.542 -7.289 1 96.81 170 HIS B C 1
ATOM 2949 O O . HIS B 1 170 ? 5.012 -1.096 -6.176 1 96.81 170 HIS B O 1
ATOM 2955 N N . PHE B 1 171 ? 4.184 -2.779 -7.484 1 97.44 171 PHE B N 1
ATOM 2956 C CA . PHE B 1 171 ? 3.715 -3.545 -6.336 1 97.44 171 PHE B CA 1
ATOM 2957 C C . PHE B 1 171 ? 4.367 -4.922 -6.297 1 97.44 171 PHE B C 1
ATOM 2959 O O . PHE B 1 171 ? 3.986 -5.816 -7.055 1 97.44 171 PHE B O 1
ATOM 2966 N N . HIS B 1 172 ? 5.328 -5.102 -5.488 1 95.88 172 HIS B N 1
ATOM 2967 C CA . HIS B 1 172 ? 5.922 -6.41 -5.238 1 95.88 172 HIS B CA 1
ATOM 2968 C C . HIS B 1 172 ? 5.379 -7.023 -3.951 1 95.88 172 HIS B C 1
ATOM 2970 O O . HIS B 1 172 ? 5.656 -6.523 -2.857 1 95.88 172 HIS B O 1
ATOM 2976 N N . PHE B 1 173 ? 4.609 -8.031 -4.09 1 97.75 173 PHE B N 1
ATOM 2977 C CA . PHE B 1 173 ? 4.062 -8.734 -2.938 1 97.75 173 PHE B CA 1
ATOM 2978 C C . PHE B 1 173 ? 5.113 -9.641 -2.305 1 97.75 173 PHE B C 1
ATOM 2980 O O . PHE B 1 173 ? 5.574 -10.594 -2.928 1 97.75 173 PHE B O 1
ATOM 2987 N N . GLU B 1 174 ? 5.422 -9.359 -1.098 1 96.31 174 GLU B N 1
ATOM 2988 C CA . GLU B 1 174 ? 6.395 -10.18 -0.376 1 96.31 174 GLU B CA 1
ATOM 2989 C C . GLU B 1 174 ? 5.754 -11.453 0.166 1 96.31 174 GLU B C 1
ATOM 2991 O O . GLU B 1 174 ? 4.582 -11.453 0.544 1 96.31 174 GLU B O 1
ATOM 2996 N N . GLN B 1 175 ? 6.535 -12.492 0.182 1 97.31 175 GLN B N 1
ATOM 2997 C CA . GLN B 1 175 ? 6.078 -13.711 0.835 1 97.31 175 GLN B CA 1
ATOM 2998 C C . GLN B 1 175 ? 6.105 -13.57 2.354 1 97.31 175 GLN B C 1
ATOM 3000 O O . GLN B 1 175 ? 6.93 -12.828 2.898 1 97.31 175 GLN B O 1
ATOM 3005 N N . GLY B 1 176 ? 5.191 -14.219 3.012 1 97.56 176 GLY B N 1
ATOM 3006 C CA . GLY B 1 176 ? 5.137 -14.156 4.465 1 97.56 176 GLY B CA 1
ATOM 3007 C C . GLY B 1 176 ? 4.434 -12.914 4.984 1 97.56 176 GLY B C 1
ATOM 3008 O O . GLY B 1 176 ? 4.523 -12.594 6.172 1 97.56 176 GLY B O 1
ATOM 3009 N N . THR B 1 177 ? 3.852 -12.148 4.145 1 97.88 177 THR B N 1
ATOM 3010 C CA . THR B 1 177 ? 3.102 -10.945 4.5 1 97.88 177 THR B CA 1
ATOM 3011 C C . THR B 1 177 ? 1.68 -11.016 3.949 1 97.88 177 THR B C 1
ATOM 3013 O O . THR B 1 177 ? 1.338 -11.945 3.213 1 97.88 177 THR B O 1
ATOM 3016 N N . TYR B 1 178 ? 0.826 -10.109 4.375 1 98.56 178 TYR B N 1
ATOM 3017 C CA . TYR B 1 178 ? -0.517 -9.992 3.816 1 98.56 178 TYR B CA 1
ATOM 3018 C C . TYR B 1 178 ? -0.826 -8.539 3.455 1 98.56 178 TYR B C 1
ATOM 3020 O O . TYR B 1 178 ? -0.2 -7.617 3.979 1 98.56 178 TYR B O 1
ATOM 3028 N N . SER B 1 179 ? -1.664 -8.32 2.535 1 98.56 179 SER B N 1
ATOM 3029 C CA . SER B 1 179 ? -2.189 -7.016 2.131 1 98.56 179 SER B CA 1
ATOM 3030 C C . SER B 1 179 ? -3.713 -7 2.172 1 98.56 179 SER B C 1
ATOM 3032 O O . SER B 1 179 ? -4.355 -8.031 1.99 1 98.56 179 SER B O 1
ATOM 3034 N N . VAL B 1 180 ? -4.289 -5.816 2.398 1 98.12 180 VAL B N 1
ATOM 3035 C CA . VAL B 1 180 ? -5.742 -5.719 2.523 1 98.12 180 VAL B CA 1
ATOM 3036 C C . VAL B 1 180 ? -6.258 -4.551 1.688 1 98.12 180 VAL B C 1
ATOM 3038 O O . VAL B 1 180 ? -5.711 -3.447 1.75 1 98.12 180 VAL B O 1
ATOM 3041 N N . VAL B 1 181 ? -7.227 -4.812 0.86 1 97.19 181 VAL B N 1
ATOM 3042 C CA . VAL B 1 181 ? -7.98 -3.756 0.195 1 97.19 181 VAL B CA 1
ATOM 3043 C C . VAL B 1 181 ? -9.445 -3.826 0.61 1 97.19 181 VAL B C 1
ATOM 3045 O O . VAL B 1 181 ? -9.984 -4.91 0.85 1 97.19 181 VAL B O 1
ATOM 3048 N N . GLU B 1 182 ? -10.055 -2.729 0.725 1 96.12 182 GLU B N 1
ATOM 3049 C CA . GLU B 1 182 ? -11.492 -2.615 0.934 1 96.12 182 GLU B CA 1
ATOM 3050 C C . GLU B 1 182 ? -12.195 -2.068 -0.309 1 96.12 182 GLU B C 1
ATOM 3052 O O . GLU B 1 182 ? -11.75 -1.073 -0.887 1 96.12 182 GLU B O 1
ATOM 3057 N N . ILE B 1 183 ? -13.18 -2.721 -0.698 1 95.19 183 ILE B N 1
ATOM 3058 C CA . ILE B 1 183 ? -13.945 -2.314 -1.871 1 95.19 183 ILE B CA 1
ATOM 3059 C C . ILE B 1 183 ? -15.367 -1.947 -1.456 1 95.19 183 ILE B C 1
ATOM 3061 O O . ILE B 1 183 ? -16.078 -2.758 -0.85 1 95.19 183 ILE B O 1
ATOM 3065 N N . HIS B 1 184 ? -15.773 -0.802 -1.668 1 91.94 184 HIS B N 1
ATOM 3066 C CA . HIS B 1 184 ? -17.125 -0.296 -1.397 1 91.94 184 HIS B CA 1
ATOM 3067 C C . HIS B 1 184 ? -17.672 0.452 -2.602 1 91.94 184 HIS B C 1
ATOM 3069 O O . HIS B 1 184 ? -17.094 1.445 -3.047 1 91.94 184 HIS B O 1
ATOM 3075 N N . ARG B 1 185 ? -18.797 -0.004 -3.164 1 89.69 185 ARG B N 1
ATOM 3076 C CA . ARG B 1 185 ? -19.469 0.617 -4.297 1 89.69 185 ARG B CA 1
ATOM 3077 C C . ARG B 1 185 ? -18.5 0.857 -5.453 1 89.69 185 ARG B C 1
ATOM 3079 O O . ARG B 1 185 ? -18.438 1.966 -5.984 1 89.69 185 ARG B O 1
ATOM 3086 N N . GLY B 1 186 ? -17.719 -0.141 -5.719 1 91.69 186 GLY B N 1
ATOM 3087 C CA . GLY B 1 186 ? -16.844 -0.138 -6.887 1 91.69 186 GLY B CA 1
ATOM 3088 C C . GLY B 1 186 ? -15.562 0.648 -6.68 1 91.69 186 GLY B C 1
ATOM 3089 O O . GLY B 1 186 ? -14.758 0.786 -7.602 1 91.69 186 GLY B O 1
ATOM 3090 N N . PHE B 1 187 ? -15.328 1.205 -5.457 1 93.81 187 PHE B N 1
ATOM 3091 C CA . PHE B 1 187 ? -14.125 1.968 -5.152 1 93.81 187 PHE B CA 1
ATOM 3092 C C . PHE B 1 187 ? -13.227 1.203 -4.188 1 93.81 187 PHE B C 1
ATOM 3094 O O . PHE B 1 187 ? -13.711 0.626 -3.209 1 93.81 187 PHE B O 1
ATOM 3101 N N . THR B 1 188 ? -11.938 1.231 -4.465 1 96.88 188 THR B N 1
ATOM 3102 C CA . THR B 1 188 ? -10.984 0.436 -3.695 1 96.88 188 THR B CA 1
ATOM 3103 C C . THR B 1 188 ? -10.109 1.331 -2.82 1 96.88 188 THR B C 1
ATOM 3105 O O . THR B 1 188 ? -9.594 2.348 -3.285 1 96.88 188 THR B O 1
ATOM 3108 N N . ASN B 1 189 ? -9.984 0.986 -1.569 1 96.62 189 ASN B N 1
ATOM 3109 C CA . ASN B 1 189 ? -9.016 1.575 -0.647 1 96.62 189 ASN B CA 1
ATOM 3110 C C . ASN B 1 189 ? -7.945 0.568 -0.24 1 96.62 189 ASN B C 1
ATOM 3112 O O . ASN B 1 189 ? -8.266 -0.551 0.168 1 96.62 189 ASN B O 1
ATOM 3116 N N . LEU B 1 190 ? -6.723 0.932 -0.447 1 98.31 190 LEU B N 1
ATOM 3117 C CA . LEU B 1 190 ? -5.641 0.108 0.084 1 98.31 190 LEU B CA 1
ATOM 3118 C C . LEU B 1 190 ? -5.457 0.35 1.578 1 98.31 190 LEU B C 1
ATOM 3120 O O . LEU B 1 190 ? -5.055 1.44 1.989 1 98.31 190 LEU B O 1
ATOM 3124 N N . ARG B 1 191 ? -5.684 -0.611 2.393 1 97.19 191 ARG B N 1
ATOM 3125 C CA . ARG B 1 191 ? -5.617 -0.456 3.842 1 97.19 191 ARG B CA 1
ATOM 3126 C C . ARG B 1 191 ? -4.215 -0.753 4.359 1 97.19 191 ARG B C 1
ATOM 3128 O O . ARG B 1 191 ? -3.723 -0.07 5.262 1 97.19 191 ARG B O 1
ATOM 3135 N N . THR B 1 192 ? -3.656 -1.769 3.887 1 97.94 192 THR B N 1
ATOM 3136 C CA . THR B 1 192 ? -2.281 -2.127 4.215 1 97.94 192 THR B CA 1
ATOM 3137 C C . THR B 1 192 ? -1.652 -2.947 3.094 1 97.94 192 THR B C 1
ATOM 3139 O O . THR B 1 192 ? -2.357 -3.619 2.34 1 97.94 192 THR B O 1
ATOM 3142 N N . PHE B 1 193 ? -0.392 -2.863 2.877 1 98.56 193 PHE B N 1
ATOM 3143 C CA . PHE B 1 193 ? 0.389 -3.584 1.878 1 98.56 193 PHE B CA 1
ATOM 3144 C C . PHE B 1 193 ? 1.629 -4.207 2.508 1 98.56 193 PHE B C 1
ATOM 3146 O O . PHE B 1 193 ? 2.432 -3.512 3.133 1 98.56 193 PHE B O 1
ATOM 3153 N N . ASN B 1 194 ? 1.812 -5.582 2.412 1 98.06 194 ASN B N 1
ATOM 3154 C CA . ASN B 1 194 ? 2.953 -6.336 2.916 1 98.06 194 ASN B CA 1
ATOM 3155 C C . ASN B 1 194 ? 3.143 -6.133 4.418 1 98.06 194 ASN B C 1
ATOM 3157 O O . ASN B 1 194 ? 4.246 -5.82 4.871 1 98.06 194 ASN B O 1
ATOM 3161 N N . ASN B 1 195 ? 2.02 -6.301 5.137 1 97.12 195 ASN B N 1
ATOM 3162 C CA . ASN B 1 195 ? 2.018 -6.121 6.586 1 97.12 195 ASN B CA 1
ATOM 3163 C C . ASN B 1 195 ? 2.428 -7.402 7.312 1 97.12 195 ASN B C 1
ATOM 3165 O O . ASN B 1 195 ? 2.094 -8.5 6.871 1 97.12 195 ASN B O 1
ATOM 3169 N N . GLN B 1 196 ? 3.129 -7.266 8.398 1 95.81 196 GLN B N 1
ATOM 3170 C CA . GLN B 1 196 ? 3.623 -8.398 9.164 1 95.81 196 GLN B CA 1
ATOM 3171 C C . GLN B 1 196 ? 3.199 -8.297 10.633 1 95.81 196 GLN B C 1
ATOM 3173 O O . GLN B 1 196 ? 3.939 -8.711 11.523 1 95.81 196 GLN B O 1
ATOM 3178 N N . SER B 1 197 ? 2.146 -7.621 10.859 1 95.44 197 SER B N 1
ATOM 3179 C CA . SER B 1 197 ? 1.557 -7.527 12.188 1 95.44 197 SER B CA 1
ATOM 3180 C C . SER B 1 197 ? 0.153 -8.125 12.219 1 95.44 197 SER B C 1
ATOM 3182 O O . SER B 1 197 ? -0.455 -8.336 11.164 1 95.44 197 SER B O 1
ATOM 3184 N N . GLY B 1 198 ? -0.285 -8.414 13.438 1 95.25 198 GLY B N 1
ATOM 3185 C CA . GLY B 1 198 ? -1.647 -8.906 13.555 1 95.25 198 GLY B CA 1
ATOM 3186 C C . GLY B 1 198 ? -2.686 -7.918 13.055 1 95.25 198 GLY B C 1
ATOM 3187 O O . GLY B 1 198 ? -2.625 -6.73 13.383 1 95.25 198 GLY B O 1
ATOM 3188 N N . TRP B 1 199 ? -3.518 -8.414 12.172 1 92.62 199 TRP B N 1
ATOM 3189 C CA . TRP B 1 199 ? -4.598 -7.566 11.68 1 92.62 199 TRP B CA 1
ATOM 3190 C C . TRP B 1 199 ? -5.617 -7.289 12.781 1 92.62 199 TRP B C 1
ATOM 3192 O O . TRP B 1 199 ? -6.074 -8.211 13.461 1 92.62 199 TRP B O 1
ATOM 3202 N N . GLN B 1 200 ? -5.723 -6.004 13.062 1 77.69 200 GLN B N 1
ATOM 3203 C CA . GLN B 1 200 ? -6.723 -5.625 14.055 1 77.69 200 GLN B CA 1
ATOM 3204 C C . GLN B 1 200 ? -7.938 -4.984 13.398 1 77.69 200 GLN B C 1
ATOM 3206 O O . GLN B 1 200 ? -7.797 -4.062 12.586 1 77.69 200 GLN B O 1
ATOM 3211 N N . PRO B 1 201 ? -9.07 -5.652 13.492 1 61.19 201 PRO B N 1
ATOM 3212 C CA . PRO B 1 201 ? -10.281 -5.043 12.938 1 61.19 201 PRO B CA 1
ATOM 3213 C C . PRO B 1 201 ? -10.5 -3.609 13.414 1 61.19 201 PRO B C 1
ATOM 3215 O O . PRO B 1 201 ? -10.109 -3.266 14.539 1 61.19 201 PRO B O 1
ATOM 3218 N N . GLU B 1 202 ? -10.266 -2.602 12.625 1 55.72 202 GLU B N 1
ATOM 3219 C CA . GLU B 1 202 ? -10.531 -1.223 13.016 1 55.72 202 GLU B CA 1
ATOM 3220 C C . GLU B 1 202 ? -11.734 -1.141 13.953 1 55.72 202 GLU B C 1
ATOM 3222 O O . GLU B 1 202 ? -12.742 -1.818 13.734 1 55.72 202 GLU B O 1
ATOM 3227 N N . ILE B 1 203 ? -11.562 -0.871 15.188 1 41.41 203 ILE B N 1
ATOM 3228 C CA . ILE B 1 203 ? -12.695 -0.339 15.938 1 41.41 203 ILE B CA 1
ATOM 3229 C C . ILE B 1 203 ? -13.211 0.93 15.266 1 41.41 203 ILE B C 1
ATOM 3231 O O . ILE B 1 203 ? -12.531 1.959 15.258 1 41.41 203 ILE B O 1
ATOM 3235 N N . ARG B 1 204 ? -13.539 1 14.008 1 40.53 204 ARG B N 1
ATOM 3236 C CA . ARG B 1 204 ? -14.234 2.221 13.617 1 40.53 204 ARG B CA 1
ATOM 3237 C C . ARG B 1 204 ? -15.125 2.732 14.742 1 40.53 204 ARG B C 1
ATOM 3239 O O . ARG B 1 204 ? -16.125 2.1 15.086 1 40.53 204 ARG B O 1
ATOM 3246 N N . GLU B 1 205 ? -14.594 3.342 15.852 1 32.38 205 GLU B N 1
ATOM 3247 C CA . GLU B 1 205 ? -15.523 4.199 16.578 1 32.38 205 GLU B CA 1
ATOM 3248 C C . GLU B 1 205 ? -15.938 5.406 15.734 1 32.38 205 GLU B C 1
ATOM 3250 O O . GLU B 1 205 ? -15.141 5.918 14.945 1 32.38 205 GLU B O 1
#

Solvent-accessible surface area (backbone atoms only — not comparable to full-atom values): 20465 Å² total; per-residue (Å²): 42,34,41,37,41,28,35,28,28,44,30,62,50,63,77,66,56,28,40,70,29,70,68,74,50,57,56,35,72,68,9,50,50,22,21,45,48,34,20,58,26,44,63,80,60,73,64,76,44,36,37,18,13,67,45,50,33,16,38,53,27,46,51,50,40,33,58,89,51,92,64,68,63,44,72,37,68,63,38,39,42,59,37,32,39,73,41,47,71,35,37,66,73,54,34,55,69,76,40,38,68,58,43,51,42,34,73,72,36,44,65,81,27,46,44,61,86,30,47,38,40,57,60,49,50,49,44,38,47,53,52,46,54,50,59,42,68,54,85,48,83,46,35,32,40,39,23,27,32,53,72,38,50,16,34,40,50,24,46,55,67,72,41,59,71,81,49,19,74,29,39,65,66,45,60,40,22,38,24,33,36,36,40,56,95,61,41,45,30,49,59,28,30,50,26,70,40,66,64,68,79,76,75,79,123,41,35,40,36,43,29,36,30,29,44,30,62,50,63,77,66,58,28,40,71,29,69,69,73,51,57,58,36,73,65,8,50,50,22,21,46,50,35,21,60,25,44,64,80,62,72,65,78,45,37,36,18,14,66,43,51,32,16,40,53,27,45,51,49,38,33,59,89,50,94,61,67,63,43,73,38,69,65,39,39,42,59,36,32,40,73,42,49,70,36,37,66,75,55,35,54,69,77,39,37,68,57,42,49,41,32,73,72,36,45,67,79,27,48,44,61,85,30,47,37,40,57,59,49,50,48,43,38,46,51,53,45,53,51,58,42,68,53,85,50,82,44,35,32,39,40,24,28,32,54,73,37,51,17,35,41,52,23,47,56,66,72,41,58,72,80,50,16,74,30,39,66,67,45,59,38,21,38,26,34,36,36,42,57,95,62,41,44,30,50,59,29,31,48,27,70,38,65,64,66,78,74,76,80,122

pLDDT: mean 90.27, std 11.4, range [32.31, 98.88]

Radius of gyration: 22.31 Å; Cα contacts (8 Å, |Δi|>4): 915; chains: 2; bounding box: 47×59×54 Å

Secondary structure (DSSP, 8-state):
-EEEEEEPPPBHHHHHTB--SS---PBPHHHHHHHHHHHHHTTT---SEEEE-SSHHHHHHHHHHTTTSS--PEE-GGGSPP--GGGTT-BHHHHHHHTHHHHHHHHHHTTT---TTS--HHHHHHHHHHHHHHHHH-----EEEEEE-HHHHHHHHHHHTT--GGGGGGB-PPTT-EEEEEEETTEEEEEEEEE-S--------/-EEEEEEPPPBHHHHHTB--SS---PBPHHHHHHHHHHHHHTTT---SEEEE-SSHHHHHHHHHHTTTSS--PEE-GGGSPP--GGGTT-BHHHHHHHTHHHHHHHHHHTTT---TTS--HHHHHHHHHHHHHHHHH-----EEEEEE-HHHHHHHHHHHTT--GGGGGGB-PPTT-EEEEEEETTEEEEEEEEE-S--------

Sequence (410 aa):
MRLFLVRHGQTTANLSGVFCGMTDVVLTETGINQARQVAHYLSAVKFSQATSSALWRARHTAEIILAGSSLSASIDVQLNEMDFGAWEMRHHRDLQHEDAEAWTAWLTDWQQASPTGGETFSAFAARIENVVQRLLTQESQANLLLVAHQGVLSLLLARLLTMPPSAMWHFHFEQGTYSVVEIHRGFTNLRTFNNQSGWQPEIREMRLFLVRHGQTTANLSGVFCGMTDVVLTETGINQARQVAHYLSAVKFSQATSSALWRARHTAEIILAGSSLSASIDVQLNEMDFGAWEMRHHRDLQHEDAEAWTAWLTDWQQASPTGGETFSAFAARIENVVQRLLTQESQANLLLVAHQGVLSLLLARLLTMPPSAMWHFHFEQGTYSVVEIHRGFTNLRTFNNQSGWQPEIRE

Organism: NCBI:txid471575

Foldseek 3Di:
DKEKEAEFFDFPLVVVQADAFQDATAHDPRRLVLLLLLLVQAVVADFPAEAEEPHHSQQVSQCNSCPPPPYHHHYDNLQTGWWQAPRHSPHLVVCCPVVVVLSVVCVVPQQQGGHDRTDRNVVNLVSLVVVLVVVLPDDDPGYYYYYHHLLSVLQNVCVLQVHDSVSSVVAGADGSFMWMWDHDNSHIDTPDGRDSHRDDDPPPD/DKEKEAEFFAFPLVVVQADAFQDATAHDPRRLVLLLLLLVQAVVADFPAEAEEPHHSQQVSQCNSCPPPPYHHHYDNLQTGWWQAPRHSPHLVVCCPPVVVLSVVCVVPQQQGGRDRTDRNVVNLVSLVVVLVVVLPDDDPGYYYYYHHLLSVLQNVCVLQVHDSVSSVVAGADGSFMWMWDHDNSHIDTPDGRDSHRDDDPPPD

Nearest PDB structures (foldseek):
  6e4b-assembly2_C  TM=9.744E-01  e=1.215E-28  Escherichia coli K-12
  6nru-assembly5_E  TM=9.691E-01  e=1.542E-27  Shigella flexneri 2a
  4ij6-assembly1_B  TM=9.208E-01  e=8.148E-16  Hydrogenobacter thermophilus TK-6
  4ij5-assembly1_B  TM=9.282E-01  e=3.987E-15  Hydrogenobacter thermophilus TK-6
  1ebb-assembly1_A  TM=8.885E-01  e=3.092E-15  Geobacillus stearothermophilus

InterPro domains:
  IPR001345 Phosphoglycerate/bisphosphoglycerate mutase, active site [PS00175] (5-14)
  IPR013078 Histidine phosphatase superfamily, clade-1 [PF00300] (3-195)
  IPR013078 Histidine phosphatase superfamily, clade-1 [SM00855] (2-156)
  IPR013078 Histidine phosphatase superfamily, clade-1 [cd07067] (2-184)
  IPR017578 Alpha-ribazole phosphatase, CobC [TIGR03162] (3-180)
  IPR029033 Histidine phosphatase superfamily [G3DSA:3.40.50.1240] (1-200)
  IPR029033 Histidine phosphatase superfamily [SSF53254] (1-199)
  IPR050275 Phosphoglycerate Mutase/Phosphatase [PTHR48100] (2-183)